Protein AF-A0A5J4RLI8-F1 (afdb_monomer_lite)

pLDDT: mean 84.75, std 12.51, range [37.34, 96.81]

Organism: NCBI:txid433724

Foldseek 3Di:
DLVVLLVVLVVPPDDLWDWCCCNCCVNQQQQFADCVQQVGHRLVVLVVLLQVLQPFDEDDPGPHVDQQRSQVSSVVSLVSNVSNCCQDAPPPHPNDLQVQLQLLLCLLPVQKGKHWDKDRWDADSSSHTPDDITITIWMGGNNHTCSVPPVVVPDDSQSSSSSSVSSNLSSLLSGDAPDPQAREAEAEQSLVPHDPSSSLSVLCSQQVPPPDPVSNSCPRHDYHYHHPDPVSLVVSVVVRPPDFRWDWDQDDVGIDIDSVPDQLLRQLVVCLVVVVQLSNLQSLLVLLLVLLCVQDDPVQFWDDDDPPDIDTDDSLSSLVSQCVLCQQQVHHGPVVLSVLSVVSCVQRNVPPDDPDPPRDRDSVNSVVSSVSSVCSNPDHDKDWDFLAAFQDWWWFADVLQRKIWIWTWHHTKTFIQDPNQTAIGWTWTQTPWMDTPNETCWDLADVVTDHDDPVRVVVVRVVDGDTLVRVQVSNQSNCVRSVHDGDDSLVRQQRTDDPRDGNNNSRVVSRD

InterPro domains:
  IPR027417 P-loop containing nucleoside triphosphate hydrolase [G3DSA:3.40.50.300] (9-261)
  IPR027417 P-loop containing nucleoside triphosphate hydrolase [SSF52540] (90-235)

Structure (mmCIF, N/CA/C/O backbone):
data_AF-A0A5J4RLI8-F1
#
_entry.id   AF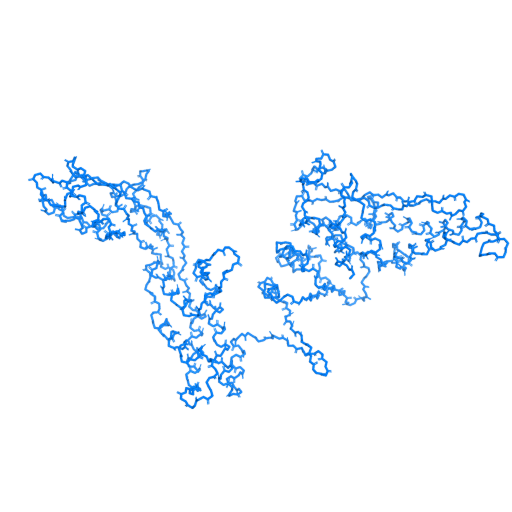-A0A5J4RLI8-F1
#
loop_
_atom_site.group_PDB
_atom_site.id
_atom_site.type_symbol
_atom_site.label_atom_id
_atom_site.label_alt_id
_atom_site.label_comp_id
_atom_site.label_asym_id
_atom_site.label_entity_id
_atom_site.label_seq_id
_atom_site.pdbx_PDB_ins_code
_atom_site.Cartn_x
_atom_site.Cartn_y
_atom_site.Cartn_z
_atom_site.occupancy
_atom_site.B_iso_or_equiv
_atom_site.auth_seq_id
_atom_site.auth_comp_id
_atom_site.auth_asym_id
_atom_site.auth_atom_id
_atom_site.pdbx_PDB_model_num
ATOM 1 N N . MET A 1 1 ? 22.244 3.436 -15.701 1.00 40.00 1 MET A N 1
ATOM 2 C CA . MET A 1 1 ? 22.159 3.890 -17.115 1.00 40.00 1 MET A CA 1
ATOM 3 C C . MET A 1 1 ? 20.704 4.071 -17.558 1.00 40.00 1 MET A C 1
ATOM 5 O O . MET A 1 1 ? 20.373 5.170 -17.969 1.00 40.00 1 MET A O 1
ATOM 9 N N . PHE A 1 2 ? 19.822 3.075 -17.391 1.00 44.12 2 PHE A N 1
ATOM 10 C CA . PHE A 1 2 ? 18.377 3.195 -17.668 1.00 44.12 2 PHE A CA 1
ATOM 11 C C . PHE A 1 2 ? 17.684 4.329 -16.886 1.00 44.12 2 PHE A C 1
ATOM 13 O O . PHE A 1 2 ? 17.007 5.141 -17.500 1.00 44.12 2 PHE A O 1
ATOM 20 N N . LEU A 1 3 ? 17.950 4.471 -15.578 1.00 42.06 3 LEU A N 1
ATOM 21 C CA . LEU A 1 3 ? 17.398 5.561 -14.755 1.00 42.06 3 LEU A CA 1
ATOM 22 C C . LEU A 1 3 ? 17.778 6.962 -15.275 1.00 42.06 3 LEU A C 1
ATOM 24 O O . LEU A 1 3 ? 16.969 7.874 -15.227 1.00 42.06 3 LEU A O 1
ATOM 28 N N . ARG A 1 4 ? 18.989 7.123 -15.832 1.00 48.41 4 ARG A N 1
ATOM 29 C CA . ARG A 1 4 ? 19.444 8.383 -16.446 1.00 48.41 4 ARG A CA 1
ATOM 30 C C . ARG A 1 4 ? 18.647 8.703 -17.709 1.00 48.41 4 ARG A C 1
ATOM 32 O O . ARG A 1 4 ? 18.227 9.835 -17.868 1.00 48.41 4 ARG A O 1
ATOM 39 N N . TYR A 1 5 ? 18.391 7.704 -18.553 1.00 51.62 5 TYR A N 1
ATOM 40 C CA . TYR A 1 5 ? 17.547 7.879 -19.735 1.00 51.62 5 TYR A CA 1
ATOM 41 C C . TYR A 1 5 ? 16.073 8.092 -19.373 1.00 51.62 5 TYR A C 1
ATOM 43 O O . TYR A 1 5 ? 15.398 8.850 -20.057 1.00 51.62 5 TYR A O 1
ATOM 51 N N . LEU A 1 6 ? 15.590 7.474 -18.289 1.00 49.06 6 LEU A N 1
ATOM 52 C CA . LEU A 1 6 ? 14.253 7.711 -17.743 1.00 49.06 6 LEU A CA 1
ATOM 53 C C . LEU A 1 6 ? 14.128 9.158 -17.245 1.00 49.06 6 LEU A C 1
ATOM 55 O O . LEU A 1 6 ? 13.195 9.841 -17.636 1.00 49.06 6 LEU A O 1
ATOM 59 N N . LEU A 1 7 ? 15.129 9.668 -16.518 1.00 47.78 7 LEU A N 1
ATOM 60 C CA . LEU A 1 7 ? 15.236 11.079 -16.124 1.00 47.78 7 LEU A CA 1
ATOM 61 C C . LEU A 1 7 ? 15.404 12.026 -17.329 1.00 47.78 7 LEU A C 1
ATOM 63 O O . LEU A 1 7 ? 14.889 13.140 -17.307 1.00 47.78 7 LEU A O 1
ATOM 67 N N . ASP A 1 8 ? 16.058 11.596 -18.411 1.00 48.41 8 ASP A N 1
ATOM 68 C CA . ASP A 1 8 ? 16.129 12.375 -19.654 1.00 48.41 8 ASP A CA 1
ATOM 69 C C . ASP A 1 8 ? 14.746 12.502 -20.331 1.00 48.41 8 ASP A C 1
ATOM 71 O O . ASP A 1 8 ? 14.494 13.513 -20.988 1.00 48.41 8 ASP A O 1
ATOM 75 N N . VAL A 1 9 ? 13.807 11.562 -20.102 1.00 48.59 9 VAL A N 1
ATOM 76 C CA . VAL A 1 9 ? 12.386 11.723 -20.491 1.00 48.59 9 VAL A CA 1
ATOM 77 C C . VAL A 1 9 ? 11.739 12.892 -19.743 1.00 48.59 9 VAL A C 1
ATOM 79 O O . VAL A 1 9 ? 10.930 13.610 -20.328 1.00 48.59 9 VAL A O 1
ATOM 82 N N . HIS A 1 10 ? 12.136 13.146 -18.490 1.00 47.41 10 HIS A N 1
ATOM 83 C CA . HIS A 1 10 ? 11.625 14.271 -17.694 1.00 47.41 10 HIS A CA 1
ATOM 84 C C . HIS A 1 10 ? 12.119 15.618 -18.262 1.00 47.41 10 HIS A C 1
ATOM 86 O O . HIS A 1 10 ? 11.452 16.639 -18.116 1.00 47.41 10 HIS A O 1
ATOM 92 N N . ASN A 1 11 ? 13.259 15.614 -18.966 1.00 42.47 11 ASN A N 1
ATOM 93 C CA . ASN A 1 11 ? 13.851 16.778 -19.631 1.00 42.47 11 ASN A CA 1
ATOM 94 C C . ASN A 1 11 ? 13.433 16.946 -21.100 1.00 42.47 11 ASN A C 1
ATOM 96 O O . ASN A 1 11 ? 13.930 17.855 -21.780 1.00 42.47 11 ASN A O 1
ATOM 100 N N . VAL A 1 12 ? 12.503 16.126 -21.605 1.00 49.28 12 VAL A N 1
ATOM 101 C CA . VAL A 1 12 ? 11.879 16.366 -22.909 1.00 49.28 12 VAL A CA 1
ATOM 102 C C . VAL A 1 12 ? 11.046 17.638 -22.780 1.00 49.28 12 VAL A C 1
ATOM 104 O O . VAL A 1 12 ? 9.878 17.612 -22.402 1.00 49.28 12 VAL A O 1
ATOM 107 N N . LYS A 1 13 ? 11.650 18.788 -23.107 1.00 42.84 13 LYS A N 1
ATOM 108 C CA . LYS A 1 13 ? 10.904 20.002 -23.445 1.00 42.84 13 LYS A CA 1
ATOM 109 C C . LYS A 1 13 ? 9.950 19.588 -24.555 1.00 42.84 13 LYS A C 1
ATOM 111 O O . LYS A 1 13 ? 10.405 19.361 -25.676 1.00 42.84 13 LYS A O 1
ATOM 116 N N . ILE A 1 14 ? 8.668 19.427 -24.225 1.00 47.62 14 ILE A N 1
ATOM 117 C CA . ILE A 1 14 ? 7.635 18.981 -25.160 1.00 47.62 14 ILE A CA 1
ATOM 118 C C . ILE A 1 14 ? 7.451 20.088 -26.199 1.00 47.62 14 ILE A C 1
ATOM 120 O O . ILE A 1 14 ? 6.586 20.956 -26.102 1.00 47.62 14 ILE A O 1
ATOM 124 N N . ASN A 1 15 ? 8.326 20.075 -27.200 1.00 47.06 15 ASN A N 1
ATOM 125 C CA . ASN A 1 15 ? 8.010 20.593 -28.509 1.00 47.06 15 ASN A CA 1
ATOM 126 C C . ASN A 1 15 ? 6.901 19.697 -29.085 1.00 47.06 15 ASN A C 1
ATOM 128 O O . ASN A 1 15 ? 6.690 18.584 -28.608 1.00 47.06 15 ASN A O 1
ATOM 132 N N . ARG A 1 16 ? 6.167 20.168 -30.092 1.00 56.81 16 ARG A N 1
ATOM 133 C CA . ARG A 1 16 ? 4.930 19.524 -30.589 1.00 56.81 16 ARG A CA 1
ATOM 134 C C . ARG A 1 16 ? 5.048 18.028 -30.975 1.00 56.81 16 ARG A C 1
ATOM 136 O O . ARG A 1 16 ? 4.020 17.391 -31.161 1.00 56.81 16 ARG A O 1
ATOM 143 N N . GLU A 1 17 ? 6.257 17.469 -31.079 1.00 69.69 17 GLU A N 1
ATOM 144 C CA . GLU A 1 17 ? 6.542 16.050 -31.333 1.00 69.69 17 GLU A CA 1
ATOM 145 C C . GLU A 1 17 ? 7.392 15.460 -30.180 1.00 69.69 17 GLU A C 1
ATOM 147 O O . GLU A 1 17 ? 8.456 16.000 -29.870 1.00 69.69 17 GLU A O 1
ATOM 152 N N . ILE A 1 18 ? 6.962 14.343 -29.569 1.00 76.50 18 ILE A N 1
ATOM 153 C CA . ILE A 1 18 ? 7.744 13.615 -28.549 1.00 76.50 18 ILE A CA 1
ATOM 154 C C . ILE A 1 18 ? 8.704 12.654 -29.265 1.00 76.50 18 ILE A C 1
ATOM 156 O O . ILE A 1 18 ? 8.302 11.567 -29.671 1.00 76.50 18 ILE A O 1
ATOM 160 N N . ASP A 1 19 ? 9.963 13.051 -29.447 1.00 83.81 19 ASP A N 1
ATOM 161 C CA . ASP A 1 19 ? 11.002 12.200 -30.046 1.00 83.81 19 ASP A CA 1
ATOM 162 C C . ASP A 1 19 ? 11.714 11.371 -28.968 1.00 83.81 19 ASP A C 1
ATOM 164 O O . ASP A 1 19 ? 12.426 11.905 -28.120 1.00 83.81 19 ASP A O 1
ATOM 168 N N . VAL A 1 20 ? 11.519 10.055 -29.007 1.00 82.44 20 VAL A N 1
ATOM 169 C CA . VAL A 1 20 ? 12.083 9.078 -28.066 1.00 82.44 20 VAL A CA 1
ATOM 170 C C . VAL A 1 20 ? 13.274 8.315 -28.654 1.00 82.44 20 VAL A C 1
ATOM 172 O O . VAL A 1 20 ? 13.679 7.293 -28.100 1.00 82.44 20 VAL A O 1
ATOM 175 N N . PHE A 1 21 ? 13.859 8.785 -29.765 1.00 88.38 21 PHE A N 1
ATOM 176 C CA . PHE A 1 21 ? 14.991 8.113 -30.410 1.00 88.38 21 PHE A CA 1
ATOM 177 C C . PHE A 1 21 ? 16.140 7.814 -29.440 1.00 88.38 21 PHE A C 1
ATOM 179 O O . PHE A 1 21 ? 16.583 6.672 -29.363 1.00 88.38 21 PHE A O 1
ATOM 186 N N . ASP A 1 22 ? 16.610 8.805 -28.680 1.00 82.75 22 ASP A N 1
ATOM 187 C CA . ASP A 1 22 ? 17.756 8.618 -27.784 1.00 82.75 22 ASP A CA 1
ATOM 188 C C . ASP A 1 22 ? 17.427 7.689 -26.607 1.00 82.75 22 ASP A C 1
ATOM 190 O O . ASP A 1 22 ? 18.216 6.796 -26.294 1.00 82.75 22 ASP A O 1
ATOM 194 N N . LEU A 1 23 ? 16.233 7.830 -26.018 1.00 75.56 23 LEU A N 1
ATOM 195 C CA . LEU A 1 23 ? 15.726 6.934 -24.972 1.00 75.56 23 LEU A CA 1
ATOM 196 C C . LEU A 1 23 ? 15.740 5.478 -25.443 1.00 75.56 23 LEU A C 1
ATOM 198 O O . LEU A 1 23 ? 16.149 4.579 -24.709 1.00 75.56 23 LEU A O 1
ATOM 202 N N . ILE A 1 24 ? 15.277 5.248 -26.670 1.00 81.25 24 ILE A N 1
ATOM 203 C CA . ILE A 1 24 ? 15.070 3.911 -27.205 1.00 81.25 24 ILE A CA 1
ATOM 204 C C . ILE A 1 24 ? 16.364 3.349 -27.796 1.00 81.25 24 ILE A C 1
ATOM 206 O O . ILE A 1 24 ? 16.806 2.298 -27.361 1.00 81.25 24 ILE A O 1
ATOM 210 N N . ILE A 1 25 ? 16.996 4.013 -28.759 1.00 86.44 25 ILE A N 1
ATOM 211 C CA . ILE A 1 25 ? 18.131 3.459 -29.517 1.00 86.44 25 ILE A CA 1
ATOM 212 C C . ILE A 1 25 ? 19.441 3.548 -28.738 1.00 86.44 25 ILE A C 1
ATOM 214 O O . ILE A 1 25 ? 20.207 2.586 -28.721 1.00 86.44 25 ILE A O 1
ATOM 218 N N . ASN A 1 26 ? 19.696 4.673 -28.065 1.00 82.50 26 ASN A N 1
ATOM 219 C CA . ASN A 1 26 ? 20.914 4.849 -27.270 1.00 82.50 26 ASN A CA 1
ATOM 220 C C . ASN A 1 26 ? 20.758 4.333 -25.829 1.00 82.50 26 ASN A C 1
ATOM 222 O O . ASN A 1 26 ? 21.764 4.039 -25.181 1.00 82.50 26 ASN A O 1
ATOM 226 N N . GLY A 1 27 ? 19.519 4.193 -25.348 1.00 78.94 27 GLY A N 1
ATOM 227 C CA . GLY A 1 27 ? 19.183 3.643 -24.037 1.00 78.94 27 GLY A CA 1
ATOM 228 C C . GLY A 1 27 ? 18.667 2.203 -24.097 1.00 78.94 27 GLY A C 1
ATOM 229 O O . GLY A 1 27 ? 19.447 1.253 -24.104 1.00 78.94 27 GLY A O 1
ATOM 230 N N . VAL A 1 28 ? 17.340 2.048 -24.090 1.00 75.00 28 VAL A N 1
ATOM 231 C CA . VAL A 1 28 ? 16.611 0.789 -23.831 1.00 75.00 28 VAL A CA 1
ATOM 232 C C . VAL A 1 28 ? 16.998 -0.351 -24.771 1.00 75.00 28 VAL A C 1
ATOM 234 O O . VAL A 1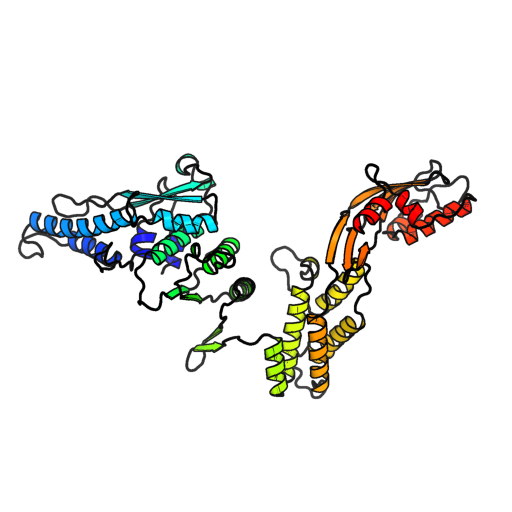 28 ? 17.281 -1.461 -24.331 1.00 75.00 28 VAL A O 1
ATOM 237 N N . LEU A 1 29 ? 16.994 -0.082 -26.071 1.00 83.75 29 LEU A N 1
ATOM 238 C CA . LEU A 1 29 ? 17.252 -1.049 -27.129 1.00 83.75 29 LEU A CA 1
ATOM 239 C C . LEU A 1 29 ? 18.709 -1.059 -27.579 1.00 83.75 29 LEU A C 1
ATOM 241 O O . LEU A 1 29 ? 19.024 -1.772 -28.524 1.00 83.75 29 LEU A O 1
ATOM 245 N N . LYS A 1 30 ? 19.617 -0.333 -26.918 1.00 86.19 30 LYS A N 1
ATOM 246 C CA . LYS A 1 30 ? 21.034 -0.313 -27.305 1.00 86.19 30 LYS A CA 1
ATOM 247 C C . LYS A 1 30 ? 21.616 -1.725 -27.423 1.00 86.19 30 LYS A C 1
ATOM 249 O O . LYS A 1 30 ? 22.268 -2.032 -28.413 1.00 86.19 30 LYS A O 1
ATOM 254 N N . HIS A 1 31 ? 21.309 -2.580 -26.449 1.00 84.88 31 HIS A N 1
ATOM 255 C CA . HIS A 1 31 ? 21.746 -3.980 -26.387 1.00 84.88 31 HIS A CA 1
ATOM 256 C C . HIS A 1 31 ? 20.698 -4.962 -26.938 1.00 84.88 31 HIS A C 1
ATOM 258 O O . HIS A 1 31 ? 20.775 -6.173 -26.722 1.00 84.88 31 HIS A O 1
ATOM 264 N N . PHE A 1 32 ? 19.669 -4.456 -27.627 1.00 84.81 32 PHE A N 1
ATOM 265 C CA . PHE A 1 32 ? 18.644 -5.304 -28.217 1.00 84.81 32 PHE A CA 1
ATOM 266 C C . PHE A 1 32 ? 19.244 -6.142 -29.341 1.00 84.81 32 PHE A C 1
ATOM 268 O O . PHE A 1 32 ? 19.835 -5.608 -30.281 1.00 84.81 32 PHE A O 1
ATOM 275 N N . LYS A 1 33 ? 19.053 -7.458 -29.244 1.00 85.94 33 LYS A N 1
ATOM 276 C CA . LYS A 1 33 ? 19.628 -8.446 -30.149 1.00 85.94 33 LYS A CA 1
ATOM 277 C C . LYS A 1 33 ? 18.571 -9.467 -30.545 1.00 85.94 33 LYS A C 1
ATOM 279 O O . LYS A 1 33 ? 17.954 -10.123 -29.700 1.00 85.94 33 LYS A O 1
ATOM 284 N N . SER A 1 34 ? 18.381 -9.622 -31.845 1.00 84.62 34 SER A N 1
ATOM 285 C CA . SER A 1 34 ? 17.480 -10.612 -32.417 1.00 84.62 34 SER A CA 1
ATOM 286 C C . SER A 1 34 ? 18.039 -11.115 -33.740 1.00 84.62 34 SER A C 1
ATOM 288 O O . SER A 1 34 ? 18.521 -10.344 -34.569 1.00 84.62 34 SER A O 1
ATOM 290 N N . THR A 1 35 ? 17.969 -12.427 -33.942 1.00 82.81 35 THR A N 1
ATOM 291 C CA . THR A 1 35 ? 18.366 -13.065 -35.202 1.00 82.81 35 THR A CA 1
ATOM 292 C C . THR A 1 35 ? 17.492 -12.602 -36.362 1.00 82.81 35 THR A C 1
ATOM 294 O O . THR A 1 35 ? 17.998 -12.412 -37.462 1.00 82.81 35 THR A O 1
ATOM 297 N N . THR A 1 36 ? 16.203 -12.358 -36.118 1.00 83.50 36 THR A N 1
ATOM 298 C CA . THR A 1 36 ? 15.231 -11.969 -37.146 1.00 83.50 36 THR A CA 1
ATOM 299 C C . THR A 1 36 ? 15.175 -10.463 -37.372 1.00 83.50 36 THR A C 1
ATOM 301 O O . THR A 1 36 ? 14.847 -10.037 -38.477 1.00 83.50 36 THR A O 1
ATOM 304 N N . ILE A 1 37 ? 15.491 -9.639 -36.365 1.00 86.75 37 ILE A N 1
ATOM 305 C CA . ILE A 1 37 ? 15.352 -8.174 -36.445 1.00 86.75 37 ILE A CA 1
ATOM 306 C C . ILE A 1 37 ? 16.691 -7.495 -36.725 1.00 86.75 37 ILE A C 1
ATOM 308 O O . ILE A 1 37 ? 16.767 -6.664 -37.625 1.00 86.75 37 ILE A O 1
ATOM 312 N N . THR A 1 38 ? 17.735 -7.860 -35.979 1.00 87.94 38 THR A N 1
ATOM 313 C CA . THR A 1 38 ? 19.052 -7.202 -36.002 1.00 87.94 38 THR A CA 1
ATOM 314 C C . THR A 1 38 ? 20.154 -8.113 -36.549 1.00 87.94 38 THR A C 1
ATOM 316 O O . THR A 1 38 ? 21.335 -7.836 -36.363 1.00 87.94 38 THR A O 1
ATOM 319 N N . ASN A 1 39 ? 19.791 -9.227 -37.199 1.00 85.56 39 ASN A N 1
ATOM 320 C CA . ASN A 1 39 ? 20.718 -10.234 -37.730 1.00 85.56 39 ASN A CA 1
ATOM 321 C C . ASN A 1 39 ? 21.745 -10.727 -36.693 1.00 85.56 39 ASN A C 1
ATOM 323 O O . ASN A 1 39 ? 22.884 -11.045 -37.024 1.00 85.56 39 ASN A O 1
ATOM 327 N N . GLY A 1 40 ? 21.351 -10.774 -35.417 1.00 85.56 40 GLY A N 1
ATOM 328 C CA . GLY A 1 40 ? 22.228 -11.215 -34.337 1.00 85.56 40 GLY A CA 1
ATOM 329 C C . GLY A 1 40 ? 23.325 -10.218 -33.948 1.00 85.56 40 GLY A C 1
ATOM 330 O O . GLY A 1 40 ? 24.261 -10.627 -33.269 1.00 85.56 40 GLY A O 1
ATOM 331 N N . GLN A 1 41 ? 23.218 -8.941 -34.319 1.00 89.69 41 GLN A N 1
ATOM 332 C CA . GLN A 1 41 ? 24.034 -7.845 -33.775 1.00 89.69 41 GLN A CA 1
ATOM 333 C C . GLN A 1 41 ? 23.217 -7.004 -32.789 1.00 89.69 41 GLN A C 1
ATOM 335 O O . GLN A 1 41 ? 21.983 -7.050 -32.808 1.00 89.69 41 GLN A O 1
ATOM 340 N N . GLU A 1 42 ? 23.873 -6.252 -31.907 1.00 91.44 42 GLU A N 1
ATOM 341 C CA . GLU A 1 42 ? 23.157 -5.306 -31.048 1.00 91.44 42 GLU A CA 1
ATOM 342 C C . GLU A 1 42 ? 22.682 -4.095 -31.866 1.00 91.44 42 GLU A C 1
ATOM 344 O O . GLU A 1 42 ? 23.414 -3.564 -32.701 1.00 91.44 42 GLU A O 1
ATOM 349 N N . LEU A 1 43 ? 21.459 -3.615 -31.629 1.00 91.44 43 LEU A N 1
ATOM 350 C CA . LEU A 1 43 ? 20.909 -2.473 -32.372 1.00 91.44 43 LEU A CA 1
ATOM 351 C C . LEU A 1 43 ? 21.773 -1.206 -32.228 1.00 91.44 43 LEU A C 1
ATOM 353 O O . LEU A 1 43 ? 21.932 -0.448 -33.186 1.00 91.44 43 LEU A O 1
ATOM 357 N N . GLY A 1 44 ? 22.367 -0.996 -31.051 1.00 92.00 44 GLY A N 1
ATOM 358 C CA . GLY A 1 44 ? 23.304 0.095 -30.800 1.00 92.00 44 GLY A CA 1
ATOM 359 C C . GLY A 1 44 ? 24.612 -0.045 -31.582 1.00 92.00 44 GLY A C 1
ATOM 360 O O . GLY A 1 44 ? 25.162 0.964 -32.022 1.00 92.00 44 GLY A O 1
ATOM 361 N N . GLU A 1 45 ? 25.097 -1.268 -31.809 1.00 93.88 45 GLU A N 1
ATOM 362 C CA . GLU A 1 45 ? 26.254 -1.524 -32.679 1.00 93.88 45 GLU A CA 1
ATOM 363 C C . GLU A 1 45 ? 25.916 -1.209 -34.133 1.00 93.88 45 GLU A C 1
ATOM 365 O O . GLU A 1 45 ? 26.661 -0.468 -34.766 1.00 93.88 45 GLU A O 1
ATOM 370 N N . ILE A 1 46 ? 24.757 -1.660 -34.631 1.00 95.50 46 ILE A N 1
ATOM 371 C CA . ILE A 1 46 ? 24.280 -1.350 -35.991 1.00 95.50 46 ILE A CA 1
ATOM 372 C C . ILE A 1 46 ? 24.215 0.171 -36.207 1.00 95.50 46 ILE A C 1
ATOM 374 O O . ILE A 1 46 ? 24.671 0.689 -37.232 1.00 95.50 46 ILE A O 1
ATOM 378 N N . TRP A 1 47 ? 23.678 0.903 -35.226 1.00 95.44 47 TRP A N 1
ATOM 379 C CA . TRP A 1 47 ? 23.616 2.363 -35.263 1.00 95.44 47 TRP A CA 1
ATOM 380 C C . TRP A 1 47 ? 25.011 3.004 -35.270 1.00 95.44 47 TRP A C 1
ATOM 382 O O . TRP A 1 47 ? 25.314 3.832 -36.134 1.00 95.44 47 TRP A O 1
ATOM 392 N N . ASN A 1 48 ? 25.886 2.601 -34.346 1.00 95.00 48 ASN A N 1
ATOM 393 C CA . ASN A 1 48 ? 27.250 3.124 -34.257 1.00 95.00 48 ASN A CA 1
ATOM 394 C C . ASN A 1 48 ? 28.069 2.812 -35.510 1.00 95.00 48 ASN A C 1
ATOM 396 O O . ASN A 1 48 ? 28.834 3.660 -35.970 1.00 95.00 48 ASN A O 1
ATOM 400 N N . ASP A 1 49 ? 27.880 1.636 -36.100 1.00 94.75 49 ASP A N 1
ATOM 401 C CA . ASP A 1 49 ? 28.529 1.226 -37.334 1.00 94.75 49 ASP A CA 1
ATOM 402 C C . ASP A 1 49 ? 28.143 2.124 -38.501 1.00 94.75 49 ASP A C 1
ATOM 404 O O . ASP A 1 49 ? 29.025 2.524 -39.264 1.00 94.75 49 ASP A O 1
ATOM 408 N N . PHE A 1 50 ? 26.861 2.469 -38.634 1.00 95.69 50 PHE A N 1
ATOM 409 C CA . PHE A 1 50 ? 26.387 3.437 -39.621 1.00 95.69 50 PHE A CA 1
ATOM 410 C C . PHE A 1 50 ? 26.993 4.830 -39.380 1.00 95.69 50 PHE A C 1
ATOM 412 O O . PHE A 1 50 ? 27.564 5.426 -40.302 1.00 95.69 50 PHE A O 1
ATOM 419 N N . ILE A 1 51 ? 26.942 5.329 -38.139 1.00 94.56 51 ILE A N 1
ATOM 420 C CA . ILE A 1 51 ? 27.504 6.637 -37.775 1.00 94.56 51 ILE A CA 1
ATOM 421 C C . ILE A 1 51 ? 29.004 6.697 -38.081 1.00 94.56 51 ILE A C 1
ATOM 423 O O . ILE A 1 51 ? 29.471 7.644 -38.718 1.00 94.56 51 ILE A O 1
ATOM 427 N N . ASN A 1 52 ? 29.768 5.692 -37.659 1.00 95.06 52 ASN A N 1
ATOM 428 C CA . ASN A 1 52 ? 31.215 5.644 -37.840 1.00 95.06 52 ASN A CA 1
ATOM 429 C C . ASN A 1 52 ? 31.602 5.522 -39.317 1.00 95.06 52 ASN A C 1
ATOM 431 O O . ASN A 1 52 ? 32.540 6.189 -39.755 1.00 95.06 52 ASN A O 1
ATOM 435 N N . GLU A 1 53 ? 30.858 4.746 -40.110 1.00 94.81 53 GLU A N 1
ATOM 436 C CA . GLU A 1 53 ? 31.079 4.654 -41.555 1.00 94.81 53 GLU A CA 1
ATOM 437 C C . GLU A 1 53 ? 30.861 6.004 -42.247 1.00 94.81 53 GLU A C 1
ATOM 439 O O . GLU A 1 53 ? 31.678 6.412 -43.073 1.00 94.81 53 GLU A O 1
ATOM 444 N N . SER A 1 54 ? 29.807 6.737 -41.865 1.00 92.62 54 SER A N 1
ATOM 445 C CA . SER A 1 54 ? 29.487 8.050 -42.445 1.00 92.62 54 SER A CA 1
ATOM 446 C C . SER A 1 54 ? 30.571 9.108 -42.174 1.00 92.62 54 SER A C 1
ATOM 448 O O . SER A 1 54 ? 30.802 9.994 -43.003 1.00 92.62 54 SER A O 1
ATOM 450 N N . LYS A 1 55 ? 31.298 8.985 -41.052 1.00 93.44 55 LYS A N 1
ATOM 451 C CA . LYS A 1 55 ? 32.395 9.884 -40.648 1.00 93.44 55 LYS A CA 1
ATOM 452 C C . LYS A 1 55 ? 33.709 9.626 -41.395 1.00 93.44 55 LYS A C 1
ATOM 454 O O . LYS A 1 55 ? 34.587 10.492 -41.390 1.00 93.44 55 LYS A O 1
ATOM 459 N N . LYS A 1 56 ? 33.873 8.468 -42.047 1.00 92.19 56 LYS A N 1
ATOM 460 C CA . LYS A 1 56 ? 35.075 8.163 -42.841 1.00 92.19 56 LYS A CA 1
ATOM 461 C C . LYS A 1 56 ? 35.205 9.152 -44.006 1.00 92.19 56 LYS A C 1
ATOM 463 O O . LYS A 1 56 ? 34.223 9.534 -44.646 1.00 92.19 56 LYS A O 1
ATOM 468 N N . LYS A 1 57 ? 36.436 9.584 -44.292 1.00 88.44 57 LYS A N 1
ATOM 469 C CA . LYS A 1 57 ? 36.734 10.510 -45.399 1.00 88.44 57 LYS A CA 1
ATOM 470 C C . LYS A 1 57 ? 37.012 9.738 -46.691 1.00 88.44 57 LYS A C 1
ATOM 472 O O . LYS A 1 57 ? 37.638 8.680 -46.649 1.00 88.44 57 LYS A O 1
ATOM 477 N N . ALA A 1 58 ? 36.573 10.292 -47.819 1.00 86.88 58 ALA A N 1
ATOM 478 C CA . ALA A 1 58 ? 36.930 9.815 -49.152 1.00 86.88 58 ALA A CA 1
ATOM 479 C C . ALA A 1 58 ? 38.080 10.655 -49.733 1.00 86.88 58 ALA A C 1
ATOM 481 O O . ALA A 1 58 ? 38.179 11.846 -49.439 1.00 86.88 58 ALA A O 1
ATOM 482 N N . GLY A 1 59 ? 38.951 10.034 -50.527 1.00 83.69 59 GLY A N 1
ATOM 483 C CA . GLY A 1 59 ? 40.081 10.680 -51.197 1.00 83.69 59 GLY A CA 1
ATOM 484 C C . GLY A 1 59 ? 41.309 9.774 -51.316 1.00 83.69 59 GLY A C 1
ATOM 485 O O . GLY A 1 59 ? 41.387 8.706 -50.707 1.00 83.69 59 GLY A O 1
ATOM 486 N N . ARG A 1 60 ? 42.305 10.219 -52.089 1.00 73.56 60 ARG A N 1
ATOM 487 C CA . ARG A 1 60 ? 43.566 9.486 -52.285 1.00 73.56 60 ARG A CA 1
ATOM 488 C C . ARG A 1 60 ? 44.257 9.235 -50.934 1.00 73.56 60 ARG A C 1
ATOM 490 O O . ARG A 1 60 ? 44.442 10.164 -50.151 1.00 73.56 60 ARG A O 1
ATOM 497 N N . GLY A 1 61 ? 44.600 7.976 -50.648 1.00 77.06 61 GLY A N 1
ATOM 498 C CA . GLY A 1 61 ? 45.208 7.565 -49.372 1.00 77.06 61 GLY A CA 1
ATOM 499 C C . GLY A 1 61 ? 44.256 7.568 -48.165 1.00 77.06 61 GLY A C 1
ATOM 500 O O . GLY A 1 61 ? 44.716 7.572 -47.026 1.00 77.06 61 GLY A O 1
ATOM 501 N N . LYS A 1 62 ? 42.934 7.618 -48.383 1.00 87.50 62 LYS A N 1
ATOM 502 C CA . LYS A 1 62 ? 41.911 7.509 -47.329 1.00 87.50 62 LYS A CA 1
ATOM 503 C C . LYS A 1 62 ? 41.217 6.146 -47.367 1.00 87.50 62 LYS A C 1
ATOM 505 O O . LYS A 1 62 ? 41.395 5.376 -48.304 1.00 87.50 62 LYS A O 1
ATOM 510 N N . ALA A 1 63 ? 40.386 5.884 -46.354 1.00 82.88 63 ALA A N 1
ATOM 511 C CA . ALA A 1 63 ? 39.604 4.649 -46.224 1.00 82.88 63 ALA A CA 1
ATOM 512 C C . ALA A 1 63 ? 38.721 4.354 -47.450 1.00 82.88 63 ALA A C 1
ATOM 514 O O . ALA A 1 63 ? 38.454 3.193 -47.744 1.00 82.88 63 ALA A O 1
ATOM 515 N N . PHE A 1 64 ? 38.294 5.397 -48.169 1.00 88.06 64 PHE A N 1
ATOM 516 C CA . PHE A 1 64 ? 37.604 5.266 -49.446 1.00 88.06 64 PHE A CA 1
ATOM 517 C C . PHE A 1 64 ? 38.358 6.009 -50.548 1.00 88.06 64 PHE A C 1
ATOM 519 O O . PHE A 1 64 ? 38.505 7.229 -50.446 1.00 88.06 64 PHE A O 1
ATOM 526 N N . PRO A 1 65 ? 38.774 5.321 -51.623 1.00 83.25 65 PRO A N 1
ATOM 527 C CA . PRO A 1 65 ? 39.410 5.957 -52.774 1.00 83.25 65 PRO A CA 1
ATOM 528 C C . PRO A 1 65 ? 38.539 7.029 -53.447 1.00 83.25 65 PRO A C 1
ATOM 530 O O . PRO A 1 65 ? 39.068 8.048 -53.888 1.00 83.25 65 PRO A O 1
ATOM 533 N N . ALA A 1 66 ? 37.213 6.837 -53.488 1.00 87.00 66 ALA A N 1
ATOM 534 C CA . ALA A 1 66 ? 36.271 7.767 -54.118 1.00 87.00 66 ALA A CA 1
ATOM 535 C C . ALA A 1 66 ? 34.946 7.929 -53.341 1.00 87.00 66 ALA A C 1
ATOM 537 O O . ALA A 1 66 ? 34.518 7.040 -52.600 1.00 87.00 66 ALA A O 1
ATOM 538 N N . ALA A 1 67 ? 34.259 9.060 -53.551 1.00 86.88 67 ALA A N 1
ATOM 539 C CA . ALA A 1 67 ? 32.986 9.378 -52.890 1.00 86.88 67 ALA A CA 1
ATOM 540 C C . ALA A 1 67 ? 31.847 8.366 -53.171 1.00 86.88 67 ALA A C 1
ATOM 542 O O . ALA A 1 67 ? 31.165 7.990 -52.214 1.00 86.88 67 ALA A O 1
ATOM 543 N N . PRO A 1 68 ? 31.665 7.825 -54.398 1.00 91.50 68 PRO A N 1
ATOM 544 C CA . PRO A 1 68 ? 30.645 6.800 -54.652 1.00 91.50 68 PRO A CA 1
ATOM 545 C C . PRO A 1 68 ? 30.865 5.508 -53.853 1.00 91.50 68 PRO A C 1
ATOM 547 O O . PRO A 1 68 ? 29.910 4.891 -53.388 1.00 91.50 68 PRO A O 1
ATOM 550 N N . GLN A 1 69 ? 32.124 5.115 -53.635 1.00 90.00 69 GLN A N 1
ATOM 551 C CA . GLN A 1 69 ? 32.458 3.926 -52.845 1.00 90.00 69 GLN A CA 1
ATOM 552 C C . GLN A 1 69 ? 32.110 4.125 -51.367 1.00 90.00 69 GLN A C 1
ATOM 554 O O . GLN A 1 69 ? 31.498 3.243 -50.762 1.00 90.00 69 GLN A O 1
ATOM 559 N N . LYS A 1 70 ? 32.422 5.307 -50.810 1.00 92.56 70 LYS A N 1
ATOM 560 C CA . LYS A 1 70 ? 31.972 5.697 -49.467 1.00 92.56 70 LYS A CA 1
ATOM 561 C C . LYS A 1 70 ? 30.449 5.619 -49.376 1.00 92.56 70 LYS A C 1
ATOM 563 O O . LYS A 1 70 ? 29.931 4.941 -48.493 1.00 92.56 70 LYS A O 1
ATOM 568 N N . ARG A 1 71 ? 29.736 6.275 -50.298 1.00 92.81 71 ARG A N 1
ATOM 569 C CA . ARG A 1 71 ? 28.266 6.306 -50.316 1.00 92.81 71 ARG A CA 1
ATOM 570 C C . ARG A 1 71 ? 27.671 4.900 -50.321 1.00 92.81 71 ARG A C 1
ATOM 572 O O . ARG A 1 71 ? 26.787 4.627 -49.519 1.00 92.81 71 ARG A O 1
ATOM 579 N N . ASN A 1 72 ? 28.180 4.002 -51.163 1.00 93.75 72 ASN A N 1
ATOM 580 C CA . ASN A 1 72 ? 27.696 2.622 -51.232 1.00 93.75 72 ASN A CA 1
ATOM 581 C C . ASN A 1 72 ? 27.943 1.848 -49.926 1.00 93.75 72 ASN A C 1
ATOM 583 O O . ASN A 1 72 ? 27.062 1.109 -49.488 1.00 93.75 72 ASN A O 1
ATOM 587 N N . SER A 1 73 ? 29.104 2.033 -49.285 1.00 94.44 73 SER A N 1
ATOM 588 C CA . SER A 1 73 ? 29.399 1.420 -47.979 1.00 94.44 73 SER A CA 1
ATOM 589 C C . SER A 1 73 ? 28.440 1.916 -46.893 1.00 94.44 73 SER A C 1
ATOM 591 O O . SER A 1 73 ? 27.809 1.120 -46.196 1.00 94.44 73 SER A O 1
ATOM 593 N N . VAL A 1 74 ? 28.260 3.238 -46.801 1.00 95.44 74 VAL A N 1
ATOM 594 C CA . VAL A 1 74 ? 27.354 3.861 -45.828 1.00 95.44 74 VAL A CA 1
ATOM 595 C C . VAL A 1 74 ? 25.904 3.438 -46.084 1.00 95.44 74 VAL A C 1
ATOM 597 O O . VAL A 1 74 ? 25.196 3.115 -45.135 1.00 95.44 74 VAL A O 1
ATOM 600 N N . ASN A 1 75 ? 25.469 3.366 -47.347 1.00 96.00 75 ASN A N 1
ATOM 601 C CA . ASN A 1 75 ? 24.109 2.963 -47.706 1.00 96.00 75 ASN A CA 1
ATOM 602 C C . ASN A 1 75 ? 23.791 1.521 -47.289 1.00 96.00 75 ASN A C 1
ATOM 604 O O . ASN A 1 75 ? 22.692 1.258 -46.814 1.00 96.00 75 ASN A O 1
ATOM 608 N N . ARG A 1 76 ? 24.748 0.591 -47.410 1.00 95.81 76 ARG A N 1
ATOM 609 C CA . ARG A 1 76 ? 24.562 -0.792 -46.940 1.00 95.81 76 ARG A CA 1
ATOM 610 C C . ARG A 1 76 ? 24.313 -0.849 -45.435 1.00 95.81 76 ARG A C 1
ATOM 612 O O . ARG A 1 76 ? 23.374 -1.504 -44.998 1.00 95.81 76 ARG A O 1
ATOM 619 N N . LYS A 1 77 ? 25.109 -0.125 -44.642 1.00 95.88 77 LYS A N 1
ATOM 620 C CA . LYS A 1 77 ? 24.913 -0.051 -43.184 1.00 95.88 77 LYS A CA 1
ATOM 621 C C . LYS A 1 77 ? 23.613 0.662 -42.806 1.00 95.88 77 LYS A C 1
ATOM 623 O O . LYS A 1 77 ? 22.920 0.230 -41.890 1.00 95.88 77 LYS A O 1
ATOM 628 N N . LEU A 1 78 ? 23.253 1.710 -43.548 1.00 96.12 78 LEU A N 1
ATOM 629 C CA . LEU A 1 78 ? 21.977 2.407 -43.396 1.00 96.12 78 LEU A CA 1
ATOM 630 C C . LEU A 1 78 ? 20.781 1.481 -43.653 1.00 96.12 78 LEU A C 1
ATOM 632 O O . LEU A 1 78 ? 19.813 1.539 -42.906 1.00 96.12 78 LEU A O 1
ATOM 636 N N . GLN A 1 79 ? 20.839 0.625 -44.679 1.00 95.81 79 GLN A N 1
ATOM 637 C CA . GLN A 1 79 ? 19.774 -0.340 -44.973 1.00 95.81 79 GLN A CA 1
ATOM 638 C C . GLN A 1 79 ? 19.568 -1.317 -43.812 1.00 95.81 79 GLN A C 1
ATOM 640 O O . GLN A 1 79 ? 18.442 -1.456 -43.349 1.00 95.81 79 GLN A O 1
ATOM 645 N N . VAL A 1 80 ? 20.647 -1.889 -43.265 1.00 95.19 80 VAL A N 1
ATOM 646 C CA . VAL A 1 80 ? 20.567 -2.786 -42.095 1.00 95.19 80 VAL A CA 1
ATOM 647 C C . VAL A 1 80 ? 19.910 -2.088 -40.899 1.00 95.19 80 VAL A C 1
ATOM 649 O O . VAL A 1 80 ? 19.034 -2.659 -40.249 1.00 95.19 80 VAL A O 1
ATOM 652 N N . PHE A 1 81 ? 20.286 -0.835 -40.629 1.00 95.62 81 PHE A N 1
ATOM 653 C CA . PHE A 1 81 ? 19.661 -0.039 -39.573 1.00 95.62 81 PHE A CA 1
ATOM 654 C C . PHE A 1 81 ? 18.175 0.234 -39.853 1.00 95.62 81 PHE A C 1
ATOM 656 O O . PHE A 1 81 ? 17.325 0.001 -38.994 1.00 95.62 81 PHE A O 1
ATOM 663 N N . ASN A 1 82 ? 17.844 0.688 -41.063 1.00 95.81 82 ASN A N 1
ATOM 664 C CA . ASN A 1 82 ? 16.477 1.017 -41.458 1.00 95.81 82 ASN A CA 1
ATOM 665 C C . ASN A 1 82 ? 15.554 -0.204 -41.427 1.00 95.81 82 ASN A C 1
ATOM 667 O O . ASN A 1 82 ? 14.402 -0.070 -41.019 1.00 95.81 82 ASN A O 1
ATOM 671 N N . ASP A 1 83 ? 16.047 -1.383 -41.800 1.00 94.50 83 ASP A N 1
ATOM 672 C CA . ASP A 1 83 ? 15.291 -2.633 -41.731 1.00 94.50 83 ASP A CA 1
ATOM 673 C C . ASP A 1 83 ? 14.936 -2.987 -40.282 1.00 94.50 83 ASP A C 1
ATOM 675 O O . ASP A 1 83 ? 13.783 -3.318 -39.995 1.00 94.50 83 ASP A O 1
ATOM 679 N N . ALA A 1 84 ? 15.883 -2.847 -39.349 1.00 93.12 84 ALA A N 1
ATOM 680 C CA . ALA A 1 84 ? 15.628 -3.063 -37.925 1.00 93.12 84 ALA A CA 1
ATOM 681 C C . ALA A 1 84 ? 14.617 -2.045 -37.361 1.00 93.12 84 ALA A C 1
ATOM 683 O O . ALA A 1 84 ? 13.666 -2.426 -36.674 1.00 93.12 84 ALA A O 1
ATOM 684 N N . ILE A 1 85 ? 14.769 -0.758 -37.698 1.00 94.69 85 ILE A N 1
ATOM 685 C CA . ILE A 1 85 ? 13.837 0.301 -37.280 1.00 94.69 85 ILE A CA 1
ATOM 686 C C . ILE A 1 85 ? 12.440 0.083 -37.869 1.00 94.69 85 ILE A C 1
ATOM 688 O O . ILE A 1 85 ? 11.443 0.251 -37.171 1.00 94.69 85 ILE A O 1
ATOM 692 N N . ASN A 1 86 ? 12.337 -0.328 -39.133 1.00 94.62 86 ASN A N 1
ATOM 693 C CA . ASN A 1 86 ? 11.055 -0.662 -39.743 1.00 94.62 86 ASN A CA 1
ATOM 694 C C . ASN A 1 86 ? 10.399 -1.847 -39.034 1.00 94.62 86 ASN A C 1
ATOM 696 O O . ASN A 1 86 ? 9.229 -1.754 -38.684 1.00 94.62 86 ASN A O 1
ATOM 700 N N . LYS A 1 87 ? 11.140 -2.918 -38.741 1.00 92.25 87 LYS A N 1
ATOM 701 C CA . LYS A 1 87 ? 10.577 -4.073 -38.028 1.00 92.25 87 LYS A CA 1
ATOM 702 C C . LYS A 1 87 ? 10.000 -3.699 -36.662 1.00 92.25 87 LYS A C 1
ATOM 704 O O . LYS A 1 87 ? 8.928 -4.186 -36.320 1.00 92.25 87 LYS A O 1
ATOM 709 N N . LEU A 1 88 ? 10.668 -2.818 -35.917 1.00 90.88 88 LEU A N 1
ATOM 710 C CA . LEU A 1 88 ? 10.274 -2.447 -34.553 1.00 90.88 88 LEU A CA 1
ATOM 711 C C . LEU A 1 88 ? 9.225 -1.322 -34.483 1.00 90.88 88 LEU A C 1
ATOM 713 O O . LEU A 1 88 ? 8.405 -1.314 -33.563 1.00 90.88 88 LEU A O 1
ATOM 717 N N . PHE A 1 89 ? 9.233 -0.382 -35.437 1.00 92.56 89 PHE A N 1
ATOM 718 C CA . PHE A 1 89 ? 8.477 0.880 -35.353 1.00 92.56 89 PHE A CA 1
ATOM 719 C C . PHE A 1 89 ? 7.551 1.159 -36.553 1.00 92.56 89 PHE A C 1
ATOM 721 O O . PHE A 1 89 ? 6.936 2.224 -36.606 1.00 92.56 89 PHE A O 1
ATOM 728 N N . LEU A 1 90 ? 7.428 0.250 -37.529 1.00 93.50 90 LEU A N 1
ATOM 729 C CA . LEU A 1 90 ? 6.399 0.334 -38.575 1.00 93.50 90 LEU A CA 1
ATOM 730 C C . LEU A 1 90 ? 5.134 -0.414 -38.147 1.00 93.50 90 LEU A C 1
ATOM 732 O O . LEU A 1 90 ? 5.172 -1.628 -37.941 1.00 93.50 90 LEU A O 1
ATOM 736 N N . SER A 1 91 ? 4.008 0.301 -38.091 1.00 90.31 91 SER A N 1
ATOM 737 C CA . SER A 1 91 ? 2.694 -0.323 -37.921 1.00 90.31 91 SER A CA 1
ATOM 738 C C . SER A 1 91 ? 2.432 -1.338 -39.042 1.00 90.31 91 SER A C 1
ATOM 740 O O . SER A 1 91 ? 2.696 -1.058 -40.213 1.00 90.31 91 SER A O 1
ATOM 742 N N . GLY A 1 92 ? 1.974 -2.535 -38.671 1.00 86.69 92 GLY A N 1
ATOM 743 C CA . GLY A 1 92 ? 1.789 -3.679 -39.575 1.00 86.69 92 GLY A CA 1
ATOM 744 C C . GLY A 1 92 ? 2.969 -4.658 -39.640 1.00 86.69 92 GLY A C 1
ATOM 745 O O . GLY A 1 92 ? 2.813 -5.753 -40.173 1.00 86.69 92 GLY A O 1
ATOM 746 N N . SER A 1 93 ? 4.130 -4.320 -39.068 1.00 89.00 93 SER A N 1
ATOM 747 C CA . SER A 1 93 ? 5.223 -5.285 -38.883 1.00 89.00 93 SER A CA 1
ATOM 748 C C . SER A 1 93 ? 4.865 -6.338 -37.823 1.00 89.00 93 SER A C 1
ATOM 750 O O . SER A 1 93 ? 4.303 -6.005 -36.779 1.00 89.00 93 SER A O 1
ATOM 752 N N . SER A 1 94 ? 5.267 -7.597 -38.032 1.00 85.44 94 SER A N 1
ATOM 753 C CA . SER A 1 94 ? 5.123 -8.688 -37.047 1.00 85.44 94 SER A CA 1
ATOM 754 C C . SER A 1 94 ? 5.841 -8.411 -35.721 1.00 85.44 94 SER A C 1
ATOM 756 O O . SER A 1 94 ? 5.458 -8.920 -34.664 1.00 85.44 94 SER A O 1
ATOM 758 N N . ASP A 1 95 ? 6.889 -7.591 -35.777 1.00 87.44 95 ASP A N 1
ATOM 759 C CA . ASP A 1 95 ? 7.727 -7.228 -34.635 1.00 87.44 95 ASP A CA 1
ATOM 760 C C . ASP A 1 95 ? 7.468 -5.815 -34.119 1.00 87.44 95 ASP A C 1
ATOM 762 O O . ASP A 1 95 ? 8.226 -5.310 -33.288 1.00 87.44 95 ASP A O 1
ATOM 766 N N . TYR A 1 96 ? 6.373 -5.194 -34.568 1.00 91.62 96 TYR A N 1
ATOM 767 C CA . TYR A 1 96 ? 5.980 -3.874 -34.108 1.00 91.62 96 TYR A CA 1
ATOM 768 C C . TYR A 1 96 ? 5.811 -3.860 -32.583 1.00 91.62 96 TYR A C 1
ATOM 770 O O . TYR A 1 96 ? 5.097 -4.689 -32.014 1.00 91.62 96 TYR A O 1
ATOM 778 N N . LEU A 1 97 ? 6.481 -2.922 -31.907 1.00 89.44 97 LEU A N 1
ATOM 779 C CA . LEU A 1 97 ? 6.570 -2.911 -30.444 1.00 89.44 97 LEU A CA 1
ATOM 780 C C . LEU A 1 97 ? 5.296 -2.411 -29.749 1.00 89.44 97 LEU A C 1
ATOM 782 O O . LEU A 1 97 ? 4.985 -2.873 -28.648 1.00 89.44 97 LEU A O 1
ATOM 786 N N . ALA A 1 98 ? 4.554 -1.479 -30.358 1.00 92.38 98 ALA A N 1
ATOM 787 C CA . ALA A 1 98 ? 3.465 -0.777 -29.671 1.00 92.38 98 ALA A CA 1
ATOM 788 C C . ALA A 1 98 ? 2.368 -1.703 -29.100 1.00 92.38 98 ALA A C 1
ATOM 790 O O . ALA A 1 98 ? 1.967 -1.475 -27.962 1.00 92.38 98 ALA A O 1
ATOM 791 N N . PRO A 1 99 ? 1.913 -2.782 -29.775 1.00 90.44 99 PRO A N 1
ATOM 792 C CA . PRO A 1 99 ? 0.924 -3.705 -29.212 1.00 90.44 99 PRO A CA 1
ATOM 793 C C . PRO A 1 99 ? 1.362 -4.345 -27.889 1.00 90.44 99 PRO A C 1
ATOM 795 O O . PRO A 1 99 ? 0.559 -4.464 -26.962 1.00 90.44 99 PRO A O 1
ATOM 798 N N . PHE A 1 100 ? 2.642 -4.712 -27.774 1.00 86.12 100 PHE A N 1
ATOM 799 C CA . PHE A 1 100 ? 3.213 -5.309 -26.562 1.00 86.12 100 PHE A CA 1
ATOM 800 C C . PHE A 1 100 ? 3.316 -4.282 -25.438 1.00 86.12 100 PHE A C 1
ATOM 802 O O . PHE A 1 100 ? 2.969 -4.569 -24.293 1.00 86.12 100 PHE A O 1
ATOM 809 N N . ILE A 1 101 ? 3.730 -3.062 -25.780 1.00 90.38 101 ILE A N 1
ATOM 810 C CA . ILE A 1 101 ? 3.807 -1.949 -24.834 1.00 90.38 101 ILE A CA 1
ATOM 811 C C . ILE A 1 101 ? 2.407 -1.589 -24.331 1.00 90.38 101 ILE A C 1
ATOM 813 O O . ILE A 1 101 ? 2.198 -1.507 -23.125 1.00 90.38 101 ILE A O 1
ATOM 817 N N . ASN A 1 102 ? 1.425 -1.480 -25.227 1.00 91.62 102 ASN A N 1
ATOM 818 C CA . ASN A 1 102 ? 0.033 -1.186 -24.893 1.00 91.62 102 ASN A CA 1
ATOM 819 C C . ASN A 1 102 ? -0.623 -2.283 -24.045 1.00 91.62 102 ASN A C 1
ATOM 821 O O . ASN A 1 102 ? -1.476 -1.971 -23.216 1.00 91.62 102 ASN A O 1
ATOM 825 N N . LYS A 1 103 ? -0.224 -3.557 -24.194 1.00 87.50 103 LYS A N 1
ATOM 826 C CA . LYS A 1 103 ? -0.692 -4.638 -23.307 1.00 87.50 103 LYS A CA 1
ATOM 827 C C . LYS A 1 103 ? -0.324 -4.358 -21.845 1.00 87.50 103 LYS A C 1
ATOM 829 O O . LYS A 1 103 ? -1.156 -4.574 -20.970 1.00 87.50 103 LYS A O 1
ATOM 834 N N . ASN A 1 104 ? 0.882 -3.853 -21.595 1.00 88.00 104 ASN A N 1
ATOM 835 C CA . ASN A 1 104 ? 1.337 -3.489 -20.251 1.00 88.00 104 ASN A CA 1
ATOM 836 C C . ASN A 1 104 ? 0.791 -2.128 -19.812 1.00 88.00 104 ASN A C 1
ATOM 838 O O . ASN A 1 104 ? 0.327 -1.990 -18.684 1.00 88.00 104 ASN A O 1
ATOM 842 N N . LEU A 1 105 ? 0.777 -1.142 -20.713 1.00 90.06 105 LEU A N 1
ATOM 843 C CA . LEU A 1 105 ? 0.308 0.206 -20.412 1.00 90.06 105 LEU A CA 1
ATOM 844 C C . LEU A 1 105 ? -1.155 0.206 -19.976 1.00 90.06 105 LEU A C 1
ATOM 846 O O . LEU A 1 105 ? -1.460 0.835 -18.976 1.00 90.06 105 LEU A O 1
ATOM 850 N N . ARG A 1 106 ? -2.028 -0.580 -20.621 1.00 89.38 106 ARG A N 1
ATOM 851 C CA . ARG A 1 106 ? -3.436 -0.710 -20.208 1.00 89.38 106 ARG A CA 1
ATOM 852 C C . ARG A 1 106 ? -3.620 -1.279 -18.799 1.00 89.38 106 ARG A C 1
ATOM 854 O O . ARG A 1 106 ? -4.640 -1.004 -18.180 1.00 89.38 106 ARG A O 1
ATOM 861 N N . LYS A 1 107 ? -2.662 -2.065 -18.288 1.00 85.62 107 LYS A N 1
ATOM 862 C CA . LYS A 1 107 ? -2.687 -2.557 -16.899 1.00 85.62 107 LYS A CA 1
ATOM 863 C C . LYS A 1 107 ? -2.326 -1.449 -15.901 1.00 85.62 107 LYS A C 1
ATOM 865 O O . LYS A 1 107 ? -2.807 -1.479 -14.776 1.00 85.62 107 LYS A O 1
ATOM 870 N N . LEU A 1 108 ? -1.487 -0.488 -16.300 1.00 86.06 108 LEU A N 1
ATOM 871 C CA . LEU A 1 108 ? -1.106 0.650 -15.457 1.00 86.06 108 LEU A CA 1
ATOM 872 C C . LEU A 1 108 ? -2.092 1.819 -15.585 1.00 86.06 108 LEU A C 1
ATOM 874 O O . LEU A 1 108 ? -2.456 2.402 -14.575 1.00 86.06 108 LEU A O 1
ATOM 878 N N . TYR A 1 109 ? -2.494 2.163 -16.807 1.00 89.31 109 TYR A N 1
ATOM 879 C CA . TYR A 1 109 ? -3.353 3.286 -17.189 1.00 89.31 109 TYR A CA 1
ATOM 880 C C . TYR A 1 109 ? -4.277 2.841 -18.338 1.00 89.31 109 TYR A C 1
ATOM 882 O O . TYR A 1 109 ? -3.893 2.939 -19.509 1.00 89.31 109 TYR A O 1
ATOM 890 N N . PRO A 1 110 ? -5.476 2.308 -18.034 1.00 89.62 110 PRO A N 1
ATOM 891 C CA . PRO A 1 110 ? -6.410 1.781 -19.034 1.00 89.62 110 PRO A CA 1
ATO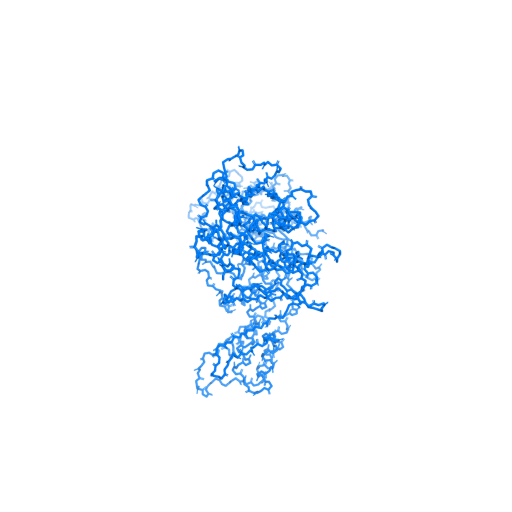M 892 C C . PRO A 1 110 ? -6.830 2.798 -20.099 1.00 89.62 110 PRO A C 1
ATOM 894 O O . PRO A 1 110 ? -7.169 2.420 -21.219 1.00 89.62 110 PRO A O 1
ATOM 897 N N . GLU A 1 111 ? -6.804 4.085 -19.758 1.00 89.69 111 GLU A N 1
ATOM 898 C CA . GLU A 1 111 ? -7.168 5.180 -20.645 1.00 89.69 111 GLU A CA 1
ATOM 899 C C . GLU A 1 111 ? -6.084 5.540 -21.667 1.00 89.69 111 GLU A C 1
ATOM 901 O O . GLU A 1 111 ? -6.373 6.282 -22.608 1.00 89.69 111 GLU A O 1
ATOM 906 N N . LEU A 1 112 ? -4.846 5.067 -21.480 1.00 90.88 112 LEU A N 1
ATOM 907 C CA . LEU A 1 112 ? -3.703 5.418 -22.317 1.00 90.88 112 LEU A CA 1
ATOM 908 C C . LEU A 1 112 ? -3.393 4.336 -23.351 1.00 90.88 112 LEU A C 1
ATOM 910 O O . LEU A 1 112 ? -3.384 3.136 -23.079 1.00 90.88 112 LEU A O 1
ATOM 914 N N . SER A 1 113 ? -3.041 4.790 -24.547 1.00 92.81 113 SER A N 1
ATOM 915 C CA . SER A 1 113 ? -2.423 3.966 -25.582 1.00 92.81 113 SER A CA 1
ATOM 916 C C . SER A 1 113 ? -1.392 4.777 -26.351 1.00 92.81 113 SER A C 1
ATOM 918 O O . SER A 1 113 ? -1.460 6.008 -26.401 1.00 92.81 113 SER A O 1
ATOM 920 N N . ILE A 1 114 ? -0.418 4.079 -26.923 1.00 91.56 114 ILE A N 1
ATOM 921 C CA . ILE A 1 114 ? 0.648 4.682 -27.710 1.00 91.56 114 ILE A CA 1
ATOM 922 C C . ILE A 1 114 ? 0.755 4.061 -29.098 1.00 91.56 114 ILE A C 1
ATOM 924 O O . ILE A 1 114 ? 0.488 2.873 -29.288 1.00 91.56 114 ILE A O 1
ATOM 928 N N . GLU A 1 115 ? 1.244 4.852 -30.039 1.00 92.88 115 GLU A N 1
ATOM 929 C CA . GLU A 1 115 ? 1.770 4.408 -31.321 1.00 92.88 115 GLU A CA 1
ATOM 930 C C . GLU A 1 115 ? 3.127 5.066 -31.575 1.00 92.88 115 GLU A C 1
ATOM 932 O O . GLU A 1 115 ? 3.489 6.078 -30.972 1.00 92.88 115 GLU A O 1
ATOM 937 N N . PHE A 1 116 ? 3.898 4.463 -32.472 1.00 91.69 116 PHE A N 1
ATOM 938 C CA . PHE A 1 116 ? 5.138 5.043 -32.969 1.00 91.69 116 PHE A CA 1
ATOM 939 C C . PHE A 1 116 ? 4.998 5.439 -34.428 1.00 91.69 116 PHE A C 1
ATOM 941 O O . PHE A 1 116 ? 4.577 4.625 -35.254 1.00 91.69 116 PHE A O 1
ATOM 948 N N . SER A 1 117 ? 5.486 6.631 -34.750 1.00 91.06 117 SER A N 1
ATOM 949 C CA . SER A 1 117 ? 5.884 7.004 -36.101 1.00 91.06 117 SER A CA 1
ATOM 950 C C . SER A 1 117 ? 7.399 7.202 -36.161 1.00 91.06 117 SER A C 1
ATOM 952 O O . SER A 1 117 ? 8.072 7.401 -35.152 1.00 91.06 117 SER A O 1
ATOM 954 N N . ARG A 1 118 ? 7.997 7.061 -37.347 1.00 93.00 118 ARG A N 1
ATOM 955 C CA . ARG A 1 118 ? 9.458 7.122 -37.502 1.00 93.00 118 ARG A CA 1
ATOM 956 C C . ARG A 1 118 ? 9.847 7.934 -38.724 1.00 93.00 118 ARG A C 1
ATOM 958 O O . ARG A 1 118 ? 9.215 7.831 -39.773 1.00 93.00 118 ARG A O 1
ATOM 965 N N . LYS A 1 119 ? 10.918 8.711 -38.594 1.00 94.19 119 LYS A N 1
ATOM 966 C CA . LYS A 1 119 ? 11.586 9.392 -39.709 1.00 94.19 119 LYS A CA 1
ATOM 967 C C . LYS A 1 119 ? 12.948 8.720 -39.860 1.00 94.19 119 LYS A C 1
ATOM 969 O O . LYS A 1 119 ? 13.777 8.838 -38.964 1.00 94.19 119 LYS A O 1
ATOM 974 N N . LEU A 1 120 ? 13.141 7.948 -40.930 1.00 95.19 120 LEU A N 1
ATOM 975 C CA . LEU A 1 120 ? 14.393 7.219 -41.164 1.00 95.19 120 LEU A CA 1
ATOM 976 C C . LEU A 1 120 ? 15.520 8.196 -41.541 1.00 95.19 120 LEU A C 1
ATOM 978 O O . LEU A 1 120 ? 15.250 9.188 -42.221 1.00 95.19 120 LEU A O 1
ATOM 982 N N . PRO A 1 121 ? 16.774 7.929 -41.140 1.00 94.94 121 PRO A N 1
ATOM 983 C CA . PRO A 1 121 ? 17.901 8.749 -41.550 1.00 94.94 121 PRO A CA 1
ATOM 984 C C . PRO A 1 121 ? 18.166 8.604 -43.052 1.00 94.94 121 PRO A C 1
ATOM 986 O O . PRO A 1 121 ? 17.976 7.540 -43.646 1.00 94.94 121 PRO A O 1
ATOM 989 N N . THR A 1 122 ? 18.653 9.680 -43.665 1.00 95.06 122 THR A N 1
ATOM 990 C CA . THR A 1 122 ? 19.055 9.709 -45.079 1.00 95.06 122 THR A CA 1
ATOM 991 C C . THR A 1 122 ? 20.495 10.182 -45.227 1.00 95.06 122 THR A C 1
ATOM 993 O O . THR A 1 122 ? 21.048 10.822 -44.329 1.00 95.06 122 THR A O 1
ATOM 996 N N . ILE A 1 123 ? 21.112 9.864 -46.366 1.00 95.50 123 ILE A N 1
ATOM 997 C CA . ILE A 1 123 ? 22.484 10.265 -46.696 1.00 95.50 123 ILE A CA 1
ATOM 998 C C . ILE A 1 123 ? 22.533 11.128 -47.958 1.00 95.50 123 ILE A C 1
ATOM 1000 O O . ILE A 1 123 ? 21.702 10.975 -48.852 1.00 95.50 123 ILE A O 1
ATOM 1004 N N . ASP A 1 124 ? 23.513 12.027 -48.025 1.00 93.31 124 ASP A N 1
ATOM 1005 C CA . ASP A 1 124 ? 23.791 12.862 -49.195 1.00 93.31 124 ASP A CA 1
ATOM 1006 C C . ASP A 1 124 ? 24.592 12.102 -50.278 1.00 93.31 124 ASP A C 1
ATOM 1008 O O . ASP A 1 124 ? 24.969 10.933 -50.132 1.00 93.31 124 ASP A O 1
ATOM 1012 N N . ASN A 1 125 ? 24.903 12.786 -51.385 1.00 88.88 125 ASN A N 1
ATOM 1013 C CA . ASN A 1 125 ? 25.698 12.219 -52.481 1.00 88.88 125 ASN A CA 1
ATOM 1014 C C . ASN A 1 125 ? 27.135 11.829 -52.077 1.00 88.88 125 ASN A C 1
ATOM 1016 O O . ASN A 1 125 ? 27.752 11.010 -52.758 1.00 88.88 125 ASN A O 1
ATOM 1020 N N . ASN A 1 126 ? 27.645 12.365 -50.968 1.00 87.62 126 ASN A N 1
ATOM 1021 C CA . ASN A 1 126 ? 28.979 12.106 -50.427 1.00 87.62 126 ASN A CA 1
ATOM 1022 C C . ASN A 1 126 ? 28.971 11.038 -49.315 1.00 87.62 126 ASN A C 1
ATOM 1024 O O . ASN A 1 126 ? 30.014 10.762 -48.715 1.00 87.62 126 ASN A O 1
ATOM 1028 N N . GLY A 1 127 ? 27.814 10.434 -49.022 1.00 88.12 127 GLY A N 1
ATOM 1029 C CA . GLY A 1 127 ? 27.654 9.454 -47.950 1.00 88.12 127 GLY A CA 1
ATOM 1030 C C . GLY A 1 127 ? 27.720 10.057 -46.543 1.00 88.12 127 GLY A C 1
ATOM 1031 O O . GLY A 1 127 ? 28.037 9.335 -45.599 1.00 88.12 127 GLY A O 1
ATOM 1032 N N . ASN A 1 128 ? 27.479 11.361 -46.386 1.00 91.25 128 ASN A N 1
ATOM 1033 C CA . ASN A 1 128 ? 27.282 11.989 -45.079 1.00 91.25 128 ASN A CA 1
ATOM 1034 C C . ASN A 1 128 ? 25.802 11.938 -44.693 1.00 91.25 128 ASN A C 1
ATOM 1036 O O . ASN A 1 128 ? 24.932 11.874 -45.556 1.00 91.25 128 ASN A O 1
ATOM 1040 N N . ILE A 1 129 ? 25.509 11.999 -43.396 1.00 93.38 129 ILE A N 1
ATOM 1041 C CA . ILE A 1 129 ? 24.134 11.991 -42.883 1.00 93.38 129 ILE A CA 1
ATOM 1042 C C . ILE A 1 129 ? 23.456 13.317 -43.242 1.00 93.38 129 ILE A C 1
ATOM 1044 O O . ILE A 1 129 ? 23.852 14.368 -42.743 1.00 93.38 129 ILE A O 1
ATOM 1048 N N . ALA A 1 130 ? 22.434 13.252 -44.092 1.00 92.19 130 ALA A N 1
ATOM 1049 C CA . ALA A 1 130 ? 21.638 14.399 -44.521 1.00 92.19 130 ALA A CA 1
ATOM 1050 C C . ALA A 1 130 ? 20.471 14.677 -43.563 1.00 92.19 130 ALA A C 1
ATOM 1052 O O . ALA A 1 130 ? 20.131 15.832 -43.317 1.00 92.19 130 ALA A O 1
ATOM 1053 N N . SER A 1 131 ? 19.873 13.630 -42.984 1.00 92.62 131 SER A N 1
ATOM 1054 C CA . SER A 1 131 ? 18.818 13.756 -41.974 1.00 92.62 131 SER A CA 1
ATOM 1055 C C . SER A 1 131 ? 18.990 12.731 -40.852 1.00 92.62 131 SER A C 1
ATOM 1057 O O . SER A 1 131 ? 19.460 11.614 -41.075 1.00 92.62 131 SER A O 1
ATOM 1059 N N . LYS A 1 132 ? 18.642 13.131 -39.623 1.00 90.56 132 LYS A N 1
ATOM 1060 C CA . LYS A 1 132 ? 18.713 12.266 -38.439 1.00 90.56 132 LYS A CA 1
ATOM 1061 C C . LYS A 1 132 ? 17.482 11.369 -38.350 1.00 90.56 132 LYS A C 1
ATOM 1063 O O . LYS A 1 132 ? 16.389 11.774 -38.742 1.00 90.56 132 LYS A O 1
ATOM 1068 N N . CYS A 1 133 ? 17.669 10.190 -37.766 1.00 92.25 133 CYS A N 1
ATOM 1069 C CA . CYS A 1 133 ? 16.558 9.330 -37.395 1.00 92.25 133 CYS A CA 1
ATOM 1070 C C . CYS A 1 133 ? 15.731 9.988 -36.282 1.00 92.25 133 CYS A C 1
ATOM 1072 O O . CYS A 1 133 ? 16.311 10.572 -35.367 1.00 92.25 133 CYS A O 1
ATOM 1074 N N . LYS A 1 134 ? 14.405 9.851 -36.341 1.00 91.62 134 LYS A N 1
ATOM 1075 C CA . LYS A 1 134 ? 13.493 10.175 -35.236 1.00 91.62 134 LYS A CA 1
ATOM 1076 C C . LYS A 1 134 ? 12.536 9.023 -34.982 1.00 91.62 134 LYS A C 1
ATOM 1078 O O . LYS A 1 134 ? 12.062 8.413 -35.944 1.00 91.62 134 LYS A O 1
ATOM 1083 N N . ILE A 1 135 ? 12.221 8.770 -33.717 1.00 90.88 135 ILE A N 1
ATOM 1084 C CA . ILE A 1 135 ? 11.146 7.856 -33.314 1.00 90.88 135 ILE A CA 1
ATOM 1085 C C . ILE A 1 135 ? 10.163 8.697 -32.520 1.00 90.88 135 ILE A C 1
ATOM 1087 O O . ILE A 1 135 ? 10.444 9.089 -31.396 1.00 90.88 135 ILE A O 1
ATOM 1091 N N . LEU A 1 136 ? 9.034 9.016 -33.134 1.00 88.50 136 LEU A N 1
ATOM 1092 C CA . LEU A 1 136 ? 8.021 9.878 -32.558 1.00 88.50 136 LEU A CA 1
ATOM 1093 C C . LEU A 1 136 ? 6.988 9.029 -31.825 1.00 88.50 136 LEU A C 1
ATOM 1095 O O . LEU A 1 136 ? 6.483 8.045 -32.366 1.00 88.50 136 LEU A O 1
ATOM 1099 N N . LEU A 1 137 ? 6.695 9.419 -30.592 1.00 87.19 137 LEU A N 1
ATOM 1100 C CA . LEU A 1 137 ? 5.682 8.803 -29.756 1.00 87.19 137 LEU A CA 1
ATOM 1101 C C . LEU A 1 137 ? 4.358 9.557 -29.914 1.00 87.19 137 LEU A C 1
ATOM 1103 O O . LEU A 1 137 ? 4.249 10.735 -29.568 1.00 87.19 137 LEU A O 1
ATOM 1107 N N . GLU A 1 138 ? 3.345 8.853 -30.400 1.00 88.88 138 GLU A N 1
ATOM 1108 C CA . GLU A 1 138 ? 1.974 9.336 -30.499 1.00 88.88 138 GLU A CA 1
ATOM 1109 C C . GLU A 1 138 ? 1.173 8.746 -29.343 1.00 88.88 138 GLU A C 1
ATOM 1111 O O . GLU A 1 138 ? 1.137 7.533 -29.164 1.00 88.88 138 GLU A O 1
ATOM 1116 N N . VAL A 1 139 ? 0.562 9.602 -28.523 1.00 87.25 139 VAL A N 1
ATOM 1117 C CA . VAL A 1 139 ? -0.175 9.176 -27.327 1.00 87.25 139 VAL A CA 1
ATOM 1118 C C . VAL A 1 139 ? -1.648 9.522 -27.483 1.00 87.25 139 VAL A C 1
ATOM 1120 O O . VAL A 1 139 ? -2.003 10.656 -27.820 1.00 87.25 139 VAL A O 1
ATOM 1123 N N . THR A 1 140 ? -2.494 8.548 -27.180 1.00 88.94 140 THR A N 1
ATOM 1124 C CA . THR A 1 140 ? -3.949 8.658 -27.190 1.00 88.94 140 THR A CA 1
ATOM 1125 C C . THR A 1 140 ? -4.465 8.437 -25.774 1.00 88.94 140 THR A C 1
ATOM 1127 O O . THR A 1 140 ? -4.102 7.458 -25.122 1.00 88.94 140 THR A O 1
ATOM 1130 N N . MET A 1 141 ? -5.323 9.342 -25.300 1.00 87.06 141 MET A N 1
ATOM 1131 C CA . MET A 1 141 ? -5.968 9.258 -23.989 1.00 87.06 141 MET A CA 1
ATOM 1132 C C . MET A 1 141 ? -7.484 9.257 -24.171 1.00 87.06 141 MET A C 1
ATOM 1134 O O . MET A 1 141 ? -8.019 10.165 -24.803 1.00 87.06 141 MET A O 1
ATOM 1138 N N . ASN A 1 142 ? -8.184 8.255 -23.634 1.00 86.25 142 ASN A N 1
ATOM 1139 C CA . ASN A 1 142 ? -9.631 8.072 -23.833 1.00 86.25 142 ASN A CA 1
ATOM 1140 C C . ASN A 1 142 ? -10.034 8.083 -25.321 1.00 86.25 142 ASN A C 1
ATOM 1142 O O . ASN A 1 142 ? -11.010 8.724 -25.701 1.00 86.25 142 ASN A O 1
ATOM 1146 N N . ASN A 1 143 ? -9.248 7.413 -26.171 1.00 83.88 143 ASN A N 1
ATOM 1147 C CA . ASN A 1 143 ? -9.409 7.395 -27.634 1.00 83.88 143 ASN A CA 1
ATOM 1148 C C . ASN A 1 143 ? -9.268 8.766 -28.329 1.00 83.88 143 ASN A C 1
ATOM 1150 O O . ASN A 1 143 ? -9.609 8.895 -29.501 1.00 83.88 143 ASN A O 1
ATOM 1154 N N . ILE A 1 144 ? -8.737 9.783 -27.640 1.00 83.31 144 ILE A N 1
ATOM 1155 C CA . ILE A 1 144 ? -8.472 11.111 -28.203 1.00 83.31 144 ILE A CA 1
ATOM 1156 C C . ILE A 1 144 ? -6.953 11.310 -28.347 1.00 83.31 144 ILE A C 1
ATOM 1158 O O . ILE A 1 144 ? -6.238 11.243 -27.339 1.00 83.31 144 ILE A O 1
ATOM 1162 N N . PRO A 1 145 ? -6.436 11.577 -29.562 1.00 82.81 145 PRO A N 1
ATOM 1163 C CA . PRO A 1 145 ? -5.026 11.895 -29.767 1.00 82.81 145 PRO A CA 1
ATOM 1164 C C . PRO A 1 145 ? -4.615 13.165 -29.010 1.00 82.81 145 PRO A C 1
ATOM 1166 O O . PRO A 1 145 ? -5.236 14.220 -29.137 1.00 82.81 145 PRO A O 1
ATOM 1169 N N . LEU A 1 146 ? -3.528 13.101 -28.238 1.00 77.38 146 LEU A N 1
ATOM 1170 C CA . LEU A 1 146 ? -3.089 14.234 -27.412 1.00 77.38 146 LEU A CA 1
ATOM 1171 C C . LEU A 1 146 ? -2.475 15.390 -28.209 1.00 77.38 146 LEU A C 1
ATOM 1173 O O . LEU A 1 146 ? -2.416 16.517 -27.710 1.00 77.38 146 LEU A O 1
ATOM 1177 N N . LYS A 1 147 ? -2.068 15.139 -29.459 1.00 70.69 147 LYS A N 1
ATOM 1178 C CA . LYS A 1 147 ? -1.604 16.175 -30.396 1.00 70.69 147 LYS A CA 1
ATOM 1179 C C . LYS A 1 147 ? -2.646 17.283 -30.617 1.00 70.69 147 LYS A C 1
ATOM 1181 O O . LYS A 1 147 ? -2.264 18.422 -30.863 1.00 70.69 147 LYS A O 1
ATOM 1186 N N . ASP A 1 148 ? -3.931 16.966 -30.437 1.00 64.19 148 ASP A N 1
ATOM 1187 C CA . ASP A 1 148 ? -5.056 17.871 -30.689 1.00 64.19 148 ASP A CA 1
ATOM 1188 C C . ASP A 1 148 ? -5.485 18.678 -29.440 1.00 64.19 148 ASP A C 1
ATOM 1190 O O . ASP A 1 148 ? -6.364 19.533 -29.533 1.00 64.19 148 ASP A O 1
ATOM 1194 N N . LYS A 1 149 ? -4.884 18.434 -28.258 1.00 56.66 149 LYS A N 1
ATOM 1195 C CA . LYS A 1 149 ? -5.358 18.968 -26.957 1.00 56.66 149 LYS A CA 1
ATOM 1196 C C . LYS A 1 149 ? -4.314 19.673 -26.074 1.00 56.66 149 LYS A C 1
ATOM 1198 O O . LYS A 1 149 ? -4.545 19.810 -24.879 1.00 56.66 149 LYS A O 1
ATOM 1203 N N . ASN A 1 150 ? -3.207 20.177 -26.629 1.00 54.03 150 ASN A N 1
ATOM 1204 C CA . ASN A 1 150 ? -2.086 20.754 -25.858 1.00 54.03 150 ASN A CA 1
ATOM 1205 C C . ASN A 1 150 ? -1.530 19.761 -24.800 1.00 54.03 150 ASN A C 1
ATOM 1207 O O . ASN A 1 150 ? -1.985 19.737 -23.655 1.00 54.03 150 ASN A O 1
ATOM 1211 N N . PRO A 1 151 ? -0.494 18.969 -25.142 1.00 52.72 151 PRO A N 1
ATOM 1212 C CA . PRO A 1 151 ? 0.048 17.889 -24.303 1.00 52.72 151 PRO A CA 1
ATOM 1213 C C . PRO A 1 151 ? 0.413 18.277 -22.859 1.00 52.72 151 PRO A C 1
ATOM 1215 O O . PRO A 1 151 ? 0.346 17.429 -21.970 1.00 52.72 151 PRO A O 1
ATOM 1218 N N . GLN A 1 152 ? 0.744 19.555 -22.620 1.00 45.44 152 GLN A N 1
ATOM 1219 C CA . GLN A 1 152 ? 1.131 20.107 -21.313 1.00 45.44 152 GLN A CA 1
ATOM 1220 C C . GLN A 1 152 ? 0.052 19.951 -20.224 1.00 45.44 152 GLN A C 1
ATOM 1222 O O . GLN A 1 152 ? 0.390 19.956 -19.047 1.00 45.44 152 GLN A O 1
ATOM 1227 N N . LEU A 1 153 ? -1.228 19.795 -20.593 1.00 49.84 153 LEU A N 1
ATOM 1228 C CA . LEU A 1 153 ? -2.337 19.656 -19.635 1.00 49.84 153 LEU A CA 1
ATOM 1229 C C . LEU A 1 153 ? -2.761 18.199 -19.369 1.00 49.84 153 LEU A C 1
ATOM 1231 O O . LEU A 1 153 ? -3.551 17.964 -18.460 1.00 49.84 153 LEU A O 1
ATOM 1235 N N . SER A 1 154 ? -2.285 17.218 -20.149 1.00 59.56 154 SER A N 1
ATOM 1236 C CA . SER A 1 154 ? -2.854 15.851 -20.144 1.00 59.56 154 SER A CA 1
ATOM 1237 C C . SER A 1 154 ? -1.903 14.741 -19.668 1.00 59.56 154 SER A C 1
ATOM 1239 O O . SER A 1 154 ? -2.370 13.735 -19.124 1.00 59.56 154 SER A O 1
ATOM 1241 N N . LEU A 1 155 ? -0.585 14.905 -19.847 1.00 70.25 155 LEU A N 1
ATOM 1242 C CA . LEU A 1 155 ? 0.441 13.950 -19.403 1.00 70.25 155 LEU A CA 1
ATOM 1243 C C . LEU A 1 155 ? 1.305 14.583 -18.311 1.00 70.25 155 LEU A C 1
ATOM 1245 O O . LEU A 1 155 ? 2.171 15.404 -18.597 1.00 70.25 155 LEU A O 1
ATOM 1249 N N . ASN A 1 156 ? 1.065 14.193 -17.061 1.00 74.31 156 ASN A N 1
ATOM 1250 C CA . ASN A 1 156 ? 1.954 14.530 -15.953 1.00 74.31 156 ASN A CA 1
ATOM 1251 C C . ASN A 1 156 ? 3.203 13.622 -15.955 1.00 74.31 156 ASN A C 1
ATOM 1253 O O . ASN A 1 156 ? 3.277 12.632 -16.689 1.00 74.31 156 ASN A O 1
ATOM 1257 N N . GLU A 1 157 ? 4.173 13.954 -15.104 1.00 72.88 157 GLU A N 1
ATOM 1258 C CA . GLU A 1 157 ? 5.426 13.203 -14.929 1.00 72.88 157 GLU A CA 1
ATOM 1259 C C . GLU A 1 157 ? 5.175 11.714 -14.644 1.00 72.88 157 GLU A C 1
ATOM 1261 O O . GLU A 1 157 ? 5.780 10.843 -15.262 1.00 72.88 157 GLU A O 1
ATOM 1266 N N . SER A 1 158 ? 4.180 11.425 -13.802 1.00 77.06 158 SER A N 1
ATOM 1267 C CA . SER A 1 158 ? 3.738 10.071 -13.465 1.00 77.06 158 SER A CA 1
ATOM 1268 C C . SER A 1 158 ? 3.376 9.234 -14.705 1.00 77.06 158 SER A C 1
ATOM 1270 O O . SER A 1 158 ? 3.881 8.123 -14.892 1.00 77.06 158 SER A O 1
ATOM 1272 N N . LYS A 1 159 ? 2.551 9.770 -15.612 1.00 82.56 159 LYS A N 1
ATOM 1273 C CA . LYS A 1 159 ? 2.148 9.070 -16.843 1.00 82.56 159 LYS A CA 1
ATOM 1274 C C . LYS A 1 159 ? 3.310 8.894 -17.820 1.00 82.56 159 LYS A C 1
ATOM 1276 O O . LYS A 1 159 ? 3.419 7.841 -18.448 1.00 82.56 159 LYS A O 1
ATOM 1281 N N . LEU A 1 160 ? 4.187 9.892 -17.946 1.00 78.44 160 LEU A N 1
ATOM 1282 C CA . LEU A 1 160 ? 5.373 9.804 -18.808 1.00 78.44 160 LEU A CA 1
ATOM 1283 C C . LEU A 1 160 ? 6.329 8.701 -18.340 1.00 78.44 160 LEU A C 1
ATOM 1285 O O . LEU A 1 160 ? 6.778 7.892 -19.157 1.00 78.44 160 LEU A O 1
ATOM 1289 N N . SER A 1 161 ? 6.567 8.603 -17.033 1.00 77.44 161 SER A N 1
ATOM 1290 C CA . SER A 1 161 ? 7.393 7.548 -16.444 1.00 77.44 161 SER A CA 1
ATOM 1291 C C . SER A 1 161 ? 6.794 6.160 -16.659 1.00 77.44 161 SER A C 1
ATOM 1293 O O . SER A 1 161 ? 7.506 5.228 -17.039 1.00 77.44 161 SER A O 1
ATOM 1295 N N . ALA A 1 162 ? 5.475 6.019 -16.506 1.00 82.88 162 ALA A N 1
ATOM 1296 C CA . ALA A 1 162 ? 4.787 4.763 -16.785 1.00 82.88 162 ALA A CA 1
ATOM 1297 C C . ALA A 1 162 ? 4.914 4.340 -18.258 1.00 82.88 162 ALA A C 1
ATOM 1299 O O . ALA A 1 162 ? 5.177 3.168 -18.541 1.00 82.88 162 ALA A O 1
ATOM 1300 N N . ILE A 1 163 ? 4.791 5.284 -19.200 1.00 84.44 163 ILE A N 1
ATOM 1301 C CA . ILE A 1 163 ? 5.011 5.018 -20.628 1.00 84.44 163 ILE A CA 1
ATOM 1302 C C . ILE A 1 163 ? 6.456 4.565 -20.871 1.00 84.44 163 ILE A C 1
ATOM 1304 O O . ILE A 1 163 ? 6.664 3.536 -21.514 1.00 84.44 163 ILE A O 1
ATOM 1308 N N . ALA A 1 164 ? 7.450 5.270 -20.325 1.00 79.19 164 ALA A N 1
ATOM 1309 C CA . ALA A 1 164 ? 8.861 4.911 -20.479 1.00 79.19 164 ALA A CA 1
ATOM 1310 C C . ALA A 1 164 ? 9.165 3.496 -19.947 1.00 79.19 164 ALA A C 1
ATOM 1312 O O . ALA A 1 164 ? 9.839 2.708 -20.617 1.00 79.19 164 ALA A O 1
ATOM 1313 N N . ILE A 1 165 ? 8.607 3.134 -18.787 1.00 81.19 165 ILE A N 1
ATOM 1314 C CA . ILE A 1 165 ? 8.720 1.784 -18.216 1.00 81.19 165 ILE A CA 1
ATOM 1315 C C . ILE A 1 165 ? 8.048 0.749 -19.114 1.00 81.19 165 ILE A C 1
ATOM 1317 O O . ILE A 1 165 ? 8.625 -0.307 -19.366 1.00 81.19 165 ILE A O 1
ATOM 1321 N N . CYS A 1 166 ? 6.855 1.032 -19.638 1.00 86.94 166 CYS A N 1
ATOM 1322 C CA . CYS A 1 166 ? 6.171 0.095 -20.526 1.00 86.94 166 CYS A CA 1
ATOM 1323 C C . CYS A 1 166 ? 6.934 -0.112 -21.837 1.00 86.94 166 CYS A C 1
ATOM 1325 O O . CYS A 1 166 ? 6.971 -1.238 -22.332 1.00 86.94 166 CYS A O 1
ATOM 1327 N N . ILE A 1 167 ? 7.571 0.935 -22.377 1.00 83.94 167 ILE A N 1
ATOM 1328 C CA . ILE A 1 167 ? 8.466 0.835 -23.538 1.00 83.94 167 ILE A CA 1
ATOM 1329 C C . ILE A 1 167 ? 9.631 -0.108 -23.220 1.00 83.94 167 ILE A C 1
ATOM 1331 O O . ILE A 1 167 ? 9.899 -1.029 -23.992 1.00 83.94 167 ILE A O 1
ATOM 1335 N N . PHE A 1 168 ? 10.276 0.071 -22.063 1.00 80.81 168 PHE A N 1
ATOM 1336 C CA . PHE A 1 168 ? 11.352 -0.806 -21.596 1.00 80.81 168 PHE A CA 1
ATOM 1337 C C . PHE A 1 168 ? 10.907 -2.261 -21.439 1.00 80.81 168 PHE A C 1
ATOM 1339 O O . PHE A 1 168 ? 11.527 -3.163 -21.996 1.00 80.81 168 PHE A O 1
ATOM 1346 N N . LEU A 1 169 ? 9.802 -2.506 -20.739 1.00 84.31 169 LEU A N 1
ATOM 1347 C CA . LEU A 1 169 ? 9.296 -3.860 -20.533 1.00 84.31 169 LEU A CA 1
ATOM 1348 C C . LEU A 1 169 ? 8.874 -4.508 -21.857 1.00 84.31 169 LEU A C 1
ATOM 1350 O O . LEU A 1 169 ? 9.213 -5.662 -22.103 1.00 84.31 169 LEU A O 1
ATOM 1354 N N . GLY A 1 170 ? 8.196 -3.768 -22.742 1.00 84.00 170 GLY A N 1
ATOM 1355 C CA . GLY A 1 170 ? 7.804 -4.244 -24.073 1.00 84.00 170 GLY A CA 1
ATOM 1356 C C . GLY A 1 170 ? 9.001 -4.667 -24.926 1.00 84.00 170 GLY A C 1
ATOM 1357 O O . GLY A 1 170 ? 8.978 -5.727 -25.553 1.00 84.00 170 GLY A O 1
ATOM 1358 N N . ALA A 1 171 ? 10.074 -3.879 -24.885 1.00 78.75 171 ALA A N 1
ATOM 1359 C CA . ALA A 1 171 ? 11.346 -4.200 -25.515 1.00 78.75 171 ALA A CA 1
ATOM 1360 C C . ALA A 1 171 ? 11.973 -5.494 -24.968 1.00 78.75 171 ALA A C 1
ATOM 1362 O O . ALA A 1 171 ? 12.343 -6.378 -25.742 1.00 78.75 171 ALA A O 1
ATOM 1363 N N . ILE A 1 172 ? 12.050 -5.629 -23.641 1.00 79.69 172 ILE A N 1
ATOM 1364 C CA . ILE A 1 172 ? 12.612 -6.808 -22.966 1.00 79.69 172 ILE A CA 1
ATOM 1365 C C . ILE A 1 172 ? 11.794 -8.074 -23.253 1.00 79.69 172 ILE A C 1
ATOM 1367 O O . ILE A 1 172 ? 12.356 -9.150 -23.467 1.00 79.69 172 ILE A O 1
ATOM 1371 N N . ILE A 1 173 ? 10.464 -7.966 -23.315 1.00 80.50 173 ILE A N 1
ATOM 1372 C CA . ILE A 1 173 ? 9.582 -9.086 -23.676 1.00 80.50 173 ILE A CA 1
ATOM 1373 C C . ILE A 1 173 ? 9.961 -9.647 -25.050 1.00 80.50 173 ILE A C 1
ATOM 1375 O O . ILE A 1 173 ? 10.059 -10.868 -25.197 1.00 80.50 173 ILE A O 1
ATOM 1379 N N . LYS A 1 174 ? 10.230 -8.760 -26.016 1.00 76.81 174 LYS A N 1
ATOM 1380 C CA . LYS A 1 174 ? 10.621 -9.097 -27.392 1.00 76.81 174 LYS A CA 1
ATOM 1381 C C . LYS A 1 174 ? 12.082 -9.498 -27.569 1.00 76.81 174 LYS A C 1
ATOM 1383 O O . LYS A 1 174 ? 12.436 -10.019 -28.626 1.00 76.81 174 LYS A O 1
ATOM 1388 N N . GLN A 1 175 ? 12.932 -9.254 -26.579 1.00 74.38 175 GLN A N 1
ATOM 1389 C CA . GLN A 1 175 ? 14.331 -9.643 -26.657 1.00 74.38 175 GLN A CA 1
ATOM 1390 C C . GLN A 1 175 ? 14.466 -11.170 -26.651 1.00 74.38 175 GLN A C 1
ATOM 1392 O O . GLN A 1 175 ? 13.743 -11.879 -25.941 1.00 74.38 175 GLN A O 1
ATOM 1397 N N . SER A 1 176 ? 15.414 -11.673 -27.446 1.00 66.19 176 SER A N 1
ATOM 1398 C CA . SER A 1 176 ? 15.755 -13.097 -27.450 1.00 66.19 176 SER A CA 1
ATOM 1399 C C . SER A 1 176 ? 16.170 -13.527 -26.038 1.00 66.19 176 SER A C 1
ATOM 1401 O O . SER A 1 176 ? 16.904 -12.782 -25.381 1.00 66.19 176 SER A O 1
ATOM 1403 N N . PRO A 1 177 ? 15.724 -14.696 -25.545 1.00 67.94 177 PRO A N 1
ATOM 1404 C CA . PRO A 1 177 ? 16.126 -15.158 -24.227 1.00 67.94 177 PRO A CA 1
ATOM 1405 C C . PRO A 1 177 ? 17.647 -15.335 -24.180 1.00 67.94 177 PRO A C 1
ATOM 1407 O O . PRO A 1 177 ? 18.256 -15.838 -25.124 1.00 67.94 177 PRO A O 1
ATOM 1410 N N . PHE A 1 178 ? 18.258 -14.918 -23.070 1.00 64.81 178 PHE A N 1
ATOM 1411 C CA . PHE A 1 178 ? 19.699 -15.059 -22.848 1.00 64.81 178 PHE A CA 1
ATOM 1412 C C . PHE A 1 178 ? 20.137 -16.532 -22.854 1.00 64.81 178 PHE A C 1
ATOM 1414 O O . PHE A 1 178 ? 21.231 -16.868 -23.299 1.00 64.81 178 PHE A O 1
ATOM 1421 N N . SER A 1 179 ? 19.264 -17.419 -22.373 1.00 70.25 179 SER A N 1
ATOM 1422 C CA . SER A 1 179 ? 19.465 -18.863 -22.330 1.00 70.25 179 SER A CA 1
ATOM 1423 C C . SER A 1 179 ? 18.146 -19.581 -22.627 1.00 70.25 179 SER A C 1
ATOM 1425 O O . SER A 1 179 ? 17.093 -19.073 -22.242 1.00 70.25 179 SER A O 1
ATOM 1427 N N . PRO A 1 180 ? 18.170 -20.794 -23.215 1.00 70.31 180 PRO A N 1
ATOM 1428 C CA . PRO A 1 180 ? 16.973 -21.623 -23.376 1.00 70.31 180 PRO A CA 1
ATOM 1429 C C . PRO A 1 180 ? 16.246 -21.935 -22.058 1.00 70.31 180 PRO A C 1
ATOM 1431 O O . PRO A 1 180 ? 15.081 -22.313 -22.085 1.00 70.31 180 PRO A O 1
ATOM 1434 N N . LYS A 1 181 ? 16.941 -21.827 -20.913 1.00 76.06 181 LYS A N 1
ATOM 1435 C CA . LYS A 1 181 ? 16.429 -22.229 -19.592 1.00 76.06 181 LYS A CA 1
ATOM 1436 C C . LYS A 1 181 ? 16.083 -21.066 -18.663 1.00 76.06 181 LYS A C 1
ATOM 1438 O O . LYS A 1 181 ? 15.363 -21.282 -17.696 1.00 76.06 181 LYS A O 1
ATOM 1443 N N . ILE A 1 182 ? 16.645 -19.874 -18.880 1.00 77.88 182 ILE A N 1
ATOM 1444 C CA . ILE A 1 182 ? 16.524 -18.748 -17.939 1.00 77.88 182 ILE A CA 1
ATOM 1445 C C . ILE A 1 182 ? 16.390 -17.441 -18.718 1.00 77.88 182 ILE A C 1
ATOM 1447 O O . ILE A 1 182 ? 17.218 -17.132 -19.579 1.00 77.88 182 ILE A O 1
ATOM 1451 N N . LYS A 1 183 ? 15.381 -16.646 -18.352 1.00 85.50 183 LYS A N 1
ATOM 1452 C CA . LYS A 1 183 ? 15.175 -15.280 -18.841 1.00 85.50 183 LYS A CA 1
ATOM 1453 C C . LYS A 1 183 ? 15.196 -14.307 -17.649 1.00 85.50 183 LYS A C 1
ATOM 1455 O O . LYS A 1 183 ? 14.154 -14.056 -17.049 1.00 85.50 183 LYS A O 1
ATOM 1460 N N . PRO A 1 184 ? 16.370 -13.804 -17.229 1.00 86.75 184 PRO A N 1
ATOM 1461 C CA . PRO A 1 184 ? 16.450 -12.936 -16.061 1.00 86.75 184 PRO A CA 1
ATOM 1462 C C . PRO A 1 184 ? 15.969 -11.516 -16.395 1.00 86.75 184 PRO A C 1
ATOM 1464 O O . PRO A 1 184 ? 16.291 -10.980 -17.454 1.00 86.75 184 PRO A O 1
ATOM 1467 N N . LEU A 1 185 ? 15.234 -10.896 -15.472 1.00 87.31 185 LEU A N 1
ATOM 1468 C CA . LEU A 1 185 ? 14.889 -9.474 -15.491 1.00 87.31 185 LEU A CA 1
ATOM 1469 C C . LEU A 1 185 ? 15.405 -8.830 -14.206 1.00 87.31 185 LEU A C 1
ATOM 1471 O O . LEU A 1 185 ? 14.859 -9.079 -13.136 1.00 87.31 185 LEU A O 1
ATOM 1475 N N . PHE A 1 186 ? 16.453 -8.018 -14.312 1.00 86.62 186 PHE A N 1
ATOM 1476 C CA . PHE A 1 186 ? 17.057 -7.336 -13.169 1.00 86.62 186 PHE A CA 1
ATOM 1477 C C . PHE A 1 186 ? 16.674 -5.854 -13.170 1.00 86.62 186 PHE A C 1
ATOM 1479 O O . PHE A 1 186 ? 16.947 -5.140 -14.136 1.00 86.62 186 PHE A O 1
ATOM 1486 N N . LEU A 1 187 ? 16.028 -5.401 -12.097 1.00 86.44 187 LEU A N 1
ATOM 1487 C CA . LEU A 1 187 ? 15.494 -4.052 -11.938 1.00 86.44 187 LEU A CA 1
ATOM 1488 C C . LEU A 1 187 ? 16.177 -3.372 -10.745 1.00 86.44 187 LEU A C 1
ATOM 1490 O O . LEU A 1 187 ? 15.798 -3.604 -9.600 1.00 86.44 187 LEU A O 1
ATOM 1494 N N . ASP A 1 188 ? 17.177 -2.537 -11.030 1.00 85.12 188 ASP A N 1
ATOM 1495 C CA . ASP A 1 188 ? 18.006 -1.878 -10.013 1.00 85.12 188 ASP A CA 1
ATOM 1496 C C . ASP A 1 188 ? 17.594 -0.425 -9.779 1.00 85.12 188 ASP A C 1
ATOM 1498 O O . ASP A 1 188 ? 17.666 0.388 -10.705 1.00 85.12 188 ASP A O 1
ATOM 1502 N N . ASP A 1 189 ? 17.104 -0.118 -8.574 1.00 77.62 189 ASP A N 1
ATOM 1503 C CA . ASP A 1 189 ? 16.646 1.211 -8.132 1.00 77.62 189 ASP A CA 1
ATOM 1504 C C . ASP A 1 189 ? 15.630 1.897 -9.075 1.00 77.62 189 ASP A C 1
ATOM 1506 O O . ASP A 1 189 ? 15.339 3.089 -8.955 1.00 77.62 189 ASP A O 1
ATOM 1510 N N . ILE A 1 190 ? 15.016 1.139 -9.993 1.00 69.56 190 ILE A N 1
ATOM 1511 C CA . ILE A 1 190 ? 14.090 1.647 -11.024 1.00 69.56 190 ILE A CA 1
ATOM 1512 C C . ILE A 1 190 ? 12.870 2.330 -10.396 1.00 69.56 190 ILE A C 1
ATOM 1514 O O . ILE A 1 190 ? 12.265 3.219 -10.991 1.00 69.56 190 ILE A O 1
ATOM 1518 N N . LEU A 1 191 ? 12.524 1.926 -9.177 1.00 65.81 191 LEU A N 1
ATOM 1519 C CA . LEU A 1 191 ? 11.340 2.379 -8.461 1.00 65.81 191 LEU A CA 1
ATOM 1520 C C . LEU A 1 191 ? 11.576 3.709 -7.731 1.00 65.81 191 LEU A C 1
ATOM 1522 O O . LEU A 1 191 ? 10.614 4.403 -7.432 1.00 65.81 191 LEU A O 1
ATOM 1526 N N . ILE A 1 192 ? 12.823 4.120 -7.487 1.00 61.69 192 ILE A N 1
ATOM 1527 C CA . ILE A 1 192 ? 13.121 5.276 -6.627 1.00 61.69 192 ILE A CA 1
ATOM 1528 C C . ILE A 1 192 ? 12.785 6.609 -7.315 1.00 61.69 192 ILE A C 1
ATOM 1530 O O . ILE A 1 192 ? 12.321 7.538 -6.658 1.00 61.69 192 ILE A O 1
ATOM 1534 N N . GLY A 1 193 ? 12.918 6.681 -8.642 1.00 62.44 193 GLY A N 1
ATOM 1535 C CA . GLY A 1 193 ? 12.524 7.852 -9.437 1.00 62.44 193 GLY A CA 1
ATOM 1536 C C . GLY A 1 193 ? 11.021 7.964 -9.727 1.00 62.44 193 GLY A C 1
ATOM 1537 O O . GLY A 1 193 ? 10.609 8.902 -10.402 1.00 62.44 193 GLY A O 1
ATOM 1538 N N . LEU A 1 194 ? 10.206 7.011 -9.261 1.00 71.75 194 LEU A N 1
ATOM 1539 C CA . LEU A 1 194 ? 8.758 6.994 -9.479 1.00 71.75 194 LEU A CA 1
ATOM 1540 C C . LEU A 1 194 ? 8.006 7.486 -8.247 1.00 71.75 194 LEU A C 1
ATOM 1542 O O . LEU A 1 194 ? 8.421 7.233 -7.113 1.00 71.75 194 LEU A O 1
ATOM 1546 N N . ASP A 1 195 ? 6.852 8.107 -8.478 1.00 75.25 195 ASP A N 1
ATOM 1547 C CA . ASP A 1 195 ? 5.864 8.345 -7.430 1.00 75.25 195 ASP A CA 1
ATOM 1548 C C . ASP A 1 195 ? 5.343 7.022 -6.833 1.00 75.25 195 ASP A C 1
ATOM 1550 O O . ASP A 1 195 ? 5.383 5.961 -7.467 1.00 75.25 195 ASP A O 1
ATOM 1554 N N . SER A 1 196 ? 4.852 7.071 -5.593 1.00 74.69 196 SER A N 1
ATOM 1555 C CA . SER A 1 196 ? 4.427 5.877 -4.851 1.00 74.69 196 SER A CA 1
ATOM 1556 C C . SER A 1 196 ? 3.306 5.090 -5.541 1.00 74.69 196 SER A C 1
ATOM 1558 O O . SER A 1 196 ? 3.247 3.868 -5.402 1.00 74.69 196 SER A O 1
ATOM 1560 N N . GLU A 1 197 ? 2.441 5.763 -6.303 1.00 80.50 197 GLU A N 1
ATOM 1561 C CA . GLU A 1 197 ? 1.339 5.129 -7.028 1.00 80.50 197 GLU A CA 1
ATOM 1562 C C . GLU A 1 197 ? 1.864 4.265 -8.183 1.00 80.50 197 GLU A C 1
ATOM 1564 O O . GLU A 1 197 ? 1.557 3.074 -8.266 1.00 80.50 197 GLU A O 1
ATOM 1569 N N . ASN A 1 198 ? 2.731 4.815 -9.029 1.00 79.31 198 ASN A N 1
ATOM 1570 C CA . ASN A 1 198 ? 3.393 4.084 -10.103 1.00 79.31 198 ASN A CA 1
ATOM 1571 C C . ASN A 1 198 ? 4.291 2.964 -9.585 1.00 79.31 198 ASN A C 1
ATOM 1573 O O . ASN A 1 198 ? 4.354 1.906 -10.215 1.00 79.31 198 ASN A O 1
ATOM 1577 N N . ARG A 1 199 ? 4.963 3.162 -8.442 1.00 84.44 199 ARG A N 1
ATOM 1578 C CA . ARG A 1 199 ? 5.752 2.098 -7.807 1.00 84.44 199 ARG A CA 1
ATOM 1579 C C . ARG A 1 199 ? 4.877 0.875 -7.510 1.00 84.44 199 ARG A C 1
ATOM 1581 O O . ARG A 1 199 ? 5.240 -0.239 -7.887 1.00 84.44 199 ARG A O 1
ATOM 1588 N N . LEU A 1 200 ? 3.708 1.075 -6.892 1.00 84.94 200 LEU A N 1
ATOM 1589 C CA . LEU A 1 200 ? 2.756 -0.005 -6.596 1.00 84.94 200 LEU A CA 1
ATOM 1590 C C . LEU A 1 200 ? 2.181 -0.634 -7.867 1.00 84.94 200 LEU A C 1
ATOM 1592 O O . LEU A 1 200 ? 2.152 -1.860 -7.986 1.00 84.94 200 LEU A O 1
ATOM 1596 N N . ARG A 1 201 ? 1.769 0.181 -8.845 1.00 86.00 201 ARG A N 1
ATOM 1597 C CA . ARG A 1 201 ? 1.251 -0.330 -10.124 1.00 86.00 201 ARG A CA 1
ATOM 1598 C C . ARG A 1 201 ? 2.300 -1.183 -10.855 1.00 86.00 201 ARG A C 1
ATOM 1600 O O . ARG A 1 201 ? 1.952 -2.232 -11.395 1.00 86.00 201 ARG A O 1
ATOM 1607 N N . LEU A 1 202 ? 3.582 -0.799 -10.818 1.00 86.50 202 LEU A N 1
ATOM 1608 C CA . LEU A 1 202 ? 4.674 -1.596 -11.387 1.00 86.50 202 LEU A CA 1
ATOM 1609 C C . LEU A 1 202 ? 4.875 -2.923 -10.642 1.00 86.50 202 LEU A C 1
ATOM 1611 O O . LEU A 1 202 ? 5.045 -3.949 -11.297 1.00 86.50 202 LEU A O 1
ATOM 1615 N N . LEU A 1 203 ? 4.810 -2.942 -9.303 1.00 88.44 203 LEU A N 1
ATOM 1616 C CA . LEU A 1 203 ? 4.864 -4.204 -8.550 1.00 88.44 203 LEU A CA 1
ATOM 1617 C C . LEU A 1 203 ? 3.748 -5.156 -8.969 1.00 88.44 203 LEU A C 1
ATOM 1619 O O . LEU A 1 203 ? 4.014 -6.324 -9.239 1.00 88.44 203 LEU A O 1
ATOM 1623 N N . HIS A 1 204 ? 2.514 -4.660 -9.069 1.00 86.75 204 HIS A N 1
ATOM 1624 C CA . HIS A 1 204 ? 1.377 -5.474 -9.492 1.00 86.75 204 HIS A CA 1
ATOM 1625 C C . HIS A 1 204 ? 1.518 -5.970 -10.936 1.00 86.75 204 HIS A C 1
ATOM 1627 O O . HIS A 1 204 ? 1.199 -7.127 -11.216 1.00 86.75 204 HIS A O 1
ATOM 1633 N N . LEU A 1 205 ? 2.053 -5.135 -11.834 1.00 87.94 205 LEU A N 1
ATOM 1634 C CA . LEU A 1 205 ? 2.352 -5.519 -13.213 1.00 87.94 205 LEU A CA 1
ATOM 1635 C C . LEU A 1 205 ? 3.381 -6.657 -13.296 1.00 87.94 205 LEU A C 1
ATOM 1637 O O . LEU A 1 205 ? 3.226 -7.532 -14.141 1.00 87.94 205 LEU A O 1
ATOM 1641 N N . LEU A 1 206 ? 4.418 -6.640 -12.452 1.00 88.50 206 LEU A N 1
ATOM 1642 C CA . LEU A 1 206 ? 5.473 -7.663 -12.432 1.00 88.50 206 LEU A CA 1
ATOM 1643 C C . LEU A 1 206 ? 5.050 -8.937 -11.691 1.00 88.50 206 LEU A C 1
ATOM 1645 O O . LEU A 1 206 ? 5.485 -10.027 -12.049 1.00 88.50 206 LEU A O 1
ATOM 1649 N N . TRP A 1 207 ? 4.231 -8.803 -10.647 1.00 88.06 207 TRP A N 1
ATOM 1650 C CA . TRP A 1 207 ? 3.751 -9.924 -9.838 1.00 88.06 207 TRP A CA 1
ATOM 1651 C C . TRP A 1 207 ? 2.714 -10.777 -10.574 1.00 88.06 207 TRP A C 1
ATOM 1653 O O . TRP A 1 207 ? 2.718 -11.996 -10.431 1.00 88.06 207 TRP A O 1
ATOM 1663 N N . GLU A 1 208 ? 1.828 -10.140 -11.349 1.00 83.62 208 GLU A N 1
ATOM 1664 C CA . GLU A 1 208 ? 0.745 -10.788 -12.108 1.00 83.62 208 GLU A CA 1
ATOM 1665 C C . GLU A 1 208 ? -0.132 -11.747 -11.276 1.00 83.62 208 GLU A C 1
ATOM 1667 O O . GLU A 1 208 ? -0.679 -12.729 -11.787 1.00 83.62 208 GLU A O 1
ATOM 1672 N N . GLY A 1 209 ? -0.295 -11.473 -9.980 1.00 77.38 209 GLY A N 1
ATOM 1673 C CA . GLY A 1 209 ? -1.196 -12.245 -9.134 1.00 77.38 209 GLY A CA 1
ATOM 1674 C C . GLY A 1 209 ? -2.660 -11.980 -9.479 1.00 77.38 209 GLY A C 1
ATOM 1675 O O . GLY A 1 209 ? -3.060 -10.851 -9.756 1.00 77.38 209 GLY A O 1
ATOM 1676 N N . GLY A 1 210 ? -3.452 -13.051 -9.522 1.00 77.12 210 GLY A N 1
ATOM 1677 C CA . GLY A 1 210 ? -4.837 -13.008 -10.001 1.00 77.12 210 GLY A CA 1
ATOM 1678 C C . GLY A 1 210 ? -4.987 -12.917 -11.527 1.00 77.12 210 GLY A C 1
ATOM 1679 O O . GLY A 1 210 ? -6.112 -12.890 -12.015 1.00 77.12 210 GLY A O 1
ATOM 1680 N N . VAL A 1 211 ? -3.887 -12.900 -12.293 1.00 83.31 211 VAL A N 1
ATOM 1681 C CA . VAL A 1 211 ? -3.911 -12.954 -13.764 1.00 83.31 211 VAL A CA 1
ATOM 1682 C C . VAL A 1 211 ? -3.914 -14.413 -14.224 1.00 83.31 211 VAL A C 1
ATOM 1684 O O . VAL A 1 211 ? -3.169 -15.241 -13.694 1.00 83.31 211 VAL A O 1
ATOM 1687 N N . SER A 1 212 ? -4.741 -14.732 -15.223 1.00 83.38 212 SER A N 1
ATOM 1688 C CA . SER A 1 212 ? -4.803 -16.074 -15.808 1.00 83.38 212 SER A CA 1
ATOM 1689 C C . SER A 1 212 ? -3.463 -16.452 -16.472 1.00 83.38 212 SER A C 1
ATOM 1691 O O . SER A 1 212 ? -2.790 -15.605 -17.059 1.00 83.38 212 SER A O 1
ATOM 1693 N N . GLU A 1 213 ? -3.058 -17.724 -16.407 1.00 84.00 213 GLU A N 1
ATOM 1694 C CA . GLU A 1 213 ? -1.806 -18.213 -17.022 1.00 84.00 213 GLU A CA 1
ATOM 1695 C C . GLU A 1 213 ? -1.577 -17.829 -18.502 1.00 84.00 213 GLU A C 1
ATOM 1697 O O . GLU A 1 213 ? -0.440 -17.494 -18.855 1.00 84.00 213 GLU A O 1
ATOM 1702 N N . PRO A 1 214 ? -2.584 -17.844 -19.402 1.00 82.56 214 PRO A N 1
ATOM 1703 C CA . PRO A 1 214 ? -2.369 -17.394 -20.780 1.00 82.56 214 PRO A CA 1
ATOM 1704 C C . PRO A 1 214 ? -2.120 -15.880 -20.891 1.00 82.56 214 PRO A C 1
ATOM 1706 O O . PRO A 1 214 ? -1.474 -15.436 -21.842 1.00 82.56 214 PRO A O 1
ATOM 1709 N N . ASP A 1 215 ? -2.580 -15.090 -19.919 1.00 79.69 215 ASP A N 1
ATOM 1710 C CA . ASP A 1 215 ? -2.468 -13.631 -19.935 1.00 79.69 215 ASP A CA 1
ATOM 1711 C C . ASP A 1 215 ? -1.200 -13.100 -19.259 1.00 79.69 215 ASP A C 1
ATOM 1713 O O . ASP A 1 215 ? -0.837 -11.935 -19.493 1.00 79.69 215 ASP A O 1
ATOM 1717 N N . LYS A 1 216 ? -0.511 -13.944 -18.478 1.00 84.62 216 LYS A N 1
ATOM 1718 C CA . LYS A 1 216 ? 0.762 -13.616 -17.829 1.00 84.62 216 LYS A CA 1
ATOM 1719 C C . LYS A 1 216 ? 1.847 -13.316 -18.857 1.00 84.62 216 LYS A C 1
ATOM 1721 O O . LYS A 1 216 ? 2.191 -14.135 -19.709 1.00 84.62 216 LYS A O 1
ATOM 1726 N N . VAL A 1 217 ? 2.381 -12.107 -18.774 1.00 82.50 217 VAL A N 1
ATOM 1727 C CA . VAL A 1 217 ? 3.410 -11.560 -19.658 1.00 82.50 217 VAL A CA 1
ATOM 1728 C C . VAL A 1 217 ? 4.809 -11.919 -19.160 1.00 82.50 217 VAL A C 1
ATOM 1730 O O . VAL A 1 217 ? 5.719 -12.100 -19.970 1.00 82.50 217 VAL A O 1
ATOM 1733 N N . PHE A 1 218 ? 4.980 -12.048 -17.844 1.00 86.75 218 PHE A N 1
ATOM 1734 C CA . PHE A 1 218 ? 6.277 -12.251 -17.202 1.00 86.75 218 PHE A CA 1
ATOM 1735 C C . PHE A 1 218 ? 6.491 -13.676 -16.678 1.00 86.75 218 PHE A C 1
ATOM 1737 O O . PHE A 1 218 ? 7.495 -13.931 -16.022 1.00 86.75 218 PHE A O 1
ATOM 1744 N N . LYS A 1 219 ? 5.605 -14.628 -17.002 1.00 84.50 219 LYS A N 1
ATOM 1745 C CA . LYS A 1 219 ? 5.684 -16.022 -16.519 1.00 84.50 219 LYS A CA 1
ATOM 1746 C C . LYS A 1 219 ? 7.007 -16.738 -16.822 1.00 84.50 219 LYS A C 1
ATOM 1748 O O . LYS A 1 219 ? 7.439 -17.570 -16.036 1.00 84.50 219 LYS A O 1
ATOM 1753 N N . ASP A 1 220 ? 7.654 -16.395 -17.936 1.00 83.50 220 ASP A N 1
ATOM 1754 C CA . ASP A 1 220 ? 8.920 -17.010 -18.356 1.00 83.50 220 ASP A CA 1
ATOM 1755 C C . ASP A 1 220 ? 10.147 -16.291 -17.769 1.00 83.50 220 ASP A C 1
ATOM 1757 O O . ASP A 1 220 ? 11.285 -16.684 -18.036 1.00 83.50 220 ASP A O 1
ATOM 1761 N N . PHE A 1 221 ? 9.939 -15.211 -17.007 1.00 88.31 221 PHE A N 1
ATOM 1762 C CA . PHE A 1 221 ? 11.009 -14.399 -16.445 1.00 88.31 221 PHE A CA 1
ATOM 1763 C C . PHE A 1 221 ? 11.333 -14.776 -15.000 1.00 88.31 221 PHE A C 1
ATOM 1765 O O . PHE A 1 221 ? 10.453 -14.965 -14.165 1.00 88.31 221 PHE A O 1
ATOM 1772 N N . GLN A 1 222 ? 12.626 -14.769 -14.677 1.00 89.12 222 GLN A N 1
ATOM 1773 C CA . GLN A 1 222 ? 13.099 -14.720 -13.297 1.00 89.12 222 GLN A CA 1
ATOM 1774 C C . GLN A 1 222 ? 13.395 -13.264 -12.932 1.00 89.12 222 GLN A C 1
ATOM 1776 O O . GLN A 1 222 ? 14.361 -12.683 -13.429 1.00 89.12 222 GLN A O 1
ATOM 1781 N N . ILE A 1 223 ? 12.555 -12.670 -12.088 1.00 90.62 223 ILE A N 1
ATOM 1782 C CA . ILE A 1 223 ? 12.611 -11.237 -11.790 1.00 90.62 223 ILE A CA 1
ATOM 1783 C C . ILE A 1 223 ? 13.400 -10.984 -10.501 1.00 90.62 223 ILE A C 1
ATOM 1785 O O . ILE A 1 223 ? 13.166 -11.624 -9.476 1.00 90.62 223 ILE A O 1
ATOM 1789 N N . PHE A 1 224 ? 14.312 -10.018 -10.555 1.00 91.31 224 PHE A N 1
ATOM 1790 C CA . PHE A 1 224 ? 15.076 -9.497 -9.428 1.00 91.31 224 PHE A CA 1
ATOM 1791 C C . PHE A 1 224 ? 14.819 -7.997 -9.314 1.00 91.31 224 PHE A C 1
ATOM 1793 O O . PHE A 1 224 ? 14.924 -7.275 -10.305 1.00 91.31 224 PHE A O 1
ATOM 1800 N N . ILE A 1 225 ? 14.494 -7.534 -8.109 1.00 90.50 225 ILE A N 1
ATOM 1801 C CA . ILE A 1 225 ? 14.327 -6.113 -7.801 1.00 90.50 225 ILE A CA 1
ATOM 1802 C C . ILE A 1 225 ? 15.300 -5.774 -6.677 1.00 90.50 225 ILE A C 1
ATOM 1804 O O . ILE A 1 225 ? 15.240 -6.388 -5.611 1.00 90.50 225 ILE A O 1
ATOM 1808 N N . THR A 1 226 ? 16.178 -4.805 -6.912 1.00 90.44 226 THR A N 1
ATOM 1809 C CA . THR A 1 226 ? 17.077 -4.249 -5.896 1.00 90.44 226 THR A CA 1
ATOM 1810 C C . THR A 1 226 ? 16.684 -2.810 -5.588 1.00 90.44 226 THR A C 1
ATOM 1812 O O . THR A 1 226 ? 16.241 -2.065 -6.462 1.00 90.44 226 THR A O 1
ATOM 1815 N N . THR A 1 227 ? 16.765 -2.452 -4.307 1.00 87.75 227 THR A N 1
ATOM 1816 C CA . THR A 1 227 ? 16.426 -1.119 -3.805 1.00 87.75 227 THR A CA 1
ATOM 1817 C C . THR A 1 227 ? 17.258 -0.803 -2.569 1.00 87.75 227 THR A C 1
ATOM 1819 O O . THR A 1 227 ? 17.379 -1.658 -1.687 1.00 87.75 227 THR A O 1
ATOM 1822 N N . TYR A 1 228 ? 17.791 0.416 -2.464 1.00 86.94 228 TYR A N 1
ATOM 1823 C CA . TYR A 1 228 ? 18.346 0.917 -1.195 1.00 86.94 228 TYR A CA 1
ATOM 1824 C C . TYR A 1 228 ? 17.276 1.534 -0.271 1.00 86.94 228 TYR A C 1
ATOM 1826 O O . TYR A 1 228 ? 17.521 1.751 0.916 1.00 86.94 228 TYR A O 1
ATOM 1834 N N . ASP A 1 229 ? 16.078 1.817 -0.795 1.00 86.06 229 ASP A N 1
ATOM 1835 C CA . ASP A 1 229 ? 14.955 2.375 -0.035 1.00 86.06 229 ASP A CA 1
ATOM 1836 C C . ASP A 1 229 ? 14.330 1.302 0.881 1.00 86.06 229 ASP A C 1
ATOM 1838 O O . ASP A 1 229 ? 13.619 0.397 0.424 1.00 86.06 229 ASP A O 1
ATOM 1842 N N . ARG A 1 230 ? 14.596 1.408 2.194 1.00 82.62 230 ARG A N 1
ATOM 1843 C CA . ARG A 1 230 ? 14.081 0.476 3.214 1.00 82.62 230 ARG A CA 1
ATOM 1844 C C . ARG A 1 230 ? 12.561 0.508 3.321 1.00 82.62 230 ARG A C 1
ATOM 1846 O O . ARG A 1 230 ? 11.953 -0.537 3.538 1.00 82.62 230 ARG A O 1
ATOM 1853 N N . HIS A 1 231 ? 11.954 1.685 3.207 1.00 80.44 231 HIS A N 1
ATOM 1854 C CA . HIS A 1 231 ? 10.507 1.824 3.320 1.00 80.44 231 HIS A CA 1
ATOM 1855 C C . HIS A 1 231 ? 9.820 1.111 2.155 1.00 80.44 231 HIS A C 1
ATOM 1857 O O . HIS A 1 231 ? 8.905 0.313 2.364 1.00 80.44 231 HIS A O 1
ATOM 1863 N N . TRP A 1 232 ? 10.331 1.318 0.942 1.00 84.12 232 TRP A N 1
ATOM 1864 C CA . TRP A 1 232 ? 9.835 0.641 -0.247 1.00 84.12 232 TRP A CA 1
ATOM 1865 C C . TRP A 1 232 ? 10.005 -0.884 -0.186 1.00 84.12 232 TRP A C 1
ATOM 1867 O O . TRP A 1 232 ? 9.085 -1.617 -0.546 1.00 84.12 232 TRP A O 1
ATOM 1877 N N . TYR A 1 233 ? 11.136 -1.372 0.329 1.00 86.56 233 TYR A N 1
ATOM 1878 C CA . TYR A 1 233 ? 11.359 -2.804 0.556 1.00 86.56 233 TYR A CA 1
ATOM 1879 C C . TYR A 1 233 ? 10.301 -3.430 1.482 1.00 86.56 233 TYR A C 1
ATOM 1881 O O . TYR A 1 233 ? 9.795 -4.515 1.190 1.00 86.56 233 TYR A O 1
ATOM 1889 N N . GLU A 1 234 ? 9.925 -2.749 2.571 1.00 82.25 234 GLU A N 1
ATOM 1890 C CA . GLU A 1 234 ? 8.871 -3.237 3.471 1.00 82.25 234 GLU A CA 1
ATOM 1891 C C . GLU A 1 234 ? 7.475 -3.155 2.835 1.00 82.25 234 GLU A C 1
ATOM 1893 O O . GLU A 1 234 ? 6.685 -4.080 3.010 1.00 82.25 234 GLU A O 1
ATOM 1898 N N . ILE A 1 235 ? 7.176 -2.116 2.044 1.00 82.12 235 ILE A N 1
ATOM 1899 C CA . ILE A 1 235 ? 5.920 -2.055 1.275 1.00 82.12 235 ILE A CA 1
ATOM 1900 C C . ILE A 1 235 ? 5.846 -3.224 0.288 1.00 82.12 235 ILE A C 1
ATOM 1902 O O . ILE A 1 235 ? 4.846 -3.936 0.253 1.00 82.12 235 ILE A O 1
ATOM 1906 N N . ALA A 1 236 ? 6.906 -3.481 -0.482 1.00 86.44 236 ALA A N 1
ATOM 1907 C CA . ALA A 1 236 ? 6.918 -4.546 -1.481 1.00 86.44 236 ALA A CA 1
ATOM 1908 C C . ALA A 1 236 ? 6.621 -5.933 -0.877 1.00 86.44 236 ALA A C 1
ATOM 1910 O O . ALA A 1 236 ? 5.916 -6.728 -1.502 1.00 86.44 236 ALA A O 1
ATOM 1911 N N . LYS A 1 237 ? 7.070 -6.207 0.358 1.00 85.19 237 LYS A N 1
ATOM 1912 C CA . LYS A 1 237 ? 6.739 -7.441 1.102 1.00 85.19 237 LYS A CA 1
ATOM 1913 C C . LYS A 1 237 ? 5.254 -7.671 1.305 1.00 85.19 237 LYS A C 1
ATOM 1915 O O . LYS A 1 237 ? 4.821 -8.819 1.307 1.00 85.19 237 LYS A O 1
ATOM 1920 N N . LEU A 1 238 ? 4.488 -6.601 1.479 1.00 82.31 238 LEU A N 1
ATOM 1921 C CA . LEU A 1 238 ? 3.047 -6.692 1.691 1.00 82.31 238 LEU A CA 1
ATOM 1922 C C . LEU A 1 238 ? 2.306 -7.069 0.401 1.00 82.31 238 LEU A C 1
ATOM 1924 O O . LEU A 1 238 ? 1.255 -7.698 0.469 1.00 82.31 238 LEU A O 1
ATOM 1928 N N . HIS A 1 239 ? 2.855 -6.713 -0.766 1.00 83.69 239 HIS A N 1
ATOM 1929 C CA . HIS A 1 239 ? 2.194 -6.893 -2.063 1.00 83.69 239 HIS A CA 1
ATOM 1930 C C . HIS A 1 239 ? 2.697 -8.106 -2.864 1.00 83.69 239 HIS A C 1
ATOM 1932 O O . HIS A 1 239 ? 1.947 -8.654 -3.669 1.00 83.69 239 HIS A O 1
ATOM 1938 N N . LEU A 1 240 ? 3.942 -8.548 -2.666 1.00 85.25 240 LEU A N 1
ATOM 1939 C CA . LEU A 1 240 ? 4.564 -9.615 -3.459 1.00 85.25 240 LEU A CA 1
ATOM 1940 C C . LEU A 1 240 ? 4.555 -10.962 -2.719 1.00 85.25 240 LEU A C 1
ATOM 1942 O O . LEU A 1 240 ? 5.563 -11.413 -2.167 1.00 85.25 240 LEU A O 1
ATOM 1946 N N . THR A 1 241 ? 3.417 -11.652 -2.736 1.00 81.62 241 THR A N 1
ATOM 1947 C CA . THR A 1 241 ? 3.329 -13.023 -2.203 1.00 81.62 241 THR A CA 1
ATOM 1948 C C . THR A 1 241 ? 4.113 -14.010 -3.074 1.00 81.62 241 THR A C 1
ATOM 1950 O O . THR A 1 241 ? 4.083 -13.939 -4.303 1.00 81.62 241 THR A O 1
ATOM 1953 N N . GLY A 1 242 ? 4.838 -14.935 -2.434 1.00 82.31 242 GLY A N 1
ATOM 1954 C CA . GLY A 1 242 ? 5.683 -15.937 -3.104 1.00 82.31 242 GLY A CA 1
ATOM 1955 C C . GLY A 1 242 ? 7.096 -15.460 -3.472 1.00 82.31 242 GLY A C 1
ATOM 1956 O O . GLY A 1 242 ? 7.897 -16.254 -3.964 1.00 82.31 242 GLY A O 1
ATOM 1957 N N . TRP A 1 243 ? 7.431 -14.194 -3.211 1.00 88.94 243 TRP A N 1
ATOM 1958 C CA . TRP A 1 243 ? 8.761 -13.642 -3.473 1.00 88.94 243 TRP A CA 1
ATOM 1959 C C . TRP A 1 243 ? 9.741 -13.903 -2.325 1.00 88.94 243 TRP A C 1
ATOM 1961 O O . TRP A 1 243 ? 9.364 -13.997 -1.157 1.00 88.94 243 TRP A O 1
ATOM 1971 N N . LYS A 1 244 ? 11.033 -13.999 -2.664 1.00 89.50 244 LYS A N 1
ATOM 1972 C CA . LYS A 1 244 ? 12.124 -14.101 -1.686 1.00 89.50 244 LYS A CA 1
ATOM 1973 C C . LYS A 1 244 ? 12.655 -12.710 -1.363 1.00 89.50 244 LYS A C 1
ATOM 1975 O O . LYS A 1 244 ? 13.096 -11.997 -2.259 1.00 89.50 244 LYS A O 1
ATOM 1980 N N . PHE A 1 245 ? 12.672 -12.365 -0.080 1.00 88.44 245 PHE A N 1
ATOM 1981 C CA . PHE A 1 245 ? 13.152 -11.074 0.403 1.00 88.44 245 PHE A CA 1
ATOM 1982 C C . PHE A 1 245 ? 14.499 -11.223 1.088 1.00 88.44 245 PHE A C 1
ATOM 1984 O O . PHE A 1 245 ? 14.600 -11.824 2.151 1.00 88.44 245 PHE A O 1
ATOM 1991 N N . ILE A 1 246 ? 15.529 -10.649 0.476 1.00 90.25 246 ILE A N 1
ATOM 1992 C CA . ILE A 1 246 ? 16.916 -10.757 0.922 1.00 90.25 246 ILE A CA 1
ATOM 1993 C C . ILE A 1 246 ? 17.431 -9.344 1.181 1.00 90.25 246 ILE A C 1
ATOM 1995 O O . ILE A 1 246 ? 17.168 -8.438 0.395 1.00 90.25 246 ILE A O 1
ATOM 1999 N N . GLU A 1 247 ? 18.134 -9.158 2.290 1.00 88.81 247 GLU A N 1
ATOM 2000 C CA . GLU A 1 247 ? 18.874 -7.934 2.596 1.00 88.81 247 GLU A CA 1
ATOM 2001 C C . GLU A 1 247 ? 20.362 -8.235 2.396 1.00 88.81 247 GLU A C 1
ATOM 2003 O O . GLU A 1 247 ? 20.807 -9.345 2.687 1.00 88.81 247 GLU A O 1
ATOM 2008 N N . PHE A 1 248 ? 21.136 -7.284 1.882 1.00 87.56 248 PHE A N 1
ATOM 2009 C CA . PHE A 1 248 ? 22.586 -7.425 1.799 1.00 87.56 248 PHE A CA 1
ATOM 2010 C C . PHE A 1 248 ? 23.264 -6.157 2.308 1.00 87.56 248 PHE A C 1
ATOM 2012 O O . PHE A 1 248 ? 22.805 -5.046 2.046 1.00 87.56 248 PHE A O 1
ATOM 2019 N N . TYR A 1 249 ? 24.349 -6.333 3.049 1.00 83.12 249 TYR A N 1
ATOM 2020 C CA . TYR A 1 249 ? 25.100 -5.259 3.684 1.00 83.12 249 TYR A CA 1
ATOM 2021 C C . TYR A 1 249 ? 26.559 -5.311 3.246 1.00 83.12 249 TYR A C 1
ATOM 2023 O O . TYR A 1 249 ? 27.068 -6.353 2.829 1.00 83.12 249 TYR A O 1
ATOM 2031 N N . LYS A 1 250 ? 27.252 -4.174 3.336 1.00 85.75 250 LYS A N 1
ATOM 2032 C CA . LYS A 1 250 ? 28.702 -4.136 3.149 1.00 85.75 250 LYS A CA 1
ATOM 2033 C C . LYS A 1 250 ? 29.365 -4.747 4.388 1.00 85.75 250 LYS A C 1
ATOM 2035 O O . LYS A 1 250 ? 29.426 -4.082 5.418 1.00 85.75 250 LYS A O 1
ATOM 2040 N N . GLY A 1 251 ? 29.845 -5.980 4.268 1.00 82.31 251 GLY A N 1
ATOM 2041 C CA . GLY A 1 251 ? 30.657 -6.639 5.288 1.00 82.31 251 GLY A CA 1
ATOM 2042 C C . GLY A 1 251 ? 32.146 -6.332 5.142 1.00 82.31 251 GLY A C 1
ATOM 2043 O O . GLY A 1 251 ? 32.572 -5.593 4.248 1.00 82.31 251 GLY A O 1
ATOM 2044 N N . ILE A 1 252 ? 32.942 -6.916 6.039 1.00 87.19 252 ILE A N 1
ATOM 2045 C CA . ILE A 1 252 ? 34.400 -6.721 6.096 1.00 87.19 252 ILE A CA 1
ATOM 2046 C C . ILE A 1 252 ? 35.112 -7.505 4.979 1.00 87.19 252 ILE A C 1
ATOM 2048 O O . ILE A 1 252 ? 35.998 -6.964 4.323 1.00 87.19 252 ILE A O 1
ATOM 2052 N N . GLU A 1 253 ? 34.691 -8.746 4.717 1.00 88.81 253 GLU A N 1
ATOM 2053 C CA . GLU A 1 253 ? 35.306 -9.651 3.723 1.00 88.81 253 GLU A CA 1
ATOM 2054 C C . GLU A 1 253 ? 34.473 -9.811 2.437 1.00 88.81 253 GLU A C 1
ATOM 2056 O O . GLU A 1 253 ? 34.785 -10.622 1.567 1.00 88.81 253 GLU A O 1
ATOM 2061 N N . GLY A 1 254 ? 33.393 -9.042 2.299 1.00 85.06 254 GLY A N 1
ATOM 2062 C CA . GLY A 1 254 ? 32.462 -9.157 1.181 1.00 85.06 254 GLY A CA 1
ATOM 2063 C C . GLY A 1 254 ? 31.040 -8.750 1.562 1.00 85.06 254 GLY A C 1
ATOM 2064 O O . GLY A 1 254 ? 30.810 -8.262 2.669 1.00 85.06 254 GLY A O 1
ATOM 2065 N N . PRO A 1 255 ? 30.069 -8.900 0.646 1.00 83.94 255 PRO A N 1
ATOM 2066 C CA . PRO A 1 255 ? 28.672 -8.633 0.953 1.00 83.94 255 PRO A CA 1
ATOM 2067 C C . PRO A 1 255 ? 28.133 -9.658 1.958 1.00 83.94 255 PRO A C 1
ATOM 2069 O O . PRO A 1 255 ? 28.170 -10.864 1.720 1.00 83.94 255 PRO A O 1
ATOM 2072 N N . GLU A 1 256 ? 27.583 -9.169 3.064 1.00 83.25 256 GLU A N 1
ATOM 2073 C CA . GLU A 1 256 ? 26.869 -9.989 4.039 1.00 83.25 256 GLU A CA 1
ATOM 2074 C C . GLU A 1 256 ? 25.417 -10.136 3.602 1.00 83.25 256 GLU A C 1
ATOM 2076 O O . GLU A 1 256 ? 24.708 -9.142 3.455 1.00 83.25 256 GLU A O 1
ATOM 2081 N N . ILE A 1 257 ? 24.969 -11.372 3.386 1.00 84.75 257 ILE A N 1
ATOM 2082 C CA . ILE A 1 257 ? 23.626 -11.668 2.884 1.00 84.75 257 ILE A CA 1
ATOM 2083 C C . ILE A 1 257 ? 22.747 -12.142 4.038 1.00 84.75 257 ILE A C 1
ATOM 2085 O O . ILE A 1 257 ? 22.967 -13.194 4.634 1.00 84.75 257 ILE A O 1
ATOM 2089 N N . ILE A 1 258 ? 21.687 -11.391 4.307 1.00 82.56 258 ILE A N 1
ATOM 2090 C CA . ILE A 1 258 ? 20.655 -11.738 5.273 1.00 82.56 258 ILE A CA 1
ATOM 2091 C C . ILE A 1 258 ? 19.433 -12.201 4.490 1.00 82.56 258 ILE A C 1
ATOM 2093 O O . ILE A 1 258 ? 18.633 -11.408 3.995 1.00 82.56 258 ILE A O 1
ATOM 2097 N N . HIS A 1 259 ? 19.237 -13.515 4.417 1.00 74.62 259 HIS A N 1
ATOM 2098 C CA . HIS A 1 259 ? 18.116 -14.107 3.680 1.00 74.62 259 HIS A CA 1
ATOM 2099 C C . HIS A 1 259 ? 16.728 -13.786 4.265 1.00 74.62 259 HIS A C 1
ATOM 2101 O O . HIS A 1 259 ? 15.733 -14.198 3.680 1.00 74.62 259 HIS A O 1
ATOM 2107 N N . ASN A 1 260 ? 16.671 -13.104 5.419 1.00 68.12 260 ASN A N 1
ATOM 2108 C CA . ASN A 1 260 ? 15.478 -12.619 6.123 1.00 68.12 260 ASN A CA 1
ATOM 2109 C C . ASN A 1 260 ? 14.286 -13.598 6.114 1.00 68.12 260 ASN A C 1
ATOM 2111 O O . ASN A 1 260 ? 13.131 -13.192 6.046 1.00 68.12 260 ASN A O 1
ATOM 2115 N N . GLN A 1 261 ? 14.579 -14.899 6.191 1.00 67.81 261 GLN A N 1
ATOM 2116 C CA . GLN A 1 261 ? 13.594 -15.976 6.024 1.00 67.81 261 GLN A CA 1
ATOM 2117 C C . GLN A 1 261 ? 12.695 -16.149 7.246 1.00 67.81 261 GLN A C 1
ATOM 2119 O O . GLN A 1 261 ? 11.696 -16.852 7.174 1.00 67.81 261 GLN A O 1
ATOM 2124 N N . LYS A 1 262 ? 13.076 -15.533 8.368 1.00 75.12 262 LYS A N 1
ATOM 2125 C CA . LYS A 1 262 ? 12.397 -15.665 9.650 1.00 75.12 262 LYS A CA 1
ATOM 2126 C C . LYS A 1 262 ? 11.547 -14.427 9.923 1.00 75.12 262 LYS A C 1
ATOM 2128 O O . LYS A 1 262 ? 12.058 -13.305 9.927 1.00 75.12 262 LYS A O 1
ATOM 2133 N N . THR A 1 263 ? 10.274 -14.644 10.213 1.00 83.56 263 THR A N 1
ATOM 2134 C CA . THR A 1 263 ? 9.360 -13.682 10.842 1.00 83.56 263 THR A CA 1
ATOM 2135 C C . THR A 1 263 ? 9.923 -13.170 12.173 1.00 83.56 263 THR A C 1
ATOM 2137 O O . THR A 1 263 ? 10.847 -13.760 12.740 1.00 83.56 263 THR A O 1
ATOM 2140 N N . PHE A 1 264 ? 9.377 -12.074 12.714 1.00 89.38 264 PHE A N 1
ATOM 2141 C CA . PHE A 1 264 ? 9.805 -11.595 14.034 1.00 89.38 264 PHE A CA 1
ATOM 2142 C C . PHE A 1 264 ? 9.586 -12.656 15.118 1.00 89.38 264 PHE A C 1
ATOM 2144 O O . PHE A 1 264 ? 10.480 -12.863 15.933 1.00 89.38 264 PHE A O 1
ATOM 2151 N N . LEU A 1 265 ? 8.479 -13.404 15.063 1.00 89.31 265 LEU A N 1
ATOM 2152 C CA . LEU A 1 265 ? 8.223 -14.517 15.978 1.00 89.31 265 LEU A CA 1
ATOM 2153 C C . LEU A 1 265 ? 9.273 -15.641 15.864 1.00 89.31 265 LEU A C 1
ATOM 2155 O O . LEU A 1 265 ? 9.776 -16.125 16.875 1.00 89.31 265 LEU A O 1
ATOM 2159 N N . GLU A 1 266 ? 9.663 -16.041 14.651 1.00 88.81 266 GLU A N 1
ATOM 2160 C CA . GLU A 1 266 ? 10.708 -17.061 14.448 1.00 88.81 266 GLU A CA 1
ATOM 2161 C C . GLU A 1 266 ? 12.097 -16.572 14.871 1.00 88.81 266 GLU A C 1
ATOM 2163 O O . GLU A 1 266 ? 12.897 -17.344 15.410 1.00 88.81 266 GLU A O 1
ATOM 2168 N N . LYS A 1 267 ? 12.395 -15.285 14.654 1.00 89.69 267 LYS A N 1
ATOM 2169 C CA . LYS A 1 267 ? 13.615 -14.658 15.175 1.00 89.69 267 LYS A CA 1
ATOM 2170 C C . LYS A 1 267 ? 13.607 -14.680 16.698 1.00 89.69 267 LYS A C 1
ATOM 2172 O O . LYS A 1 267 ? 14.577 -15.161 17.273 1.00 89.69 267 LYS A O 1
ATOM 2177 N N . ALA A 1 268 ? 12.505 -14.283 17.335 1.00 91.25 268 ALA A N 1
ATOM 2178 C CA . ALA A 1 268 ? 12.355 -14.364 18.784 1.00 91.25 268 ALA A CA 1
ATOM 2179 C C . ALA A 1 268 ? 12.613 -15.788 19.300 1.00 91.25 268 ALA A C 1
ATOM 2181 O O . ALA A 1 268 ? 13.447 -15.971 20.182 1.00 91.25 268 ALA A O 1
ATOM 2182 N N . ARG A 1 269 ? 11.993 -16.817 18.698 1.00 91.44 269 ARG A N 1
ATOM 2183 C CA . ARG A 1 269 ? 12.250 -18.222 19.076 1.00 91.44 269 ARG A CA 1
ATOM 2184 C C . ARG A 1 269 ? 13.711 -18.631 18.880 1.00 91.44 269 ARG A C 1
ATOM 2186 O O . ARG A 1 269 ? 14.252 -19.368 19.696 1.00 91.44 269 ARG A O 1
ATOM 2193 N N . THR A 1 270 ? 14.357 -18.154 17.817 1.00 89.69 270 THR A N 1
ATOM 2194 C CA . THR A 1 270 ? 15.778 -18.439 17.555 1.00 89.69 270 THR A CA 1
ATOM 2195 C C . THR A 1 270 ? 16.662 -17.892 18.675 1.00 89.69 270 THR A C 1
ATOM 2197 O O . THR A 1 270 ? 17.478 -18.637 19.207 1.00 89.69 270 THR A O 1
ATOM 2200 N N . TYR A 1 271 ? 16.474 -16.628 19.066 1.00 90.69 271 TYR A N 1
ATOM 2201 C CA . TYR A 1 271 ? 17.242 -16.012 20.153 1.00 90.69 271 TYR A CA 1
ATOM 2202 C C . TYR A 1 271 ? 16.912 -16.620 21.518 1.00 90.69 271 TYR A C 1
ATOM 2204 O O . TYR A 1 271 ? 17.816 -16.858 22.311 1.00 90.69 271 TYR A O 1
ATOM 2212 N N . PHE A 1 272 ? 15.645 -16.970 21.758 1.00 90.50 272 PHE A N 1
ATOM 2213 C CA . PHE A 1 272 ? 15.233 -17.695 22.960 1.00 90.50 272 PHE A CA 1
ATOM 2214 C C . PHE A 1 272 ? 15.970 -19.034 23.108 1.00 90.50 272 PHE A C 1
ATOM 2216 O O . PHE A 1 272 ? 16.513 -19.324 24.172 1.00 90.50 272 PHE A O 1
ATOM 2223 N N . ASN A 1 273 ? 16.047 -19.825 22.032 1.00 90.38 273 ASN A N 1
ATOM 2224 C CA . ASN A 1 273 ? 16.764 -21.104 22.020 1.00 90.38 273 ASN A CA 1
ATOM 2225 C C . ASN A 1 273 ? 18.289 -20.934 22.120 1.00 90.38 273 ASN A C 1
ATOM 2227 O O . ASN A 1 273 ? 18.975 -21.846 22.571 1.00 90.38 273 ASN A O 1
ATOM 2231 N N . ALA A 1 274 ? 18.811 -19.778 21.707 1.00 89.56 274 ALA A N 1
ATOM 2232 C CA . ALA A 1 274 ? 20.213 -19.399 21.861 1.00 89.56 274 ALA A CA 1
ATOM 2233 C C . ALA A 1 274 ? 20.526 -18.761 23.231 1.00 89.56 274 ALA A C 1
ATOM 2235 O O . ALA A 1 274 ? 21.655 -18.334 23.444 1.00 89.56 274 ALA A O 1
ATOM 2236 N N . TYR A 1 275 ? 19.550 -18.698 24.149 1.00 86.38 275 TYR A N 1
ATOM 2237 C CA . TYR A 1 275 ? 19.655 -18.057 25.467 1.00 86.38 275 TYR A CA 1
ATOM 2238 C C . TYR A 1 275 ? 19.948 -16.541 25.429 1.00 86.38 275 TYR A C 1
ATOM 2240 O O . TYR A 1 275 ? 20.284 -15.946 26.451 1.00 86.38 275 TYR A O 1
ATOM 2248 N N . ASP A 1 276 ? 19.746 -15.889 24.280 1.00 87.12 276 ASP A N 1
ATOM 2249 C CA . ASP A 1 276 ? 19.791 -14.431 24.132 1.00 87.12 276 ASP A CA 1
ATOM 2250 C C . ASP A 1 276 ? 18.395 -13.846 24.400 1.00 87.12 276 ASP A C 1
ATOM 2252 O O . ASP A 1 276 ? 17.592 -13.549 23.506 1.00 87.12 276 ASP A O 1
ATOM 2256 N N . PHE A 1 277 ? 18.066 -13.757 25.686 1.00 86.75 277 PHE A N 1
ATOM 2257 C CA . PHE A 1 277 ? 16.768 -13.279 26.153 1.00 86.75 277 PHE A CA 1
ATOM 2258 C C . PHE A 1 277 ? 16.476 -11.810 25.793 1.00 86.75 277 PHE A C 1
ATOM 2260 O O . PHE A 1 277 ? 15.351 -11.547 25.355 1.00 86.75 277 PHE A O 1
ATOM 2267 N N . PRO A 1 278 ? 17.436 -10.864 25.867 1.00 85.31 278 PRO A N 1
ATOM 2268 C CA . PRO A 1 278 ? 17.216 -9.492 25.406 1.00 85.31 278 PRO A CA 1
ATOM 2269 C C . PRO A 1 278 ? 16.862 -9.400 23.917 1.00 85.31 278 PRO A C 1
ATOM 2271 O O . PRO A 1 278 ? 15.920 -8.689 23.545 1.00 85.31 278 PRO A O 1
ATOM 2274 N N . ALA A 1 279 ? 17.561 -10.133 23.042 1.00 87.31 279 ALA A N 1
ATOM 2275 C CA . ALA A 1 279 ? 17.220 -10.148 21.622 1.00 87.31 279 ALA A CA 1
ATOM 2276 C C . ALA A 1 279 ? 15.854 -10.806 21.377 1.00 87.31 279 ALA A C 1
ATOM 2278 O O . ALA A 1 279 ? 15.054 -10.287 20.592 1.00 87.31 279 ALA A O 1
ATOM 2279 N N . SER A 1 280 ? 15.546 -11.900 22.083 1.00 90.25 280 SER A N 1
ATOM 2280 C CA . SER A 1 280 ? 14.232 -12.550 22.022 1.00 90.25 280 SER A CA 1
ATOM 2281 C C . SER A 1 280 ? 13.093 -11.584 22.375 1.00 90.25 280 SER A C 1
ATOM 2283 O O . SER A 1 280 ? 12.158 -11.415 21.586 1.00 90.25 280 SER A O 1
ATOM 2285 N N . ALA A 1 281 ? 13.212 -10.873 23.503 1.00 89.06 281 ALA A N 1
ATOM 2286 C CA . ALA A 1 281 ? 12.230 -9.893 23.964 1.00 89.06 281 ALA A CA 1
ATOM 2287 C C . ALA A 1 281 ? 12.011 -8.764 22.943 1.00 89.06 281 ALA A C 1
ATOM 2289 O O . ALA A 1 281 ? 10.875 -8.397 22.636 1.00 89.06 281 ALA A O 1
ATOM 2290 N N . ASN A 1 282 ? 13.095 -8.258 22.346 1.00 89.12 282 ASN A N 1
ATOM 2291 C CA . ASN A 1 282 ? 13.037 -7.238 21.300 1.00 89.12 282 ASN A CA 1
ATOM 2292 C C . ASN A 1 282 ? 12.263 -7.697 20.059 1.00 89.12 282 ASN A C 1
ATOM 2294 O O . ASN A 1 282 ? 11.498 -6.928 19.473 1.00 89.12 282 ASN A O 1
ATOM 2298 N N . TYR A 1 283 ? 12.451 -8.945 19.631 1.00 91.00 283 TYR A N 1
ATOM 2299 C CA . TYR A 1 283 ? 11.712 -9.479 18.491 1.00 91.00 283 TYR A CA 1
ATOM 2300 C C . TYR A 1 283 ? 10.248 -9.785 18.826 1.00 91.00 283 TYR A C 1
ATOM 2302 O O . TYR A 1 283 ? 9.386 -9.522 17.988 1.00 91.00 283 TYR A O 1
ATOM 2310 N N . LEU A 1 284 ? 9.942 -10.232 20.049 1.00 92.06 284 LEU A N 1
ATOM 2311 C CA . LEU A 1 284 ? 8.561 -10.355 20.528 1.00 92.06 284 LEU A CA 1
ATOM 2312 C C . LEU A 1 284 ? 7.839 -9.006 20.568 1.00 92.06 284 LEU A C 1
ATOM 2314 O O . LEU A 1 284 ? 6.688 -8.918 20.144 1.00 92.06 284 LEU A O 1
ATOM 2318 N N . ARG A 1 285 ? 8.523 -7.934 20.987 1.00 91.56 285 ARG A N 1
ATOM 2319 C CA . ARG A 1 285 ? 7.985 -6.571 20.906 1.00 91.56 285 ARG A CA 1
ATOM 2320 C C . ARG A 1 285 ? 7.601 -6.209 19.473 1.00 91.56 285 ARG A C 1
ATOM 2322 O O . ARG A 1 285 ? 6.493 -5.737 19.233 1.00 91.56 285 ARG A O 1
ATOM 2329 N N . LYS A 1 286 ? 8.527 -6.407 18.527 1.00 89.88 286 LYS A N 1
ATOM 2330 C CA . LYS A 1 286 ? 8.301 -6.095 17.105 1.00 89.88 286 LYS A CA 1
ATOM 2331 C C . LYS A 1 286 ? 7.117 -6.875 16.548 1.00 89.88 286 LYS A C 1
ATOM 2333 O O . LYS A 1 286 ? 6.335 -6.324 15.778 1.00 89.88 286 LYS A O 1
ATOM 2338 N N . GLU A 1 287 ? 6.978 -8.135 16.951 1.00 91.69 287 GLU A N 1
ATOM 2339 C CA . GLU A 1 287 ? 5.832 -8.964 16.596 1.00 91.69 287 GLU A CA 1
ATOM 2340 C C . GLU A 1 287 ? 4.524 -8.403 17.169 1.00 91.69 287 GLU A C 1
ATOM 2342 O O . GLU A 1 287 ? 3.571 -8.230 16.418 1.00 91.69 287 GLU A O 1
ATOM 2347 N N . CYS A 1 288 ? 4.499 -8.025 18.449 1.00 92.44 288 CYS A N 1
ATOM 2348 C CA . CYS A 1 288 ? 3.342 -7.394 19.089 1.00 92.44 288 CYS A CA 1
ATOM 2349 C C . CYS A 1 288 ? 2.890 -6.121 18.352 1.00 92.44 288 CYS A C 1
ATOM 2351 O O . CYS A 1 288 ? 1.727 -5.993 17.964 1.00 92.44 288 CYS A O 1
ATOM 2353 N N . GLU A 1 289 ? 3.825 -5.197 18.095 1.00 91.12 289 GLU A N 1
ATOM 2354 C CA . GLU A 1 289 ? 3.541 -3.951 17.374 1.00 91.12 289 GLU A CA 1
ATOM 2355 C C . GLU A 1 289 ? 3.020 -4.224 15.957 1.00 91.12 289 GLU A C 1
ATOM 2357 O O . GLU A 1 289 ? 2.070 -3.576 15.513 1.00 91.12 289 GLU A O 1
ATOM 2362 N N . ARG A 1 290 ? 3.623 -5.189 15.247 1.00 89.75 290 ARG A N 1
ATOM 2363 C CA . ARG A 1 290 ? 3.180 -5.619 13.915 1.00 89.75 290 ARG A CA 1
ATOM 2364 C C . ARG A 1 290 ? 1.747 -6.147 13.957 1.00 89.75 290 ARG A C 1
ATOM 2366 O O . ARG A 1 290 ? 0.930 -5.738 13.136 1.00 89.75 290 ARG A O 1
ATOM 2373 N N . THR A 1 291 ? 1.434 -7.027 14.904 1.00 91.19 291 THR A N 1
ATOM 2374 C CA . THR A 1 291 ? 0.113 -7.654 15.013 1.00 91.19 291 THR A CA 1
ATOM 2375 C C . THR A 1 291 ? -0.974 -6.637 15.330 1.00 91.19 291 THR A C 1
ATOM 2377 O O . THR A 1 291 ? -2.004 -6.631 14.656 1.00 91.19 291 THR A O 1
ATOM 2380 N N . LEU A 1 292 ? -0.737 -5.728 16.282 1.00 91.88 292 LEU A N 1
ATOM 2381 C CA . LEU A 1 292 ? -1.689 -4.661 16.609 1.00 91.88 292 LEU A CA 1
ATOM 2382 C C . LEU A 1 292 ? -1.941 -3.742 15.408 1.00 91.88 292 LEU A C 1
ATOM 2384 O O . LEU A 1 292 ? -3.093 -3.451 15.097 1.00 91.88 292 LEU A O 1
ATOM 2388 N N . LYS A 1 293 ? -0.883 -3.338 14.689 1.00 88.62 293 LYS A N 1
ATOM 2389 C CA . LYS A 1 293 ? -1.002 -2.491 13.489 1.00 88.62 293 LYS A CA 1
ATOM 2390 C C . LYS A 1 293 ? -1.769 -3.159 12.350 1.00 88.62 293 LYS A C 1
ATOM 2392 O O . LYS A 1 293 ? -2.466 -2.469 11.617 1.00 88.62 293 LYS A O 1
ATOM 2397 N N . ASN A 1 294 ? -1.626 -4.473 12.200 1.00 87.25 294 ASN A N 1
ATOM 2398 C CA . ASN A 1 294 ? -2.294 -5.227 11.143 1.00 87.25 294 ASN A CA 1
ATOM 2399 C C . ASN A 1 294 ? -3.762 -5.519 11.463 1.00 87.25 294 ASN A C 1
ATOM 2401 O O . ASN A 1 294 ? -4.577 -5.590 10.548 1.00 87.25 294 ASN A O 1
ATOM 2405 N N . LYS A 1 295 ? -4.093 -5.743 12.740 1.00 89.50 295 LYS A N 1
ATOM 2406 C CA . LYS A 1 295 ? -5.456 -6.089 13.158 1.00 89.50 295 LYS A CA 1
ATOM 2407 C C . LYS A 1 295 ? -6.343 -4.856 13.345 1.00 89.50 295 LYS A C 1
ATOM 2409 O O . LYS A 1 295 ? -7.508 -4.892 12.963 1.00 89.50 295 LYS A O 1
ATOM 2414 N N . LEU A 1 296 ? -5.820 -3.777 13.927 1.00 88.88 296 LEU A N 1
ATOM 2415 C CA . LEU A 1 296 ? -6.598 -2.566 14.190 1.00 88.88 296 LEU A CA 1
ATOM 2416 C C . LEU A 1 296 ? -6.797 -1.727 12.921 1.00 88.88 296 LEU A C 1
ATOM 2418 O O . LEU A 1 296 ? -5.934 -1.660 12.048 1.00 88.88 296 LEU A O 1
ATOM 2422 N N . LEU A 1 297 ? -7.929 -1.022 12.847 1.00 85.75 297 LEU A N 1
ATOM 2423 C CA . LEU A 1 297 ? -8.193 -0.077 11.760 1.00 85.75 297 LEU A CA 1
ATOM 2424 C C . LEU A 1 297 ? -7.189 1.082 11.787 1.00 85.75 297 LEU A C 1
ATOM 2426 O O . LEU A 1 297 ? -6.729 1.489 12.853 1.00 85.75 297 LEU A O 1
ATOM 2430 N N . GLN A 1 298 ? -6.919 1.678 10.621 1.00 81.00 298 GLN A N 1
ATOM 2431 C CA . GLN A 1 298 ? -5.931 2.754 10.469 1.00 81.00 298 GLN A CA 1
ATOM 2432 C C . GLN A 1 298 ? -6.153 3.933 11.435 1.00 81.00 298 GLN A C 1
ATOM 2434 O O . GLN A 1 298 ? -5.198 4.502 11.959 1.00 81.00 298 GLN A O 1
ATOM 2439 N N . THR A 1 299 ? -7.411 4.262 11.743 1.00 81.06 299 THR A N 1
ATOM 2440 C CA . THR A 1 299 ? -7.773 5.311 12.714 1.00 81.06 299 THR A CA 1
ATOM 2441 C C . THR A 1 299 ? -7.242 5.045 14.126 1.00 81.06 299 THR A C 1
ATOM 2443 O O . THR A 1 299 ? -7.077 5.980 14.898 1.00 81.06 299 THR A O 1
ATOM 2446 N N . TYR A 1 300 ? -6.939 3.789 14.461 1.00 81.88 300 TYR A N 1
ATOM 2447 C CA . TYR A 1 300 ? -6.372 3.365 15.743 1.00 81.88 300 TYR A CA 1
ATOM 2448 C C . TYR A 1 300 ? -4.864 3.068 15.648 1.00 81.88 300 TYR A C 1
ATOM 2450 O O . TYR A 1 300 ? -4.237 2.711 16.641 1.00 81.88 300 TYR A O 1
ATOM 2458 N N . THR A 1 301 ? -4.215 3.240 14.496 1.00 77.56 301 THR A N 1
ATOM 2459 C CA . THR A 1 301 ? -2.784 2.899 14.326 1.00 77.56 301 THR A CA 1
ATOM 2460 C C . THR A 1 301 ? -1.912 4.083 13.907 1.00 77.56 301 THR A C 1
ATOM 2462 O O . THR A 1 301 ? -0.697 3.941 13.787 1.00 77.56 301 THR A O 1
ATOM 2465 N N . VAL A 1 302 ? -2.510 5.268 13.770 1.00 74.12 302 VAL A N 1
ATOM 2466 C CA . VAL A 1 302 ? -1.868 6.533 13.369 1.00 74.12 302 VAL A CA 1
ATOM 2467 C C . VAL A 1 302 ? -1.950 7.532 14.538 1.00 74.12 302 VAL A C 1
ATOM 2469 O O . VAL A 1 302 ? -2.939 7.527 15.269 1.00 74.12 302 VAL A O 1
ATOM 2472 N N . GLU A 1 303 ? -0.908 8.325 14.806 1.00 63.16 303 GLU A N 1
ATOM 2473 C CA . GLU A 1 303 ? -0.971 9.445 15.771 1.00 63.16 303 GLU A CA 1
ATOM 2474 C C . GLU A 1 303 ? -1.538 10.706 15.093 1.00 63.16 303 GLU A C 1
ATOM 2476 O O . GLU A 1 303 ? -1.288 10.928 13.907 1.00 63.16 303 GLU A O 1
ATOM 2481 N N . ASP A 1 304 ? -2.292 11.535 15.824 1.00 51.16 304 ASP A N 1
ATOM 2482 C CA . ASP A 1 304 ? -2.778 12.821 15.310 1.00 51.16 304 ASP A CA 1
ATOM 2483 C C . ASP A 1 304 ? -1.582 13.745 15.024 1.00 51.16 304 ASP A C 1
ATOM 2485 O O . ASP A 1 304 ? -0.904 14.222 15.933 1.00 51.16 304 ASP A O 1
ATOM 2489 N N . GLY A 1 305 ? -1.298 13.983 13.742 1.00 49.75 305 GLY A N 1
ATOM 2490 C CA . GLY A 1 305 ? -0.188 14.816 13.291 1.00 49.75 305 GLY A CA 1
ATOM 2491 C C . GLY A 1 305 ? -0.467 15.460 11.936 1.00 49.75 305 GLY A C 1
ATOM 2492 O O . GLY A 1 305 ? -1.219 14.936 11.114 1.00 49.75 305 GLY A O 1
ATOM 2493 N N . VAL A 1 306 ? 0.142 16.623 11.692 1.00 39.84 306 VAL A N 1
ATOM 2494 C CA . VAL A 1 306 ? 0.117 17.290 10.381 1.00 39.84 306 VAL A CA 1
ATOM 2495 C C . VAL A 1 306 ? 0.738 16.342 9.347 1.00 39.84 306 VAL A C 1
ATOM 2497 O O . VAL A 1 306 ? 1.774 15.740 9.628 1.00 39.84 306 VAL A O 1
ATOM 2500 N N . LYS A 1 307 ? 0.076 16.214 8.186 1.00 43.81 307 LYS A N 1
ATOM 2501 C CA . LYS A 1 307 ? 0.175 15.190 7.116 1.00 43.81 307 LYS A CA 1
ATOM 2502 C C . LYS A 1 307 ? 1.560 14.655 6.681 1.00 43.81 307 LYS A C 1
ATOM 2504 O O . LYS A 1 307 ? 1.586 13.745 5.862 1.00 43.81 307 LYS A O 1
ATOM 2509 N N . GLU A 1 308 ? 2.682 15.134 7.207 1.00 37.34 308 GLU A N 1
ATOM 2510 C CA . GLU A 1 308 ? 4.033 14.761 6.757 1.00 37.34 308 GLU A CA 1
ATOM 2511 C C . GLU A 1 308 ? 4.976 14.246 7.864 1.00 37.34 308 GLU A C 1
ATOM 2513 O O . GLU A 1 308 ? 6.072 13.789 7.554 1.00 37.34 308 GLU A O 1
ATOM 2518 N N . LEU A 1 309 ? 4.576 14.240 9.145 1.00 42.59 309 LEU A N 1
ATOM 2519 C CA . LEU A 1 309 ? 5.438 13.792 10.260 1.00 42.59 309 LEU A CA 1
ATOM 2520 C C . LEU A 1 309 ? 4.699 12.929 11.296 1.00 42.59 309 LEU A C 1
ATOM 2522 O O . LEU A 1 309 ? 4.887 13.088 12.503 1.00 42.59 309 LEU A O 1
ATOM 2526 N N . VAL A 1 310 ? 3.846 12.003 10.852 1.00 52.91 310 VAL A N 1
ATOM 2527 C CA . VAL A 1 310 ? 3.189 11.080 11.788 1.00 52.91 310 VAL A CA 1
ATOM 2528 C C . VAL A 1 310 ? 4.212 10.076 12.317 1.00 52.91 310 VAL A C 1
ATOM 2530 O O . VAL A 1 310 ? 4.660 9.181 11.597 1.00 52.91 310 VAL A O 1
ATOM 2533 N N . LYS A 1 311 ? 4.586 10.213 13.592 1.00 53.66 311 LYS A N 1
ATOM 2534 C CA . LYS A 1 311 ? 5.359 9.180 14.281 1.00 53.66 311 LYS A CA 1
ATOM 2535 C C . LYS A 1 311 ? 4.467 7.949 14.483 1.00 53.66 311 LYS A C 1
ATOM 2537 O O . LYS A 1 311 ? 3.288 8.091 14.807 1.00 53.66 311 LYS A O 1
ATOM 2542 N N . PRO A 1 312 ? 4.989 6.728 14.273 1.00 56.72 312 PRO A N 1
ATOM 2543 C CA . PRO A 1 312 ? 4.234 5.529 14.600 1.00 56.72 312 PRO A CA 1
ATOM 2544 C C . PRO A 1 312 ? 3.953 5.504 16.112 1.00 56.72 312 PRO A C 1
ATOM 2546 O O . PRO A 1 312 ? 4.876 5.777 16.887 1.00 56.72 312 PRO A O 1
ATOM 2549 N N . PRO A 1 313 ? 2.725 5.156 16.539 1.00 66.00 313 PRO A N 1
ATOM 2550 C CA . PRO A 1 313 ? 2.361 5.152 17.949 1.00 66.00 313 PRO A CA 1
ATOM 2551 C C . PRO A 1 313 ? 3.243 4.201 18.749 1.00 66.00 313 PRO A C 1
ATOM 2553 O O . PRO A 1 313 ? 3.636 3.128 18.272 1.00 66.00 313 PRO A O 1
ATOM 2556 N N . LYS A 1 314 ? 3.538 4.594 19.991 1.00 83.38 314 LYS A N 1
ATOM 2557 C CA . LYS A 1 314 ? 4.235 3.735 20.956 1.00 83.38 314 LYS A CA 1
ATOM 2558 C C . LYS A 1 314 ? 3.419 2.458 21.198 1.00 83.38 314 LYS A C 1
ATOM 2560 O O . LYS A 1 314 ? 2.194 2.476 21.126 1.00 83.38 314 LYS A O 1
ATOM 2565 N N . LEU A 1 315 ? 4.096 1.359 21.549 1.00 85.38 315 LEU A N 1
ATOM 2566 C CA . LEU A 1 315 ? 3.431 0.083 21.853 1.00 85.38 315 LEU A CA 1
ATOM 2567 C C . LEU A 1 315 ? 2.334 0.225 22.919 1.00 85.38 315 LEU A C 1
ATOM 2569 O O . LEU A 1 315 ? 1.265 -0.343 22.761 1.00 85.38 315 LEU A O 1
ATOM 2573 N N . GLU A 1 316 ? 2.580 1.008 23.967 1.00 87.00 316 GLU A N 1
ATOM 2574 C CA . GLU A 1 316 ? 1.588 1.293 25.013 1.00 87.00 316 GLU A CA 1
ATOM 2575 C C . GLU A 1 316 ? 0.304 1.882 24.426 1.00 87.00 316 GLU A C 1
ATOM 2577 O O . GLU A 1 316 ? -0.765 1.309 24.583 1.00 87.00 316 GLU A O 1
ATOM 2582 N N . THR A 1 317 ? 0.437 2.918 23.600 1.00 88.88 317 THR A N 1
ATOM 2583 C CA . THR A 1 317 ? -0.686 3.523 22.885 1.00 88.88 317 THR A CA 1
ATOM 2584 C C . THR A 1 317 ? -1.406 2.523 21.978 1.00 88.88 317 THR A C 1
ATOM 2586 O O . THR A 1 317 ? -2.624 2.569 21.873 1.00 88.88 317 THR A O 1
ATOM 2589 N N . LEU A 1 318 ? -0.693 1.603 21.321 1.00 89.88 318 LEU A N 1
ATOM 2590 C CA . LEU A 1 318 ? -1.326 0.559 20.504 1.00 89.88 318 LEU A CA 1
ATOM 2591 C C . LEU A 1 318 ? -2.117 -0.450 21.349 1.00 89.88 318 LEU A C 1
ATOM 2593 O O . LEU A 1 318 ? -3.193 -0.868 20.927 1.00 89.88 318 LEU A O 1
ATOM 2597 N N . ILE A 1 319 ? -1.604 -0.829 22.523 1.00 92.06 319 ILE A N 1
ATOM 2598 C CA . ILE A 1 319 ? -2.302 -1.723 23.457 1.00 92.06 319 ILE A CA 1
ATOM 2599 C C . ILE A 1 319 ? -3.550 -1.028 24.012 1.00 92.06 319 ILE A C 1
ATOM 2601 O O . ILE A 1 319 ? -4.631 -1.612 24.007 1.00 92.06 319 ILE A O 1
ATOM 2605 N N . ASP A 1 320 ? -3.443 0.241 24.400 1.00 92.12 320 ASP A N 1
ATOM 2606 C CA . ASP A 1 320 ? -4.586 1.009 24.900 1.00 92.12 320 ASP A CA 1
ATOM 2607 C C . ASP A 1 320 ? -5.649 1.192 23.813 1.00 92.12 320 ASP A C 1
ATOM 2609 O O . ASP A 1 320 ? -6.845 1.069 24.061 1.00 92.12 320 ASP A O 1
ATOM 2613 N N . ARG A 1 321 ? -5.230 1.408 22.564 1.00 92.12 321 ARG A N 1
ATOM 2614 C CA . ARG A 1 321 ? -6.155 1.522 21.433 1.00 92.12 321 ARG A CA 1
ATOM 2615 C C . ARG A 1 321 ? -6.848 0.212 21.079 1.00 92.12 321 ARG A C 1
ATOM 2617 O O . ARG A 1 321 ? -7.953 0.272 20.546 1.00 92.12 321 ARG A O 1
ATOM 2624 N N . LEU A 1 322 ? -6.259 -0.945 21.392 1.00 94.12 322 LEU A N 1
ATOM 2625 C CA . LEU A 1 322 ? -6.985 -2.213 21.335 1.00 94.12 322 LEU A CA 1
ATOM 2626 C C . LEU A 1 322 ? -8.159 -2.184 22.315 1.00 94.12 322 LEU A C 1
ATOM 2628 O O . LEU A 1 322 ? -9.271 -2.498 21.917 1.00 94.12 322 LEU A O 1
ATOM 2632 N N . LYS A 1 323 ? -7.940 -1.749 23.559 1.00 94.38 323 LYS A N 1
ATOM 2633 C CA . LYS A 1 323 ? -9.015 -1.609 24.548 1.00 94.38 323 LYS A CA 1
ATOM 2634 C C . LYS A 1 323 ? -10.092 -0.619 24.089 1.00 94.38 323 LYS A C 1
ATOM 2636 O O . LYS A 1 323 ? -11.260 -0.993 24.015 1.00 94.38 323 LYS A O 1
ATOM 2641 N N . VAL A 1 324 ? -9.690 0.584 23.672 1.00 92.25 324 VAL A N 1
ATOM 2642 C CA . VAL A 1 324 ? -10.613 1.621 23.172 1.00 92.25 324 VAL A CA 1
ATOM 2643 C C . VAL A 1 324 ? -11.415 1.132 21.963 1.00 92.25 324 VAL A C 1
ATOM 2645 O O . VAL A 1 324 ? -12.592 1.450 21.844 1.00 92.25 324 VAL A O 1
ATOM 2648 N N . TYR A 1 325 ? -10.816 0.328 21.077 1.00 93.38 325 TYR A N 1
ATOM 2649 C CA . TYR A 1 325 ? -11.525 -0.253 19.936 1.00 93.38 325 TYR A CA 1
ATOM 2650 C C . TYR A 1 325 ? -12.724 -1.107 20.369 1.00 93.38 325 TYR A C 1
ATOM 2652 O O . TYR A 1 325 ? -13.798 -0.968 19.793 1.00 93.38 325 TYR A O 1
ATOM 2660 N N . TYR A 1 326 ? -12.570 -1.960 21.384 1.00 94.00 326 TYR A N 1
ATOM 2661 C CA . TYR A 1 326 ? -13.679 -2.764 21.912 1.00 94.00 326 TYR A CA 1
ATOM 2662 C C . TYR A 1 326 ? -14.737 -1.890 22.598 1.00 94.00 326 TYR A C 1
ATOM 2664 O O . TYR A 1 326 ? -15.930 -2.046 22.331 1.00 94.00 326 TYR A O 1
ATOM 2672 N N . GLU A 1 327 ? -14.304 -0.925 23.413 1.00 92.25 327 GLU A N 1
ATOM 2673 C CA . GLU A 1 327 ? -15.194 -0.008 24.137 1.00 92.25 327 GLU A CA 1
ATOM 2674 C C . GLU A 1 327 ? -16.040 0.858 23.189 1.00 92.25 327 GLU A C 1
ATOM 2676 O O . GLU A 1 327 ? -17.250 0.986 23.379 1.00 92.25 327 GLU A O 1
ATOM 2681 N N . ASP A 1 328 ? -15.440 1.396 22.121 1.00 90.50 328 ASP A N 1
ATOM 2682 C CA . ASP A 1 328 ? -16.153 2.154 21.083 1.00 90.50 328 ASP A CA 1
ATOM 2683 C C . ASP A 1 328 ? -17.206 1.302 20.356 1.00 90.50 328 ASP A C 1
ATOM 2685 O O . ASP A 1 328 ? -18.185 1.836 19.831 1.00 90.50 328 ASP A O 1
ATOM 2689 N N . LEU A 1 329 ? -17.019 -0.019 20.319 1.00 92.56 329 LEU A N 1
ATOM 2690 C CA . LEU A 1 329 ? -17.967 -0.971 19.742 1.00 92.56 329 LEU A CA 1
ATOM 2691 C C . LEU A 1 329 ? -18.980 -1.506 20.759 1.00 92.56 329 LEU A C 1
ATOM 2693 O O . LEU A 1 329 ? -19.874 -2.256 20.376 1.00 92.56 329 LEU A O 1
ATOM 2697 N N . GLY A 1 330 ? -18.881 -1.106 22.031 1.00 90.50 330 GLY A N 1
ATOM 2698 C CA . GLY A 1 330 ? -19.760 -1.585 23.099 1.00 90.50 330 GLY A CA 1
ATOM 2699 C C . GLY A 1 330 ? -19.537 -3.053 23.459 1.00 90.50 330 GLY A C 1
ATOM 2700 O O . GLY A 1 330 ? -20.422 -3.681 24.036 1.00 90.50 330 GLY A O 1
ATOM 2701 N N . ILE A 1 331 ? -18.375 -3.608 23.108 1.00 93.56 331 ILE A N 1
ATOM 2702 C CA . ILE A 1 331 ? -17.980 -4.975 23.447 1.00 93.56 331 ILE A CA 1
ATOM 2703 C C . ILE A 1 331 ? -17.009 -4.916 24.621 1.00 93.56 331 ILE A C 1
ATOM 2705 O O . ILE A 1 331 ? -16.176 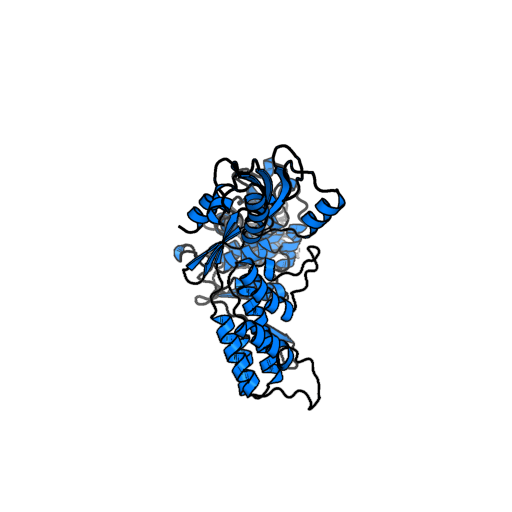-4.015 24.712 1.00 93.56 331 ILE A O 1
ATOM 2709 N N . GLN A 1 332 ? -17.106 -5.885 25.530 1.00 91.88 332 GLN A N 1
ATOM 2710 C CA . GLN A 1 332 ? -16.151 -5.986 26.627 1.00 91.88 332 GLN A CA 1
ATOM 2711 C C . GLN A 1 332 ? -14.751 -6.293 26.072 1.00 91.88 332 GLN A C 1
ATOM 2713 O O . GLN A 1 332 ? -14.595 -7.272 25.336 1.00 91.88 332 GLN A O 1
ATOM 2718 N N . PRO A 1 333 ? -13.731 -5.478 26.392 1.00 92.75 333 PRO A N 1
ATOM 2719 C CA . PRO A 1 333 ? -12.375 -5.731 25.933 1.00 92.75 333 PRO A CA 1
ATOM 2720 C C . PRO A 1 333 ? -11.819 -7.023 26.555 1.00 92.75 333 PRO A C 1
ATOM 2722 O O . PRO A 1 333 ? -12.216 -7.411 27.658 1.00 92.75 333 PRO A O 1
ATOM 2725 N N . PRO A 1 334 ? -10.847 -7.685 25.902 1.00 93.25 334 PRO A N 1
ATOM 2726 C CA . PRO A 1 334 ? -10.148 -8.831 26.475 1.00 93.25 334 PRO A CA 1
ATOM 2727 C C . PRO A 1 334 ? -9.179 -8.362 27.579 1.00 93.25 334 PRO A C 1
ATOM 2729 O O . PRO A 1 334 ? -7.963 -8.337 27.392 1.00 93.25 334 PRO A O 1
ATOM 2732 N N . GLU A 1 335 ? -9.718 -7.971 28.739 1.00 92.62 335 GLU A N 1
ATOM 2733 C CA . GLU A 1 335 ? -8.987 -7.282 29.818 1.00 92.62 335 GLU A CA 1
ATOM 2734 C C . GLU A 1 335 ? -7.751 -8.047 30.292 1.00 92.62 335 GLU A C 1
ATOM 2736 O O . GLU A 1 335 ? -6.699 -7.453 30.531 1.00 92.62 335 GLU A O 1
ATOM 2741 N N . LYS A 1 336 ? -7.844 -9.380 30.371 1.00 92.81 336 LYS A N 1
ATOM 2742 C CA . LYS A 1 336 ? -6.704 -10.230 30.728 1.00 92.81 336 LYS A CA 1
ATOM 2743 C C . LYS A 1 336 ? -5.554 -10.054 29.734 1.00 92.81 336 LYS A C 1
ATOM 2745 O O . LYS A 1 336 ? -4.435 -9.782 30.153 1.00 92.81 336 LYS A O 1
ATOM 2750 N N . LEU A 1 337 ? -5.838 -10.153 28.434 1.00 92.62 337 LEU A N 1
ATOM 2751 C CA . LEU A 1 337 ? -4.840 -10.000 27.376 1.00 92.62 337 LEU A CA 1
ATOM 2752 C C . LEU A 1 337 ? -4.237 -8.590 27.388 1.00 92.62 337 LEU A C 1
ATOM 2754 O O . LEU A 1 337 ? -3.017 -8.450 27.358 1.00 92.62 337 LEU A O 1
ATOM 2758 N N . VAL A 1 338 ? -5.075 -7.552 27.482 1.00 92.75 338 VAL A N 1
ATOM 2759 C CA . VAL A 1 338 ? -4.631 -6.146 27.527 1.00 92.75 338 VAL A CA 1
ATOM 2760 C C . VAL A 1 338 ? -3.701 -5.909 28.717 1.00 92.75 338 VAL A C 1
ATOM 2762 O O . VAL A 1 338 ? -2.594 -5.399 28.541 1.00 92.75 338 VAL A O 1
ATOM 2765 N N . THR A 1 339 ? -4.099 -6.359 29.908 1.00 91.62 339 THR A N 1
ATOM 2766 C CA . THR A 1 339 ? -3.305 -6.219 31.138 1.00 91.62 339 THR A CA 1
ATOM 2767 C C . THR A 1 339 ? -1.978 -6.969 31.026 1.00 91.62 339 THR A C 1
ATOM 2769 O O . THR A 1 339 ? -0.918 -6.433 31.348 1.00 91.62 339 THR A O 1
ATOM 2772 N N . THR A 1 340 ? -1.998 -8.203 30.517 1.00 90.38 340 THR A N 1
ATOM 2773 C CA . THR A 1 340 ? -0.781 -9.000 30.322 1.00 90.38 340 THR A CA 1
ATOM 2774 C C . THR A 1 340 ? 0.173 -8.345 29.315 1.00 90.38 340 THR A C 1
ATOM 2776 O O . THR A 1 340 ? 1.380 -8.297 29.558 1.00 90.38 340 THR A O 1
ATOM 2779 N N . LEU A 1 341 ? -0.341 -7.768 28.224 1.00 91.31 341 LEU A N 1
ATOM 2780 C CA . LEU A 1 341 ? 0.466 -7.023 27.254 1.00 91.31 341 LEU A CA 1
ATOM 2781 C C . LEU A 1 341 ? 1.075 -5.748 27.858 1.00 91.31 341 LEU A C 1
ATOM 2783 O O . LEU A 1 341 ? 2.249 -5.471 27.606 1.00 91.31 341 LEU A O 1
ATOM 2787 N N . GLN A 1 342 ? 0.327 -4.993 28.671 1.00 88.56 342 GLN A N 1
ATOM 2788 C CA . GLN A 1 342 ? 0.848 -3.816 29.382 1.00 88.56 342 GLN A CA 1
ATOM 2789 C C . GLN A 1 342 ? 1.958 -4.195 30.373 1.00 88.56 342 GLN A C 1
ATOM 2791 O O . GLN A 1 342 ? 2.997 -3.527 30.425 1.00 88.56 342 GLN A O 1
ATOM 2796 N N . ASN A 1 343 ? 1.788 -5.305 31.097 1.00 85.69 343 ASN A N 1
ATOM 2797 C CA . ASN A 1 343 ? 2.811 -5.836 31.994 1.00 85.69 343 ASN A CA 1
ATOM 2798 C C . ASN A 1 343 ? 4.085 -6.177 31.215 1.00 85.69 343 ASN A C 1
ATOM 2800 O O . ASN A 1 343 ? 5.141 -5.611 31.500 1.00 85.69 343 ASN A O 1
ATOM 2804 N N . TYR A 1 344 ? 3.995 -7.007 30.168 1.00 86.12 344 TYR A N 1
ATOM 2805 C CA . TYR A 1 344 ? 5.165 -7.362 29.357 1.00 86.12 344 TYR A CA 1
ATOM 2806 C C . TYR A 1 344 ? 5.788 -6.177 28.637 1.00 86.12 344 TYR A C 1
ATOM 2808 O O . TYR A 1 344 ? 7.007 -6.143 28.475 1.00 86.12 344 TYR A O 1
ATOM 2816 N N . LYS A 1 345 ? 5.004 -5.162 28.266 1.00 85.06 345 LYS A N 1
ATOM 2817 C CA . LYS A 1 345 ? 5.561 -3.911 27.754 1.00 85.06 345 LYS A CA 1
ATOM 2818 C C . LYS A 1 345 ? 6.529 -3.267 28.750 1.00 85.06 345 LYS A C 1
ATOM 2820 O O . LYS A 1 345 ? 7.576 -2.774 28.333 1.00 85.06 345 LYS A O 1
ATOM 2825 N N . SER A 1 346 ? 6.186 -3.283 30.034 1.00 77.38 346 SER A N 1
ATOM 2826 C CA . SER A 1 346 ? 6.986 -2.674 31.096 1.00 77.38 346 SER A CA 1
ATOM 2827 C C . SER A 1 346 ? 8.201 -3.520 31.476 1.00 77.38 346 SER A C 1
ATOM 2829 O O . SER A 1 346 ? 9.282 -2.960 31.619 1.00 77.38 346 SER A O 1
ATOM 2831 N N . ILE A 1 347 ? 8.045 -4.846 31.581 1.00 75.19 347 ILE A N 1
ATOM 2832 C CA . ILE A 1 347 ? 9.103 -5.737 32.095 1.00 75.19 347 ILE A CA 1
ATOM 2833 C C . ILE A 1 347 ? 9.988 -6.386 31.017 1.00 75.19 347 ILE A C 1
ATOM 2835 O O . ILE A 1 347 ? 11.148 -6.674 31.280 1.00 75.19 347 ILE A O 1
ATOM 2839 N N . LEU A 1 348 ? 9.474 -6.615 29.801 1.00 78.00 348 LEU A N 1
ATOM 2840 C CA . LEU A 1 348 ? 10.185 -7.347 28.738 1.00 78.00 348 LEU A CA 1
ATOM 2841 C C . LEU A 1 348 ? 10.443 -6.489 27.501 1.00 78.00 348 LEU A C 1
ATOM 2843 O O . LEU A 1 348 ? 11.528 -6.531 26.926 1.00 78.00 348 LEU A O 1
ATOM 2847 N N . PHE A 1 349 ? 9.444 -5.728 27.049 1.00 73.69 349 PHE A N 1
ATOM 2848 C CA . PHE A 1 349 ? 9.512 -5.039 25.761 1.00 73.69 349 PHE A CA 1
ATOM 2849 C C . PHE A 1 349 ? 10.096 -3.633 25.832 1.00 73.69 349 PHE A C 1
ATOM 2851 O O . PHE A 1 349 ? 10.295 -3.035 24.784 1.00 73.69 349 PHE A O 1
ATOM 2858 N N . ASN A 1 350 ? 10.473 -3.109 26.993 1.00 68.69 350 ASN A N 1
ATOM 2859 C CA . ASN A 1 350 ? 11.271 -1.883 27.099 1.00 68.69 350 ASN A CA 1
ATOM 2860 C C . ASN A 1 350 ? 12.763 -2.169 27.415 1.00 68.69 350 ASN A C 1
ATOM 2862 O O . ASN A 1 350 ? 13.294 -1.598 28.364 1.00 68.69 350 ASN A O 1
ATOM 2866 N N . PRO A 1 351 ? 13.490 -3.013 26.653 1.00 53.69 351 PRO A N 1
ATOM 2867 C CA . PRO A 1 351 ? 14.837 -3.440 27.014 1.00 53.69 351 PRO A CA 1
ATOM 2868 C C . PRO A 1 351 ? 15.900 -2.436 26.537 1.00 53.69 351 PRO A C 1
ATOM 2870 O O . PRO A 1 351 ? 16.862 -2.823 25.872 1.00 53.69 351 PRO A O 1
ATOM 2873 N N . MET A 1 352 ? 15.748 -1.138 26.818 1.00 51.06 352 MET A N 1
ATOM 2874 C CA . MET A 1 352 ? 16.895 -0.232 26.685 1.00 51.06 352 MET A CA 1
ATOM 2875 C C . MET A 1 352 ? 17.899 -0.574 27.792 1.00 51.06 352 MET A C 1
ATOM 2877 O O . MET A 1 352 ? 17.815 -0.056 28.895 1.00 51.06 352 MET A O 1
ATOM 2881 N N . SER A 1 353 ? 18.814 -1.490 27.467 1.00 47.34 353 SER A N 1
ATOM 2882 C CA . SER A 1 353 ? 20.246 -1.432 27.778 1.00 47.34 353 SER A CA 1
ATOM 2883 C C . SER A 1 353 ? 20.668 -1.077 29.209 1.00 47.34 353 SER A C 1
ATOM 2885 O O . SER A 1 353 ? 21.684 -0.407 29.378 1.00 47.34 353 SER A O 1
ATOM 2887 N N . HIS A 1 354 ? 19.958 -1.520 30.243 1.00 44.03 354 HIS A N 1
ATOM 2888 C CA . HIS A 1 354 ? 20.541 -1.520 31.581 1.00 44.03 354 HIS A CA 1
ATOM 2889 C C . HIS A 1 354 ? 21.504 -2.706 31.683 1.00 44.03 354 HIS A C 1
ATOM 2891 O O . HIS A 1 354 ? 21.103 -3.859 31.541 1.00 44.03 354 HIS A O 1
ATOM 2897 N N . SER A 1 355 ? 22.785 -2.424 31.923 1.00 44.50 355 SER A N 1
ATOM 2898 C CA . SER A 1 355 ? 23.811 -3.404 32.315 1.00 44.50 355 SER A CA 1
ATOM 2899 C C . SER A 1 355 ? 23.608 -3.929 33.738 1.00 44.50 355 SER A C 1
ATOM 2901 O O . SER A 1 355 ? 24.539 -4.454 34.345 1.00 44.50 355 SER A O 1
ATOM 2903 N N . ASP A 1 356 ? 22.424 -3.721 34.302 1.00 48.09 356 ASP A N 1
ATOM 2904 C CA . ASP A 1 356 ? 22.229 -3.774 35.733 1.00 48.09 356 ASP A CA 1
ATOM 2905 C C . ASP A 1 356 ? 21.491 -5.056 36.100 1.00 48.09 356 ASP A C 1
ATOM 2907 O O . ASP A 1 356 ? 20.460 -5.420 35.532 1.00 48.09 356 ASP A O 1
ATOM 2911 N N . ILE A 1 357 ? 22.061 -5.732 37.095 1.00 48.50 357 ILE A N 1
ATOM 2912 C CA . ILE A 1 357 ? 21.605 -6.971 37.741 1.00 48.50 357 ILE A CA 1
ATOM 2913 C C . ILE A 1 357 ? 20.145 -6.890 38.243 1.00 48.50 357 ILE A C 1
ATOM 2915 O O . ILE A 1 357 ? 19.557 -7.909 38.591 1.00 48.50 357 ILE A O 1
ATOM 2919 N N . GLU A 1 358 ? 19.546 -5.698 38.260 1.00 51.66 358 GLU A N 1
ATOM 2920 C CA . GLU A 1 358 ? 18.242 -5.393 38.852 1.00 51.66 358 GLU A CA 1
ATOM 2921 C C . GLU A 1 358 ? 17.035 -5.670 37.938 1.00 51.66 358 GLU A C 1
ATOM 2923 O O . GLU A 1 358 ? 15.902 -5.655 38.410 1.00 51.66 358 GLU A O 1
ATOM 2928 N N . SER A 1 359 ? 17.223 -5.940 36.640 1.00 56.09 359 SER A N 1
ATOM 2929 C CA . SER A 1 359 ? 16.112 -6.292 35.727 1.00 56.09 359 SER A CA 1
ATOM 2930 C C . SER A 1 359 ? 16.425 -7.493 34.822 1.00 56.09 359 SER A C 1
ATOM 2932 O O . SER A 1 359 ? 16.413 -7.374 33.594 1.00 56.09 359 SER A O 1
ATOM 2934 N N . PRO A 1 360 ? 16.732 -8.671 35.399 1.00 64.75 360 PRO A N 1
ATOM 2935 C CA . PRO A 1 360 ? 17.007 -9.872 34.622 1.00 64.75 360 PRO A CA 1
ATOM 2936 C C . PRO A 1 360 ? 15.754 -10.324 33.864 1.00 64.75 360 PRO A C 1
ATOM 2938 O O . PRO A 1 360 ? 14.686 -10.516 34.440 1.00 64.75 360 PRO A O 1
ATOM 2941 N N . ILE A 1 361 ? 15.894 -10.541 32.555 1.00 71.69 361 ILE A N 1
ATOM 2942 C CA . ILE A 1 361 ? 14.842 -11.158 31.746 1.00 71.69 361 ILE A CA 1
ATOM 2943 C C . ILE A 1 361 ? 14.850 -12.662 32.025 1.00 71.69 361 ILE A C 1
ATOM 2945 O O . ILE A 1 361 ? 15.773 -13.371 31.614 1.00 71.69 361 ILE A O 1
ATOM 2949 N N . TYR A 1 362 ? 13.819 -13.166 32.703 1.00 79.56 362 TYR A N 1
ATOM 2950 C CA . TYR A 1 362 ? 13.704 -14.592 32.988 1.00 79.56 362 TYR A CA 1
ATOM 2951 C C . TYR A 1 362 ? 13.136 -15.368 31.799 1.00 79.56 362 TYR A C 1
ATOM 2953 O O . TYR A 1 362 ? 12.205 -14.944 31.111 1.00 79.56 362 TYR A O 1
ATOM 2961 N N . LYS A 1 363 ? 13.661 -16.582 31.600 1.00 84.94 363 LYS A N 1
ATOM 2962 C CA . LYS A 1 363 ? 13.196 -17.515 30.565 1.00 84.94 363 LYS A CA 1
ATOM 2963 C C . LYS A 1 363 ? 11.685 -17.768 30.649 1.00 84.94 363 LYS A C 1
ATOM 2965 O O . LYS A 1 363 ? 11.013 -17.766 29.623 1.00 84.94 363 LYS A O 1
ATOM 2970 N N . HIS A 1 364 ? 11.162 -17.967 31.859 1.00 86.56 364 HIS A N 1
ATOM 2971 C CA . HIS A 1 364 ? 9.745 -18.258 32.073 1.00 86.56 364 HIS A CA 1
ATOM 2972 C C . HIS A 1 364 ? 8.836 -17.101 31.630 1.00 86.56 364 HIS A C 1
ATOM 2974 O O . HIS A 1 364 ? 7.826 -17.332 30.967 1.00 86.56 364 HIS A O 1
ATOM 2980 N N . ASP A 1 365 ? 9.231 -15.856 31.908 1.00 85.75 365 ASP A N 1
ATOM 2981 C CA . ASP A 1 365 ? 8.469 -14.677 31.490 1.00 85.75 365 ASP A CA 1
ATOM 2982 C C . ASP A 1 365 ? 8.408 -14.564 29.964 1.00 85.75 365 ASP A C 1
ATOM 2984 O O . ASP A 1 365 ? 7.358 -14.249 29.405 1.00 85.75 365 ASP A O 1
ATOM 2988 N N . LEU A 1 366 ? 9.500 -14.905 29.271 1.00 89.06 366 LEU A N 1
ATOM 2989 C CA . LEU A 1 366 ? 9.512 -14.984 27.811 1.00 89.06 366 LEU A CA 1
ATOM 2990 C C . LEU A 1 366 ? 8.608 -16.098 27.271 1.00 89.06 366 LEU A C 1
ATOM 2992 O O . LEU A 1 366 ? 7.915 -15.874 26.282 1.00 89.06 366 LEU A O 1
ATOM 2996 N N . GLU A 1 367 ? 8.569 -17.276 27.901 1.00 92.00 367 GLU A N 1
ATOM 2997 C CA . GLU A 1 367 ? 7.657 -18.365 27.507 1.00 92.00 367 GLU A CA 1
ATOM 2998 C C . GLU A 1 367 ? 6.188 -17.942 27.615 1.00 92.00 367 GLU A C 1
ATOM 3000 O O . GLU A 1 367 ? 5.385 -18.234 26.725 1.00 92.00 367 GLU A O 1
ATOM 3005 N N . LEU A 1 368 ? 5.829 -17.227 28.682 1.00 91.00 368 LEU A N 1
ATOM 3006 C CA . LEU A 1 368 ? 4.486 -16.678 28.852 1.00 91.00 368 LEU A CA 1
ATOM 3007 C C . LEU A 1 368 ? 4.202 -15.538 27.860 1.00 91.00 368 LEU A C 1
ATOM 3009 O O . LEU A 1 368 ? 3.097 -15.456 27.314 1.00 91.00 368 LEU A O 1
ATOM 3013 N N . ALA A 1 369 ? 5.201 -14.708 27.553 1.00 91.56 369 ALA A N 1
ATOM 3014 C CA . ALA A 1 369 ? 5.085 -13.681 26.525 1.00 91.56 369 ALA A CA 1
ATOM 3015 C C . ALA A 1 369 ? 4.847 -14.291 25.133 1.00 91.56 369 ALA A C 1
ATOM 3017 O O . ALA A 1 369 ? 3.977 -13.805 24.414 1.00 91.56 369 ALA A O 1
ATOM 3018 N N . PHE A 1 370 ? 5.522 -15.390 24.766 1.00 94.19 370 PHE A N 1
ATOM 3019 C CA . PHE A 1 370 ? 5.230 -16.121 23.523 1.00 94.19 370 PHE A CA 1
ATOM 3020 C C . PHE A 1 370 ? 3.761 -16.546 23.448 1.00 94.19 370 PHE A C 1
ATOM 3022 O O . PHE A 1 370 ? 3.106 -16.267 22.446 1.00 94.19 370 PHE A O 1
ATOM 3029 N N . LYS A 1 371 ? 3.229 -17.155 24.517 1.00 94.62 371 LYS A N 1
ATOM 3030 C CA . LYS A 1 371 ? 1.817 -17.575 24.580 1.00 94.62 371 LYS A CA 1
ATOM 3031 C C . LYS A 1 371 ? 0.859 -16.393 24.425 1.00 94.62 371 LYS A C 1
ATOM 3033 O O . LYS A 1 371 ? -0.121 -16.484 23.699 1.00 94.62 371 LYS A O 1
ATOM 3038 N N . THR A 1 372 ? 1.176 -15.268 25.058 1.00 93.88 372 THR A N 1
ATOM 3039 C CA . THR A 1 372 ? 0.361 -14.043 24.982 1.00 93.88 372 THR A CA 1
ATOM 3040 C C . THR A 1 372 ? 0.356 -13.455 23.569 1.00 93.88 372 THR A C 1
ATOM 3042 O O . THR A 1 372 ? -0.679 -13.013 23.078 1.00 93.88 372 THR A O 1
ATOM 3045 N N . ILE A 1 373 ? 1.498 -13.470 22.875 1.00 93.62 373 ILE A N 1
ATOM 3046 C CA . ILE A 1 373 ? 1.582 -13.026 21.477 1.00 93.62 373 ILE A CA 1
ATOM 3047 C C . ILE A 1 373 ? 0.861 -13.995 20.532 1.00 93.62 373 ILE A C 1
ATOM 3049 O O . ILE A 1 373 ? 0.243 -13.555 19.566 1.00 93.62 373 ILE A O 1
ATOM 3053 N N . GLU A 1 374 ? 0.881 -15.299 20.807 1.00 93.00 374 GLU A N 1
ATOM 3054 C CA . GLU A 1 374 ? 0.069 -16.278 20.074 1.00 93.00 374 GLU A CA 1
ATOM 3055 C C . GLU A 1 374 ? -1.438 -16.033 20.267 1.00 93.00 374 GLU A C 1
ATOM 3057 O O . GLU A 1 374 ? -2.188 -16.032 19.288 1.00 93.00 374 GLU A O 1
ATOM 3062 N N . GLU A 1 375 ? -1.877 -15.740 21.493 1.00 94.31 375 GLU A N 1
ATOM 3063 C CA . GLU A 1 375 ? -3.259 -15.343 21.796 1.00 94.31 375 GLU A CA 1
ATOM 3064 C C . GLU A 1 375 ? -3.643 -14.062 21.037 1.00 94.31 375 GLU A C 1
ATOM 3066 O O . GLU A 1 375 ? -4.645 -14.034 20.322 1.00 94.31 375 GLU A O 1
ATOM 3071 N N . LEU A 1 376 ? -2.792 -13.029 21.074 1.00 94.44 376 LEU A N 1
ATOM 3072 C CA . LEU A 1 376 ? -2.998 -11.794 20.312 1.00 94.44 376 LEU A CA 1
ATOM 3073 C C . LEU A 1 376 ? -3.043 -12.035 18.795 1.00 94.44 376 LEU A C 1
ATOM 3075 O O . LEU A 1 376 ? -3.800 -11.377 18.085 1.00 94.44 376 LEU A O 1
ATOM 3079 N N . ASN A 1 377 ? -2.242 -12.959 18.267 1.00 90.81 377 ASN A N 1
ATOM 3080 C CA . ASN A 1 377 ? -2.249 -13.309 16.846 1.00 90.81 377 ASN A CA 1
ATOM 3081 C C . ASN A 1 377 ? -3.550 -14.008 16.431 1.00 90.81 377 ASN A C 1
ATOM 3083 O O . ASN A 1 377 ? -4.058 -13.771 15.330 1.00 90.81 377 ASN A O 1
ATOM 3087 N N . THR A 1 378 ? -4.105 -14.836 17.311 1.00 92.25 378 THR A N 1
ATOM 3088 C CA . THR A 1 378 ? -5.265 -15.686 17.018 1.00 92.25 378 THR A CA 1
ATOM 3089 C C . THR A 1 378 ? -6.606 -15.050 17.364 1.00 92.25 378 THR A C 1
ATOM 3091 O O . THR A 1 378 ? -7.610 -15.460 16.786 1.00 92.25 378 THR A O 1
ATOM 3094 N N . ILE A 1 379 ? -6.642 -14.012 18.209 1.00 91.19 379 ILE A N 1
ATOM 3095 C CA . ILE A 1 379 ? -7.895 -13.341 18.575 1.00 91.19 379 ILE A CA 1
ATOM 3096 C C . ILE A 1 379 ? -8.605 -12.756 17.334 1.00 91.19 379 ILE A C 1
ATOM 3098 O O . ILE A 1 379 ? -7.998 -11.973 16.581 1.00 91.19 379 ILE A O 1
ATOM 3102 N N . PRO A 1 380 ? -9.874 -13.120 17.078 1.00 90.00 380 PRO A N 1
ATOM 3103 C CA . PRO A 1 380 ? -10.706 -12.423 16.108 1.00 90.00 380 PRO A CA 1
ATOM 3104 C C . PRO A 1 380 ? -11.119 -11.069 16.692 1.00 90.00 380 PRO A C 1
ATOM 3106 O O . PRO A 1 380 ? -11.544 -10.989 17.840 1.00 90.00 380 PRO A O 1
ATOM 3109 N N . LEU A 1 381 ? -10.967 -9.992 15.918 1.00 92.50 381 LEU A N 1
ATOM 3110 C CA . LEU A 1 381 ? -11.494 -8.689 16.322 1.00 92.50 381 LEU A CA 1
ATOM 3111 C C . LEU A 1 381 ? -12.945 -8.536 15.849 1.00 92.50 381 LEU A C 1
ATOM 3113 O O . LEU A 1 381 ? -13.250 -8.972 14.734 1.00 92.50 381 LEU A O 1
ATOM 3117 N N . PRO A 1 382 ? -13.802 -7.849 16.627 1.00 92.94 382 PRO A N 1
ATOM 3118 C CA . PRO A 1 382 ? -15.139 -7.484 16.181 1.00 92.94 382 PRO A CA 1
ATOM 3119 C C . PRO A 1 382 ? -15.092 -6.699 14.867 1.00 92.94 382 PRO A C 1
ATOM 3121 O O . PRO A 1 382 ? -14.262 -5.802 14.699 1.00 92.94 382 PRO A O 1
ATOM 3124 N N . VAL A 1 383 ? -15.990 -7.013 13.936 1.00 91.94 383 VAL A N 1
ATOM 3125 C CA . VAL A 1 383 ? -16.105 -6.338 12.635 1.00 91.94 383 VAL A CA 1
ATOM 3126 C C . VAL A 1 383 ? -17.245 -5.331 12.695 1.00 91.94 383 VAL A C 1
ATOM 3128 O O . VAL A 1 383 ? -18.339 -5.664 13.141 1.00 91.94 383 VAL A O 1
ATOM 3131 N N . ARG A 1 384 ? -17.015 -4.102 12.221 1.00 92.44 384 ARG A N 1
ATOM 3132 C CA . ARG A 1 384 ? -18.003 -3.015 12.289 1.00 92.44 384 ARG A CA 1
ATOM 3133 C C . ARG A 1 384 ? -18.472 -2.553 10.913 1.00 92.44 384 ARG A C 1
ATOM 3135 O O . ARG A 1 384 ? -17.655 -2.363 10.015 1.00 92.44 384 ARG A O 1
ATOM 3142 N N . THR A 1 385 ? -19.770 -2.296 10.783 1.00 92.50 385 THR A N 1
ATOM 3143 C CA . THR A 1 385 ? -20.400 -1.712 9.587 1.00 92.50 385 THR A CA 1
ATOM 3144 C C . THR A 1 385 ? -21.144 -0.443 9.979 1.00 92.50 385 THR A C 1
ATOM 3146 O O . THR A 1 385 ? -21.982 -0.481 10.874 1.00 92.50 385 THR A O 1
ATOM 3149 N N . LEU A 1 386 ? -20.820 0.689 9.350 1.00 92.62 386 LEU A N 1
ATOM 3150 C CA . LEU A 1 386 ? -21.427 1.986 9.667 1.00 92.62 386 LEU A CA 1
ATOM 3151 C C . LEU A 1 386 ? -22.913 1.994 9.285 1.00 92.62 386 LEU A C 1
ATOM 3153 O O . LEU A 1 386 ? -23.241 1.677 8.144 1.00 92.62 386 LEU A O 1
ATOM 3157 N N . ILE A 1 387 ? -23.782 2.412 10.209 1.00 93.88 387 ILE A N 1
ATOM 3158 C CA . ILE A 1 387 ? -25.218 2.610 9.948 1.00 93.88 387 ILE A CA 1
ATOM 3159 C C . ILE A 1 387 ? -25.662 4.062 10.112 1.00 93.88 387 ILE A C 1
ATOM 3161 O O . ILE A 1 387 ? -26.490 4.536 9.340 1.00 93.88 387 ILE A O 1
ATOM 3165 N N . LEU A 1 388 ? -25.088 4.794 11.070 1.00 93.44 388 LEU A N 1
ATOM 3166 C CA . LEU A 1 388 ? -25.359 6.216 11.266 1.00 93.44 388 LEU A CA 1
ATOM 3167 C C . LEU A 1 388 ? -24.049 6.965 11.437 1.00 93.44 388 LEU A C 1
ATOM 3169 O O . LEU A 1 388 ? -23.176 6.555 12.199 1.00 93.44 388 LEU A O 1
ATOM 3173 N N . LYS A 1 389 ? -23.926 8.085 10.734 1.00 94.56 389 LYS A N 1
ATOM 3174 C CA . LYS A 1 389 ? -22.754 8.952 10.806 1.00 94.56 389 LYS A CA 1
ATOM 3175 C C . LYS A 1 389 ? -22.947 10.014 11.885 1.00 94.56 389 LYS A C 1
ATOM 3177 O O . LYS A 1 389 ? -24.024 10.599 11.983 1.00 94.56 389 LYS A O 1
ATOM 3182 N N . LYS A 1 390 ? -21.901 10.310 12.652 1.00 94.25 390 LYS A N 1
ATOM 3183 C CA . LYS A 1 390 ? -21.884 11.394 13.641 1.00 94.25 390 LYS A CA 1
ATOM 3184 C C . LYS A 1 390 ? -22.336 12.722 13.027 1.00 94.25 390 LYS A C 1
ATOM 3186 O O . LYS A 1 390 ? -22.075 12.995 11.852 1.00 94.25 390 LYS A O 1
ATOM 3191 N N . GLY A 1 391 ? -22.965 13.559 13.843 1.00 94.06 391 GLY A N 1
ATOM 3192 C CA . GLY A 1 391 ? -23.476 14.870 13.443 1.00 94.06 391 GLY A CA 1
ATOM 3193 C C . GLY A 1 391 ? -24.866 14.848 12.801 1.00 94.06 391 GLY A C 1
ATOM 3194 O O . GLY A 1 391 ? -25.409 15.908 12.503 1.00 94.06 391 GLY A O 1
ATOM 3195 N N . ILE A 1 392 ? -25.463 13.671 12.583 1.00 95.44 392 ILE A N 1
ATOM 3196 C CA . ILE A 1 392 ? -26.860 13.566 12.141 1.00 95.44 392 ILE A CA 1
ATOM 3197 C C . ILE A 1 392 ? -27.789 14.115 13.235 1.00 95.44 392 ILE A C 1
ATOM 3199 O O . ILE A 1 392 ? -27.625 13.782 14.408 1.00 95.44 392 ILE A O 1
ATOM 3203 N N . ILE A 1 393 ? -28.774 14.927 12.842 1.00 96.06 393 ILE A N 1
ATOM 3204 C CA . ILE A 1 393 ? -29.766 15.518 13.747 1.00 96.06 393 ILE A CA 1
ATOM 3205 C C . ILE A 1 393 ? -31.060 14.702 13.700 1.00 96.06 393 ILE A C 1
ATOM 3207 O O . ILE A 1 393 ? -31.613 14.462 12.628 1.00 96.06 393 ILE A O 1
ATOM 3211 N N . PHE A 1 394 ? -31.543 14.312 14.873 1.00 96.62 394 PHE A N 1
ATOM 3212 C CA . PHE A 1 394 ? -32.809 13.630 15.095 1.00 96.62 394 PHE A CA 1
ATOM 3213 C C . PHE A 1 394 ? -33.794 14.546 15.819 1.00 96.62 394 PHE A C 1
ATOM 3215 O O . PHE A 1 394 ? -33.403 15.376 16.642 1.00 96.62 394 PHE A O 1
ATOM 3222 N N . ASN A 1 395 ? -35.081 14.333 15.561 1.00 96.81 395 ASN A N 1
ATOM 3223 C CA . ASN A 1 395 ? -36.167 14.934 16.322 1.00 96.81 395 ASN A CA 1
ATOM 3224 C C . ASN A 1 395 ? -36.684 13.917 17.334 1.00 96.81 395 ASN A C 1
ATOM 3226 O O . ASN A 1 395 ? -37.110 12.831 16.957 1.00 96.81 395 ASN A O 1
ATOM 3230 N N . PHE A 1 396 ? -36.668 14.267 18.608 1.00 96.44 396 PHE A N 1
ATOM 3231 C CA . PHE A 1 396 ? -37.256 13.472 19.674 1.00 96.44 396 PHE A CA 1
ATOM 3232 C C . PHE A 1 396 ? -38.570 14.105 20.117 1.00 96.44 396 PHE A C 1
ATOM 3234 O O . PHE A 1 396 ? -38.628 15.318 20.318 1.00 96.44 396 PHE A O 1
ATOM 3241 N N . ARG A 1 397 ? -39.626 13.303 20.262 1.00 94.56 397 ARG A N 1
ATOM 3242 C CA . ARG A 1 397 ? -40.949 13.785 20.666 1.00 94.56 397 ARG A CA 1
ATOM 3243 C C . ARG A 1 397 ? -41.598 12.824 21.649 1.00 94.56 397 ARG A C 1
ATOM 3245 O O . ARG A 1 397 ? -41.733 11.654 21.343 1.00 94.56 397 ARG A O 1
ATOM 3252 N N . LEU A 1 398 ? -42.054 13.328 22.791 1.00 94.25 398 LEU A N 1
ATOM 3253 C CA . LEU A 1 398 ? -42.796 12.548 23.778 1.00 94.25 398 LEU A CA 1
ATOM 3254 C C . LEU A 1 398 ? -44.100 13.273 24.135 1.00 94.25 398 LEU A C 1
ATOM 3256 O O . LEU A 1 398 ? -44.123 14.204 24.944 1.00 94.25 398 LEU A O 1
ATOM 3260 N N . ASP A 1 399 ? -45.197 12.847 23.504 1.00 91.88 399 ASP A N 1
ATOM 3261 C CA . ASP A 1 399 ? -46.480 13.566 23.520 1.00 91.88 399 ASP A CA 1
ATOM 3262 C C . ASP A 1 399 ? -47.118 13.666 24.908 1.00 91.88 399 ASP A C 1
ATOM 3264 O O . ASP A 1 399 ? -47.666 14.706 25.265 1.00 91.88 399 ASP A O 1
ATOM 3268 N N . ARG A 1 400 ? -46.997 12.616 25.726 1.00 90.88 400 ARG A N 1
ATOM 3269 C CA . ARG A 1 400 ? -47.619 12.546 27.060 1.00 90.88 400 ARG A CA 1
ATOM 3270 C C . ARG A 1 400 ? -47.123 13.602 28.055 1.00 90.88 400 ARG A C 1
ATOM 3272 O O . ARG A 1 400 ? -47.807 13.870 29.034 1.00 90.88 400 ARG A O 1
ATOM 3279 N N . ILE A 1 401 ? -45.948 14.182 27.810 1.00 90.44 401 ILE A N 1
ATOM 3280 C CA . ILE A 1 401 ? -45.380 15.292 28.594 1.00 90.44 401 ILE A CA 1
ATOM 3281 C C . ILE A 1 401 ? -45.171 16.553 27.738 1.00 90.44 401 ILE A C 1
ATOM 3283 O O . ILE A 1 401 ? -44.440 17.456 28.141 1.00 90.44 401 ILE A O 1
ATOM 3287 N N . ASN A 1 402 ? -45.774 16.602 26.541 1.00 92.56 402 ASN A N 1
ATOM 3288 C CA . ASN A 1 402 ? -45.623 17.677 25.559 1.00 92.56 402 ASN A CA 1
ATOM 3289 C C . ASN A 1 402 ? -44.156 18.118 25.388 1.00 92.56 402 ASN A C 1
ATOM 3291 O O . ASN A 1 402 ? -43.816 19.297 25.538 1.00 92.56 402 ASN A O 1
ATOM 3295 N N . TYR A 1 403 ? -43.281 17.136 25.157 1.00 94.81 403 TYR A N 1
ATOM 3296 C CA . TYR A 1 403 ? -41.839 17.333 25.074 1.00 94.81 403 TYR A CA 1
ATOM 3297 C C . TYR A 1 403 ? -41.338 17.121 23.650 1.00 94.81 403 TYR A C 1
ATOM 3299 O O . TYR A 1 403 ? -41.656 16.115 23.016 1.00 94.81 403 TYR A O 1
ATOM 3307 N N . VAL A 1 404 ? -40.512 18.045 23.164 1.00 96.25 404 VAL A N 1
ATOM 3308 C CA . VAL A 1 404 ? -39.796 17.919 21.890 1.00 96.25 404 VAL A CA 1
ATOM 3309 C C . VAL A 1 404 ? -38.337 18.326 22.053 1.00 96.25 404 VAL A C 1
ATOM 3311 O O . VAL A 1 404 ? -38.037 19.272 22.780 1.00 96.25 404 VAL A O 1
ATOM 3314 N N . ALA A 1 405 ? -37.421 17.646 21.367 1.00 95.69 405 ALA A N 1
ATOM 3315 C CA . ALA A 1 405 ? -36.003 17.984 21.369 1.00 95.69 405 ALA A CA 1
ATOM 3316 C C . ALA A 1 405 ? -35.314 17.706 20.029 1.00 95.69 405 ALA A C 1
ATOM 3318 O O . ALA A 1 405 ? -35.687 16.796 19.295 1.00 95.69 405 ALA A O 1
ATOM 3319 N N . GLU A 1 406 ? -34.265 18.474 19.751 1.00 96.12 406 GLU A N 1
ATOM 3320 C CA . GLU A 1 406 ? -33.319 18.239 18.661 1.00 96.12 406 GLU A CA 1
ATOM 3321 C C . GLU A 1 406 ? -32.050 17.596 19.224 1.00 96.12 406 GLU A C 1
ATOM 3323 O O . GLU A 1 406 ? -31.363 18.176 20.078 1.00 96.12 406 GLU A O 1
ATOM 3328 N N . LEU A 1 407 ? -31.740 16.397 18.737 1.00 96.06 407 LEU A N 1
ATOM 3329 C CA . LEU A 1 407 ? -30.634 15.565 19.197 1.00 96.06 407 LEU A CA 1
ATOM 3330 C C . LEU A 1 407 ? -29.598 15.417 18.082 1.00 96.06 407 LEU A C 1
ATOM 3332 O O . LEU A 1 407 ? -29.895 14.846 17.041 1.00 96.06 407 LEU A O 1
ATOM 3336 N N . GLU A 1 408 ? -28.369 15.884 18.287 1.00 96.25 408 GLU A N 1
ATOM 3337 C CA . GLU A 1 408 ? -27.261 15.609 17.363 1.00 96.25 408 GLU A CA 1
ATOM 3338 C C . GLU A 1 408 ? -26.518 14.345 17.803 1.00 96.25 408 GLU A C 1
ATOM 3340 O O . GLU A 1 408 ? -26.063 14.248 18.941 1.00 96.25 408 GLU A O 1
ATOM 3345 N N . LEU A 1 409 ? -26.367 13.376 16.905 1.00 96.31 409 LEU A N 1
ATOM 3346 C CA . LEU A 1 409 ? -25.658 12.130 17.167 1.00 96.31 409 LEU A CA 1
ATOM 3347 C C . LEU A 1 409 ? -24.165 12.386 17.437 1.00 96.31 409 LEU A C 1
ATOM 3349 O O . LEU A 1 409 ? -23.452 12.924 16.588 1.00 96.31 409 LEU A O 1
ATOM 3353 N N . ALA A 1 410 ? -23.679 11.967 18.606 1.00 94.00 410 ALA A N 1
ATOM 3354 C CA . ALA A 1 410 ? -22.349 12.328 19.099 1.00 94.00 410 ALA A CA 1
ATOM 3355 C C . ALA A 1 410 ? -21.207 11.497 18.492 1.00 94.00 410 ALA A C 1
ATOM 3357 O O . ALA A 1 410 ? -20.095 11.998 18.306 1.00 94.00 410 ALA A O 1
ATOM 3358 N N . LYS A 1 411 ? -21.474 10.228 18.173 1.00 92.38 411 LYS A N 1
ATOM 3359 C CA . LYS A 1 411 ? -20.513 9.281 17.592 1.00 92.38 411 LYS A CA 1
ATOM 3360 C C . LYS A 1 411 ? -21.140 8.533 16.418 1.00 92.38 411 LYS A C 1
ATOM 3362 O O . LYS A 1 411 ? -22.358 8.430 16.319 1.00 92.38 411 LYS A O 1
ATOM 3367 N N . ASP A 1 412 ? -20.298 8.009 15.535 1.00 93.88 412 ASP A N 1
ATOM 3368 C CA . ASP A 1 412 ? -20.748 7.068 14.511 1.00 93.88 412 ASP A CA 1
ATOM 3369 C C . ASP A 1 412 ? -21.352 5.826 15.188 1.00 93.88 412 ASP A C 1
ATOM 3371 O O . ASP A 1 412 ? -20.805 5.337 16.178 1.00 93.88 412 ASP A O 1
ATOM 3375 N N . VAL A 1 413 ? -22.455 5.312 14.645 1.00 94.06 413 VAL A N 1
ATOM 3376 C CA . VAL A 1 413 ? -23.104 4.086 15.123 1.00 94.06 413 VAL A CA 1
ATOM 3377 C C . VAL A 1 413 ? -22.878 2.980 14.109 1.00 94.06 413 VAL A C 1
ATOM 3379 O O . VAL A 1 413 ? -23.057 3.170 12.900 1.00 94.06 413 VAL A O 1
ATOM 3382 N N . TYR A 1 414 ? -22.507 1.814 14.618 1.00 95.12 414 TYR A N 1
ATOM 3383 C CA . TYR A 1 414 ? -22.143 0.647 13.842 1.00 95.12 414 TYR A CA 1
ATOM 3384 C C . TYR A 1 414 ? -23.000 -0.556 14.219 1.00 95.12 414 TYR A C 1
ATOM 3386 O O . TYR A 1 414 ? -23.333 -0.755 15.386 1.00 95.12 414 TYR A O 1
ATOM 3394 N N . VAL A 1 415 ? -23.264 -1.408 13.232 1.00 95.06 415 VAL A N 1
ATOM 3395 C CA . VAL A 1 415 ? -23.551 -2.823 13.474 1.00 95.06 415 VAL A CA 1
ATOM 3396 C C . VAL A 1 415 ? -22.223 -3.518 13.714 1.00 95.06 415 VAL A C 1
ATOM 3398 O O . VAL A 1 415 ? -21.306 -3.416 12.893 1.00 95.06 415 VAL A O 1
ATOM 3401 N N . VAL A 1 416 ? -22.120 -4.209 14.840 1.00 94.69 416 VAL A N 1
ATOM 3402 C CA . VAL A 1 416 ? -20.912 -4.896 15.287 1.00 94.69 416 VAL A CA 1
ATOM 3403 C C . VAL A 1 416 ? -21.163 -6.391 15.217 1.00 94.69 416 VAL A C 1
ATOM 3405 O O . VAL A 1 416 ? -22.100 -6.885 15.827 1.00 94.69 416 VAL A O 1
ATOM 3408 N N . ASN A 1 417 ? -20.346 -7.109 14.457 1.00 92.81 417 ASN A N 1
ATOM 3409 C CA . ASN A 1 417 ? -20.328 -8.563 14.436 1.00 92.81 417 ASN A CA 1
ATOM 3410 C C . ASN A 1 417 ? -19.132 -9.042 15.256 1.00 92.81 417 ASN A C 1
ATOM 3412 O O . ASN A 1 417 ? -17.985 -8.885 14.830 1.00 92.81 417 ASN A O 1
ATOM 3416 N N . ASP A 1 418 ? -19.414 -9.621 16.416 1.00 92.31 418 ASP A N 1
ATOM 3417 C CA . ASP A 1 418 ? -18.424 -10.263 17.266 1.00 92.31 418 ASP A CA 1
ATOM 3418 C C . ASP A 1 418 ? -18.693 -11.770 17.307 1.00 92.31 418 ASP A C 1
ATOM 3420 O O . ASP A 1 418 ? -19.685 -12.228 17.871 1.00 92.31 418 ASP A O 1
ATOM 3424 N N . ASN A 1 419 ? -17.837 -12.548 16.640 1.00 87.56 419 ASN A N 1
ATOM 3425 C CA . ASN A 1 419 ? -17.938 -14.011 16.565 1.00 87.56 419 ASN A CA 1
ATOM 3426 C C . ASN A 1 419 ? -19.327 -14.540 16.145 1.00 87.56 419 ASN A C 1
ATOM 3428 O O . ASN A 1 419 ? -19.794 -15.566 16.637 1.00 87.56 419 ASN A O 1
ATOM 3432 N N . GLY A 1 420 ? -19.988 -13.848 15.213 1.00 85.56 420 GLY A N 1
ATOM 3433 C CA . GLY A 1 420 ? -21.314 -14.205 14.701 1.00 85.56 420 GLY A CA 1
ATOM 3434 C C . GLY A 1 420 ? -22.474 -13.551 15.452 1.00 85.56 420 GLY A C 1
ATOM 3435 O O . GLY A 1 420 ? -23.603 -13.592 14.964 1.00 85.56 420 GLY A O 1
ATOM 3436 N N . VAL A 1 421 ? -22.219 -12.906 16.594 1.00 89.56 421 VAL A N 1
ATOM 3437 C CA . VAL A 1 421 ? -23.229 -12.155 17.343 1.00 89.56 421 VAL A CA 1
ATOM 3438 C C . VAL A 1 421 ? -23.270 -10.719 16.826 1.00 89.56 421 VAL A C 1
ATOM 3440 O O . VAL A 1 421 ? -22.286 -9.987 16.917 1.00 89.56 421 VAL A O 1
ATOM 3443 N N . LYS A 1 422 ? -24.421 -10.311 16.280 1.00 92.19 422 LYS A N 1
ATOM 3444 C CA . LYS A 1 422 ? -24.663 -8.933 15.836 1.00 92.19 422 LYS A CA 1
ATOM 3445 C C . LYS A 1 422 ? -25.190 -8.076 16.990 1.00 92.19 422 LYS A C 1
ATOM 3447 O O . LYS A 1 422 ? -26.273 -8.327 17.518 1.00 92.19 422 LYS A O 1
ATOM 3452 N N . THR A 1 423 ? -24.459 -7.027 17.339 1.00 93.44 423 THR A N 1
ATOM 3453 C CA . THR A 1 423 ? -24.860 -5.989 18.296 1.00 93.44 423 THR A CA 1
ATOM 3454 C C . THR A 1 423 ? -24.770 -4.606 17.651 1.00 93.44 423 THR A C 1
ATOM 3456 O O . THR A 1 423 ? -24.440 -4.467 16.471 1.00 93.44 423 THR A O 1
ATOM 3459 N N . ILE A 1 424 ? -25.134 -3.570 18.403 1.00 93.31 424 ILE A N 1
ATOM 3460 C CA . ILE A 1 424 ? -25.081 -2.180 17.950 1.00 93.31 424 ILE A CA 1
ATOM 3461 C C . ILE A 1 424 ? -24.143 -1.434 18.885 1.00 93.31 424 ILE A C 1
ATOM 3463 O O . ILE A 1 424 ? -24.232 -1.600 20.102 1.00 93.31 424 ILE A O 1
ATOM 3467 N N . SER A 1 425 ? -23.242 -0.636 18.314 1.00 94.06 425 SER A N 1
ATOM 3468 C CA . SER A 1 425 ? -22.323 0.175 19.106 1.00 94.06 425 SER A CA 1
ATOM 3469 C C . SER A 1 425 ? -23.088 1.212 19.946 1.00 94.06 425 SER A C 1
ATOM 3471 O O . SER A 1 425 ? -24.198 1.603 19.574 1.00 94.06 425 SER A O 1
ATOM 3473 N N . PRO A 1 426 ? -22.505 1.721 21.044 1.00 93.50 426 PRO A N 1
ATOM 3474 C CA . PRO A 1 426 ? -23.172 2.677 21.919 1.00 93.50 426 PRO A CA 1
ATOM 3475 C C . PRO A 1 426 ? -23.697 3.903 21.163 1.00 93.50 426 PRO A C 1
ATOM 3477 O O . PRO A 1 426 ? -22.975 4.533 20.387 1.00 93.50 426 PRO A O 1
ATOM 3480 N N . VAL A 1 427 ? -24.957 4.258 21.421 1.00 94.50 427 VAL A N 1
ATOM 3481 C CA . VAL A 1 427 ? -25.623 5.421 20.826 1.00 94.50 427 VAL A CA 1
ATOM 3482 C C . VAL A 1 427 ? -25.688 6.533 21.864 1.00 94.50 427 VAL A C 1
ATOM 3484 O O . VAL A 1 427 ? -26.174 6.324 22.975 1.00 94.50 427 VAL A O 1
ATOM 3487 N N . SER A 1 428 ? -25.200 7.719 21.509 1.00 95.06 428 SER A N 1
ATOM 3488 C CA . SER A 1 428 ? -25.244 8.890 22.386 1.00 95.06 428 SER A CA 1
ATOM 3489 C C . SER A 1 428 ? -25.470 10.182 21.608 1.00 95.06 428 SER A C 1
ATOM 3491 O O . SER A 1 428 ? -25.115 10.284 20.431 1.00 95.06 428 SER A O 1
ATOM 3493 N N . PHE A 1 429 ? -26.068 11.167 22.275 1.00 96.19 429 PHE A N 1
ATOM 3494 C CA . PHE A 1 429 ? -26.562 12.395 21.661 1.00 96.19 429 PHE A CA 1
ATOM 3495 C C . PHE A 1 429 ? -26.145 13.656 22.421 1.00 96.19 429 PHE A C 1
ATOM 3497 O O . PHE A 1 429 ? -26.057 13.684 23.651 1.00 96.19 429 PHE A O 1
ATOM 3504 N N . TYR A 1 430 ? -25.971 14.736 21.667 1.00 95.25 430 TYR A N 1
ATOM 3505 C CA . TYR A 1 430 ? -25.931 16.108 22.150 1.00 95.25 430 TYR A CA 1
ATOM 3506 C C . TYR A 1 430 ? -27.318 16.741 22.016 1.00 95.25 430 TYR A C 1
ATOM 3508 O O . TYR A 1 430 ? -27.843 16.861 20.910 1.00 95.25 430 TYR A O 1
ATOM 3516 N N . PHE A 1 431 ? -27.896 17.208 23.121 1.00 93.31 431 PHE A N 1
ATOM 3517 C CA . PHE A 1 431 ? -29.154 17.958 23.094 1.00 93.31 431 PHE A CA 1
ATOM 3518 C C . PHE A 1 431 ? -28.883 19.390 22.628 1.00 93.31 431 PHE A C 1
ATOM 3520 O O . PHE A 1 431 ? -28.210 20.158 23.317 1.00 93.31 431 PHE A O 1
ATOM 3527 N N . LYS A 1 432 ? -29.401 19.761 21.455 1.00 92.56 432 LYS A N 1
ATOM 3528 C CA . LYS A 1 432 ? -29.241 21.114 20.895 1.00 92.56 432 LYS A CA 1
ATOM 3529 C C . LYS A 1 432 ? -30.318 22.057 21.384 1.00 92.56 432 LYS A C 1
ATOM 3531 O O . LYS A 1 432 ? -30.025 23.178 21.807 1.00 92.56 432 LYS A O 1
ATOM 3536 N N . LYS A 1 433 ? -31.551 21.566 21.366 1.00 92.75 433 LYS A N 1
ATOM 3537 C CA . LYS A 1 433 ? -32.744 22.290 21.780 1.00 92.75 433 LYS A CA 1
ATOM 3538 C C . LYS A 1 433 ? -33.720 21.313 22.409 1.00 92.75 433 LYS A C 1
ATOM 3540 O O . LYS A 1 433 ? -33.821 20.181 21.955 1.00 92.75 433 LYS A O 1
ATOM 3545 N N . TRP A 1 434 ? -34.437 21.752 23.436 1.00 94.31 434 TRP A N 1
ATOM 3546 C CA . TRP A 1 434 ? -35.582 21.022 23.968 1.00 94.31 434 TRP A CA 1
ATOM 3547 C C . TRP A 1 434 ? -36.658 21.988 24.441 1.00 94.31 434 TRP A C 1
ATOM 3549 O O . TRP A 1 434 ? -36.360 23.118 24.833 1.00 94.31 434 TRP A O 1
ATOM 3559 N N . ILE A 1 435 ? -37.908 21.549 24.379 1.00 95.06 435 ILE A N 1
ATOM 3560 C CA . ILE A 1 435 ? -39.095 22.320 24.729 1.00 95.06 435 ILE A CA 1
ATOM 3561 C C . ILE A 1 435 ? -40.034 21.384 25.486 1.00 95.06 435 ILE A C 1
ATOM 3563 O O . ILE A 1 435 ? -40.289 20.277 25.021 1.00 95.06 435 ILE A O 1
ATOM 3567 N N . ARG A 1 436 ? -40.552 21.833 26.632 1.00 93.75 436 ARG A N 1
ATOM 3568 C CA . ARG A 1 436 ? -41.599 21.144 27.405 1.00 93.75 436 ARG A CA 1
ATOM 3569 C C . ARG A 1 436 ? -42.755 22.110 27.602 1.00 93.75 436 ARG A C 1
ATOM 3571 O O . ARG A 1 436 ? -42.523 23.218 28.078 1.00 93.75 436 ARG A O 1
ATOM 3578 N N . GLU A 1 437 ? -43.967 21.712 27.226 1.00 91.50 437 GLU A N 1
ATOM 3579 C CA . GLU A 1 437 ? -45.184 22.533 27.376 1.00 91.50 437 GLU A CA 1
ATOM 3580 C C . GLU A 1 437 ? -45.026 23.969 26.828 1.00 91.50 437 GLU A C 1
ATOM 3582 O O . GLU A 1 437 ? -45.494 24.945 27.406 1.00 91.50 437 GLU A O 1
ATOM 3587 N N . GLY A 1 438 ? -44.314 24.113 25.704 1.00 91.62 438 GLY A N 1
ATOM 3588 C CA . GLY A 1 438 ? -44.047 25.408 25.063 1.00 91.62 438 GLY A CA 1
ATOM 3589 C C . GLY A 1 438 ? -42.896 26.225 25.668 1.00 91.62 438 GLY A C 1
ATOM 3590 O O . GLY A 1 438 ? -42.540 27.263 25.112 1.00 91.62 438 GLY A O 1
ATOM 3591 N N . VAL A 1 439 ? -42.266 25.767 26.753 1.00 93.81 439 VAL A N 1
ATOM 3592 C CA . VAL A 1 439 ? -41.124 26.443 27.386 1.00 93.81 439 VAL A CA 1
ATOM 3593 C C . VAL A 1 439 ? -39.810 25.904 26.823 1.00 93.81 439 VAL A C 1
ATOM 3595 O O . VAL A 1 439 ? -39.464 24.737 27.022 1.00 93.81 439 VAL A O 1
ATOM 3598 N N . GLU A 1 440 ? -39.053 26.754 26.125 1.00 94.00 440 GLU A N 1
ATOM 3599 C CA . GLU A 1 440 ? -37.720 26.394 25.633 1.00 94.00 440 GLU A CA 1
ATOM 3600 C C . GLU A 1 440 ? -36.724 26.202 26.784 1.00 94.00 440 GLU A C 1
ATOM 3602 O O . GLU A 1 440 ? -36.701 26.959 27.756 1.00 94.00 440 GLU A O 1
ATOM 3607 N N . TYR A 1 441 ? -35.868 25.189 26.651 1.00 93.38 441 TYR A N 1
ATOM 3608 C CA . TYR A 1 441 ? -34.873 24.793 27.646 1.00 93.38 441 TYR A CA 1
ATOM 3609 C C . TYR A 1 441 ? -35.477 24.579 29.036 1.00 93.38 441 TYR A C 1
ATOM 3611 O O . TYR A 1 441 ? -34.866 24.933 30.045 1.00 93.38 441 TYR A O 1
ATOM 3619 N N . ALA A 1 442 ? -36.681 24.010 29.094 1.00 92.25 442 ALA A N 1
ATOM 3620 C CA . ALA A 1 442 ? -37.406 23.763 30.332 1.00 92.25 442 ALA A CA 1
ATOM 3621 C C . ALA A 1 442 ? -36.619 22.912 31.343 1.00 92.25 442 ALA A C 1
ATOM 3623 O O . ALA A 1 442 ? -35.783 22.076 30.975 1.00 92.25 442 ALA A O 1
ATOM 3624 N N . LYS A 1 443 ? -36.904 23.140 32.627 1.00 91.56 443 LYS A N 1
ATOM 3625 C CA . LYS A 1 443 ? -36.482 22.295 33.746 1.00 91.56 443 LYS A CA 1
ATOM 3626 C C . LYS A 1 443 ? -37.194 20.942 33.708 1.00 91.56 443 LYS A C 1
ATOM 3628 O O . LYS A 1 443 ? -38.315 20.822 33.209 1.00 91.56 443 LYS A O 1
ATOM 3633 N N . ASP A 1 444 ? -36.540 19.941 34.288 1.00 88.12 444 ASP A N 1
ATOM 3634 C CA . ASP A 1 444 ? -37.051 18.565 34.304 1.00 88.12 444 ASP A CA 1
ATOM 3635 C C . ASP A 1 444 ? -38.240 18.410 35.266 1.00 88.12 444 ASP A C 1
ATOM 3637 O O . ASP A 1 444 ? -39.030 17.485 35.112 1.00 88.12 444 ASP A O 1
ATOM 3641 N N . THR A 1 445 ? -38.405 19.345 36.210 1.00 89.62 445 THR A N 1
ATOM 3642 C CA . THR A 1 445 ? -39.484 19.386 37.208 1.00 89.62 445 THR A CA 1
ATOM 3643 C C . THR A 1 445 ? -40.183 20.751 37.254 1.00 89.62 445 THR A C 1
ATOM 3645 O O . THR A 1 445 ? -39.605 21.777 36.871 1.00 89.62 445 THR A O 1
ATOM 3648 N N . GLY A 1 446 ? -41.420 20.757 37.756 1.00 86.94 446 GLY A N 1
ATOM 3649 C CA . GLY A 1 446 ? -42.256 21.938 37.965 1.00 86.94 446 GLY A CA 1
ATOM 3650 C C . GLY A 1 446 ? -43.449 22.011 37.010 1.00 86.94 446 GLY A C 1
ATOM 3651 O O . GLY A 1 446 ? -43.298 21.835 35.803 1.00 86.94 446 GLY A O 1
ATOM 3652 N N . ASN A 1 447 ? -44.622 22.343 37.562 1.00 81.38 447 ASN A N 1
ATOM 3653 C CA . ASN A 1 447 ? -45.874 22.517 36.825 1.00 81.38 447 ASN A CA 1
ATOM 3654 C C . ASN A 1 447 ? -46.558 23.848 37.237 1.00 81.38 447 ASN A C 1
ATOM 3656 O O . ASN A 1 447 ? -47.018 23.954 38.378 1.00 81.38 447 ASN A O 1
ATOM 3660 N N . PRO A 1 448 ? -46.591 24.885 36.371 1.00 84.25 448 PRO A N 1
ATOM 3661 C CA . PRO A 1 448 ? -46.059 24.908 35.004 1.00 84.25 448 PRO A CA 1
ATOM 3662 C C . PRO A 1 448 ? -44.515 24.915 34.966 1.00 84.25 448 PRO A C 1
ATOM 3664 O O . PRO A 1 448 ? -43.878 25.440 35.893 1.00 84.25 448 PRO A O 1
ATOM 3667 N N . PRO A 1 449 ? -43.887 24.370 33.907 1.00 91.06 449 PRO A N 1
ATOM 3668 C CA . PRO A 1 449 ? -42.437 24.301 33.800 1.00 91.06 449 PRO A CA 1
ATOM 3669 C C . PRO A 1 449 ? -41.818 25.692 33.652 1.00 91.06 449 PRO A C 1
ATOM 3671 O O . PRO A 1 449 ? -42.374 26.605 33.045 1.00 91.06 449 PRO A O 1
ATOM 3674 N N . LYS A 1 450 ? -40.612 25.852 34.201 1.00 92.50 450 LYS A N 1
ATOM 3675 C CA . LYS A 1 450 ? -39.796 27.067 34.050 1.00 92.50 450 LYS A CA 1
ATOM 3676 C C . LYS A 1 450 ? -38.572 26.769 33.194 1.00 92.50 450 LYS A C 1
ATOM 3678 O O . LYS A 1 450 ? -38.049 25.658 33.233 1.00 92.50 450 LYS A O 1
ATOM 3683 N N . ALA A 1 451 ? -38.085 27.767 32.463 1.00 92.56 451 ALA A N 1
ATOM 3684 C CA . ALA A 1 451 ? -36.837 27.650 31.714 1.00 92.56 451 ALA A CA 1
ATOM 3685 C C . ALA A 1 451 ? -35.633 27.483 32.661 1.00 92.56 451 ALA A C 1
ATOM 3687 O O . ALA A 1 451 ? -35.602 28.033 33.769 1.00 92.56 451 ALA A O 1
ATOM 3688 N N . ASN A 1 452 ? -34.630 26.724 32.222 1.00 90.25 452 ASN A N 1
ATOM 3689 C CA . ASN A 1 452 ? -33.320 26.693 32.864 1.00 90.25 452 ASN A CA 1
ATOM 3690 C C . ASN A 1 452 ? -32.662 28.073 32.780 1.00 90.25 452 ASN A C 1
ATOM 3692 O O . ASN A 1 452 ? -32.796 28.777 31.776 1.00 90.25 452 ASN A O 1
ATOM 3696 N N . THR A 1 453 ? -31.911 28.451 33.816 1.00 91.56 453 THR A N 1
ATOM 3697 C CA . THR A 1 453 ? -31.043 29.628 33.708 1.00 91.56 453 THR A CA 1
ATOM 3698 C C . THR A 1 453 ? -29.916 29.347 32.708 1.00 91.56 453 THR A C 1
ATOM 3700 O O . THR A 1 453 ? -29.607 28.191 32.408 1.00 91.56 453 THR A O 1
ATOM 3703 N N . ASN A 1 454 ? -29.248 30.391 32.206 1.00 87.56 454 ASN A N 1
ATOM 3704 C CA . ASN A 1 454 ? -28.094 30.209 31.315 1.00 87.56 454 ASN A CA 1
ATOM 3705 C C . ASN A 1 454 ? -26.987 29.356 31.960 1.00 87.56 454 ASN A C 1
ATOM 3707 O O . ASN A 1 454 ? -26.330 28.588 31.261 1.00 87.56 454 ASN A O 1
ATOM 3711 N N . ILE A 1 455 ? -26.806 29.467 33.281 1.00 88.81 455 ILE A N 1
ATOM 3712 C CA . ILE A 1 455 ? -25.826 28.685 34.045 1.00 88.81 455 ILE A CA 1
ATOM 3713 C C . ILE A 1 455 ? -26.243 27.211 34.077 1.00 88.81 455 ILE A C 1
ATOM 3715 O O . ILE A 1 455 ? -25.449 26.356 33.696 1.00 88.81 455 ILE A O 1
ATOM 3719 N N . ASP A 1 456 ? -27.497 26.919 34.433 1.00 86.88 456 ASP A N 1
ATOM 3720 C CA . ASP A 1 456 ? -28.024 25.545 34.477 1.00 86.88 456 ASP A CA 1
ATOM 3721 C C . ASP A 1 456 ? -27.958 24.875 33.097 1.00 86.88 456 ASP A C 1
ATOM 3723 O O . ASP A 1 456 ? -27.584 23.708 32.968 1.00 86.88 456 ASP A O 1
ATOM 3727 N N . ARG A 1 457 ? -28.258 25.636 32.037 1.00 86.25 457 ARG A N 1
ATOM 3728 C CA . ARG A 1 457 ? -28.154 25.165 30.652 1.00 86.25 457 ARG A CA 1
ATOM 3729 C C . ARG A 1 457 ? -26.712 24.813 30.282 1.00 86.25 457 ARG A C 1
ATOM 3731 O O . ARG A 1 457 ? -26.482 23.780 29.660 1.00 86.25 457 ARG A O 1
ATOM 3738 N N . LEU A 1 458 ? -25.746 25.650 30.660 1.00 85.75 458 LEU A N 1
ATOM 3739 C CA . LEU A 1 458 ? -24.320 25.387 30.446 1.00 85.75 458 LEU A CA 1
ATOM 3740 C C . LEU A 1 458 ? -23.853 24.133 31.191 1.00 85.75 458 LEU A C 1
ATOM 3742 O O . LEU A 1 458 ? -23.077 23.361 30.632 1.00 85.75 458 LEU A O 1
ATOM 3746 N N . THR A 1 459 ? -24.334 23.911 32.415 1.00 87.44 459 THR A N 1
ATOM 3747 C CA . THR A 1 459 ? -24.035 22.700 33.192 1.00 87.44 459 THR A CA 1
ATOM 3748 C C . THR A 1 459 ? -24.545 21.450 32.480 1.00 87.44 459 THR A C 1
ATOM 3750 O O . THR A 1 459 ? -23.758 20.542 32.230 1.00 87.44 459 THR A O 1
ATOM 3753 N N . LYS A 1 460 ? -25.805 21.446 32.026 1.00 83.38 460 LYS A N 1
ATOM 3754 C CA . LYS A 1 460 ? -26.365 20.327 31.247 1.00 83.38 460 LYS A CA 1
ATOM 3755 C C . LYS A 1 460 ? -25.599 20.067 29.948 1.00 83.38 460 LYS A C 1
ATOM 3757 O O . LYS A 1 460 ? -25.305 18.932 29.600 1.00 83.38 460 LYS A O 1
ATOM 3762 N N . ILE A 1 461 ? -25.200 21.116 29.228 1.00 82.94 461 ILE A N 1
ATOM 3763 C CA . ILE A 1 461 ? -24.395 20.943 28.009 1.00 82.94 461 ILE A CA 1
ATOM 3764 C C . ILE A 1 461 ? -23.030 20.305 28.331 1.00 82.94 461 ILE A C 1
ATOM 3766 O O . ILE A 1 461 ? -22.550 19.487 27.551 1.00 82.94 461 ILE A O 1
ATOM 3770 N N . LYS A 1 462 ? -22.412 20.615 29.476 1.00 84.56 462 LYS A N 1
ATOM 3771 C CA . LYS A 1 462 ? -21.132 20.008 29.891 1.00 84.56 462 LYS A CA 1
ATOM 3772 C C . LYS A 1 462 ? -21.238 18.530 30.279 1.00 84.56 462 LYS A C 1
ATOM 3774 O O . LYS A 1 462 ? -20.233 17.834 30.215 1.00 84.56 462 LYS A O 1
ATOM 3779 N N . GLU A 1 463 ? -22.417 18.060 30.672 1.00 85.50 463 GLU A N 1
ATOM 3780 C CA . GLU A 1 463 ? -22.673 16.651 31.013 1.00 85.50 463 GLU A CA 1
ATOM 3781 C C . GLU A 1 463 ? -22.909 15.759 29.781 1.00 85.50 463 GLU A C 1
ATOM 3783 O O . GLU A 1 463 ? -22.952 14.533 29.898 1.00 85.50 463 GLU A O 1
ATOM 3788 N N . SER A 1 464 ? -23.054 16.367 28.601 1.00 84.75 464 SER A N 1
ATOM 3789 C CA . SER A 1 464 ? -23.218 15.674 27.324 1.00 84.75 464 SER A CA 1
ATOM 3790 C C . SER A 1 464 ? -21.896 15.050 26.816 1.00 84.75 464 SER A C 1
ATOM 3792 O O . SER A 1 464 ? -20.814 15.515 27.183 1.00 84.75 464 SER A O 1
ATOM 3794 N N . PRO A 1 465 ? -21.934 14.027 25.938 1.00 92.94 465 PRO A N 1
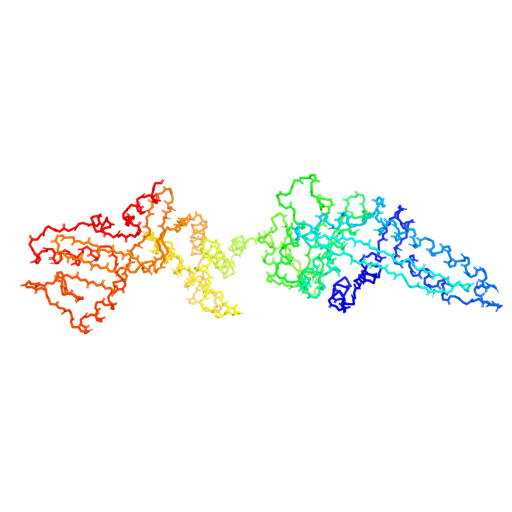ATOM 3795 C CA . PRO A 1 465 ? -23.119 13.422 25.331 1.00 92.94 465 PRO A CA 1
ATOM 3796 C C . PRO A 1 465 ? -23.862 12.463 26.273 1.00 92.94 465 PRO A C 1
ATOM 3798 O O . PRO A 1 465 ? -23.268 11.817 27.136 1.00 92.94 465 PRO A O 1
ATOM 3801 N N . TYR A 1 466 ? -25.176 12.355 26.077 1.00 93.50 466 TYR A N 1
ATOM 3802 C CA . TYR A 1 466 ? -26.049 11.456 26.833 1.00 93.50 466 TYR A CA 1
ATOM 3803 C C . TYR A 1 466 ? -26.315 10.182 26.030 1.00 93.50 466 TYR A C 1
ATOM 3805 O O . TYR A 1 466 ? -26.746 10.258 24.880 1.00 93.50 466 TYR A O 1
ATOM 3813 N N . ASP A 1 467 ? -26.052 9.018 26.622 1.00 93.69 467 ASP A N 1
ATOM 3814 C CA . ASP A 1 467 ? -26.512 7.735 26.085 1.00 93.69 467 ASP A CA 1
ATOM 3815 C C . ASP A 1 467 ? -28.030 7.560 26.281 1.00 93.69 467 ASP A C 1
ATOM 3817 O O . ASP A 1 467 ? -28.678 8.329 26.997 1.00 93.69 467 ASP A O 1
ATOM 3821 N N . VAL A 1 468 ? -28.612 6.551 25.629 1.00 93.25 468 VAL A N 1
ATOM 3822 C CA . VAL A 1 468 ? -30.061 6.282 25.697 1.00 93.25 468 VAL A CA 1
ATOM 3823 C C . VAL A 1 468 ? -30.527 6.048 27.140 1.00 93.25 468 VAL A C 1
ATOM 3825 O O . VAL A 1 468 ? -31.584 6.548 27.521 1.00 93.25 468 VAL A O 1
ATOM 3828 N N . VAL A 1 469 ? -29.720 5.382 27.971 1.00 93.75 469 VAL A N 1
ATOM 3829 C CA . VAL A 1 469 ? -30.041 5.098 29.381 1.00 93.75 469 VAL A CA 1
ATOM 3830 C C . VAL A 1 469 ? -30.186 6.395 30.181 1.00 93.75 469 VAL A C 1
ATOM 3832 O O . VAL A 1 469 ? -31.164 6.584 30.907 1.00 93.75 469 VAL A O 1
ATOM 3835 N N . LYS A 1 470 ? -29.247 7.333 30.020 1.00 93.19 470 LYS A N 1
ATOM 3836 C CA . LYS A 1 470 ? -29.300 8.653 30.660 1.00 93.19 470 LYS A CA 1
ATOM 3837 C C . LYS A 1 470 ? -30.474 9.485 30.156 1.00 93.19 470 LYS A C 1
ATOM 3839 O O . L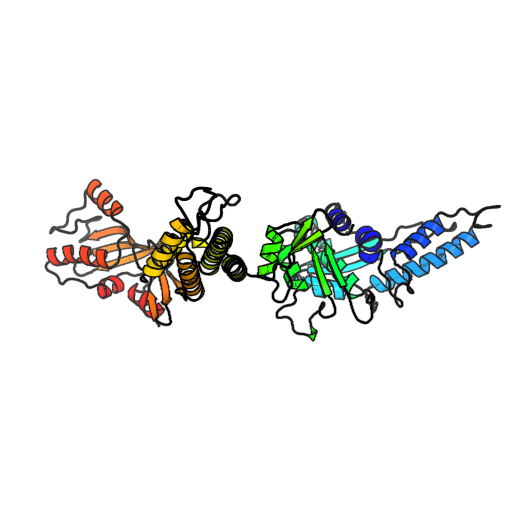YS A 1 470 ? -31.082 10.198 30.953 1.00 93.19 470 LYS A O 1
ATOM 3844 N N . ILE A 1 471 ? -30.811 9.389 28.868 1.00 93.75 471 ILE A N 1
ATOM 3845 C CA . ILE A 1 471 ? -31.989 10.067 28.307 1.00 93.75 471 ILE A CA 1
ATOM 3846 C C . ILE A 1 471 ? -33.262 9.538 28.970 1.00 93.75 471 ILE A C 1
ATOM 3848 O O . ILE A 1 471 ? -34.059 10.337 29.456 1.00 93.75 471 ILE A O 1
ATOM 3852 N N . VAL A 1 472 ? -33.427 8.215 29.058 1.00 94.88 472 VAL A N 1
ATOM 3853 C CA . VAL A 1 472 ? -34.567 7.578 29.738 1.00 94.88 472 VAL A CA 1
ATOM 3854 C C . VAL A 1 472 ? -34.664 8.041 31.191 1.00 94.88 472 VAL A C 1
ATOM 3856 O O . VAL A 1 472 ? -35.729 8.475 31.627 1.00 94.88 472 VAL A O 1
ATOM 3859 N N . ALA A 1 473 ? -33.553 8.012 31.932 1.00 93.88 473 ALA A N 1
ATOM 3860 C CA . ALA A 1 473 ? -33.523 8.460 33.322 1.00 93.88 473 ALA A CA 1
ATOM 3861 C C . ALA A 1 473 ? -33.962 9.929 33.463 1.00 93.88 473 ALA A C 1
ATOM 3863 O O . ALA A 1 473 ? -34.799 10.240 34.310 1.00 93.88 473 ALA A O 1
ATOM 3864 N N . GLY A 1 474 ? -33.458 10.816 32.597 1.00 91.19 474 GLY A N 1
ATOM 3865 C CA . GLY A 1 474 ? -33.853 12.225 32.564 1.00 91.19 474 GLY A CA 1
ATOM 3866 C C . GLY A 1 474 ? -35.334 12.423 32.234 1.00 91.19 474 GLY A C 1
ATOM 3867 O O . GLY A 1 474 ? -36.020 13.184 32.913 1.00 91.19 474 GLY A O 1
ATOM 3868 N N . MET A 1 475 ? -35.858 11.698 31.241 1.00 92.75 475 MET A N 1
ATOM 3869 C CA . MET A 1 475 ? -37.274 11.778 30.858 1.00 92.75 475 MET A CA 1
ATOM 3870 C C . MET A 1 475 ? -38.202 11.249 31.953 1.00 92.75 475 MET A C 1
ATOM 3872 O O . MET A 1 475 ? -39.282 11.801 32.165 1.00 92.75 475 MET A O 1
ATOM 3876 N N . ASN A 1 476 ? -37.780 10.222 32.690 1.00 94.50 476 ASN A N 1
ATOM 3877 C CA . ASN A 1 476 ? -38.570 9.647 33.775 1.00 94.50 476 ASN A CA 1
ATOM 3878 C C . ASN A 1 476 ? -38.689 10.587 34.979 1.00 94.50 476 ASN A C 1
ATOM 3880 O O . ASN A 1 476 ? -39.721 10.580 35.645 1.00 94.50 476 ASN A O 1
ATOM 3884 N N . ILE A 1 477 ? -37.714 11.468 35.227 1.00 93.12 477 ILE A N 1
ATOM 3885 C CA . ILE A 1 477 ? -37.870 12.544 36.223 1.00 93.12 477 ILE A CA 1
ATOM 3886 C C . ILE A 1 477 ? -39.082 13.416 35.865 1.00 93.12 477 ILE A C 1
ATOM 3888 O O . ILE A 1 477 ? -39.946 13.649 36.709 1.00 93.12 477 ILE A O 1
ATOM 3892 N N . THR A 1 478 ? -39.186 13.828 34.600 1.00 91.06 478 THR A N 1
ATOM 3893 C CA . THR A 1 478 ? -40.312 14.631 34.109 1.00 91.06 478 THR A CA 1
ATOM 3894 C C . THR A 1 478 ? -41.624 13.853 34.083 1.00 91.06 478 THR A C 1
ATOM 3896 O O . THR A 1 478 ? -42.660 14.400 34.451 1.00 91.06 478 THR A O 1
ATOM 3899 N N . CYS A 1 479 ? -41.605 12.574 33.698 1.00 91.38 479 CYS A N 1
ATOM 3900 C CA . CYS A 1 479 ? -42.811 11.743 33.701 1.00 91.38 479 CYS A CA 1
ATOM 3901 C C . CYS A 1 479 ? -43.414 11.632 35.107 1.00 91.38 479 CYS A C 1
ATOM 3903 O O . CYS A 1 479 ? -44.613 11.848 35.277 1.00 91.38 479 CYS A O 1
ATOM 3905 N N . ASN A 1 480 ? -42.576 11.391 36.120 1.00 92.62 480 ASN A N 1
ATOM 3906 C CA . ASN A 1 480 ? -43.019 11.323 37.511 1.00 92.62 480 ASN A CA 1
ATOM 3907 C C . ASN A 1 480 ? -43.565 12.672 38.017 1.00 92.62 480 ASN A C 1
ATOM 3909 O O . ASN A 1 480 ? -44.590 12.693 38.692 1.00 92.62 480 ASN A O 1
ATOM 3913 N N . ASP A 1 481 ? -42.929 13.793 37.659 1.00 89.94 481 ASP A N 1
ATOM 3914 C CA . ASP A 1 481 ? -43.393 15.153 37.997 1.00 89.94 481 ASP A CA 1
ATOM 3915 C C . ASP A 1 481 ? -44.763 15.481 37.368 1.00 89.94 481 ASP A C 1
ATOM 3917 O O . ASP A 1 481 ? -45.612 16.104 38.003 1.00 89.94 481 ASP A O 1
ATOM 3921 N N . CYS A 1 482 ? -45.012 15.001 36.146 1.00 86.50 482 CYS A N 1
ATOM 3922 C CA . CYS A 1 482 ? -46.298 15.121 35.453 1.00 86.50 482 CYS A CA 1
ATOM 3923 C C . CYS A 1 482 ? -47.345 14.076 35.887 1.00 86.50 482 CYS A C 1
ATOM 3925 O O . CYS A 1 482 ? -48.478 14.131 35.409 1.00 86.50 482 CYS A O 1
ATOM 3927 N N . GLY A 1 483 ? -46.996 13.113 36.748 1.00 88.81 483 GLY A N 1
ATOM 3928 C CA . GLY A 1 483 ? -47.892 12.025 37.154 1.00 88.81 483 GLY A CA 1
ATOM 3929 C C . GLY A 1 483 ? -48.234 11.038 36.030 1.00 88.81 483 GLY A C 1
ATOM 3930 O O . GLY A 1 483 ? -49.306 10.433 36.053 1.00 88.81 483 GLY A O 1
ATOM 3931 N N . VAL A 1 484 ? -47.352 10.881 35.038 1.00 91.25 484 VAL A N 1
ATOM 3932 C CA . VAL A 1 484 ? -47.519 9.946 33.913 1.00 91.25 484 VAL A CA 1
ATOM 3933 C C . VAL A 1 484 ? -46.554 8.764 34.017 1.00 91.25 484 VAL A C 1
ATOM 3935 O O . VAL A 1 484 ? -45.570 8.803 34.753 1.00 91.25 484 VAL A O 1
ATOM 3938 N N . ALA A 1 485 ? -46.835 7.691 33.273 1.00 92.00 485 ALA A N 1
ATOM 3939 C CA . ALA A 1 485 ? -46.003 6.491 33.269 1.00 92.00 485 ALA A CA 1
ATOM 3940 C C . ALA A 1 485 ? -44.564 6.774 32.793 1.00 92.00 485 ALA A C 1
ATOM 3942 O O . ALA A 1 485 ? -44.337 7.628 31.934 1.00 92.00 485 ALA A O 1
ATOM 3943 N N . ASN A 1 486 ? -43.605 6.029 33.347 1.00 93.62 486 ASN A N 1
ATOM 3944 C CA . ASN A 1 486 ? -42.200 6.065 32.937 1.00 93.62 486 ASN A CA 1
ATOM 3945 C C . ASN A 1 486 ? -42.003 5.418 31.556 1.00 93.62 486 ASN A C 1
ATOM 3947 O O . ASN A 1 486 ? -42.727 4.494 31.192 1.00 93.62 486 ASN A O 1
ATOM 3951 N N . SER A 1 487 ? -40.993 5.882 30.820 1.00 91.62 487 SER A N 1
ATOM 3952 C CA . SER A 1 487 ? -40.499 5.259 29.591 1.00 91.62 487 SER A CA 1
ATOM 3953 C C . SER A 1 487 ? -39.434 4.212 29.868 1.00 91.62 487 SER A C 1
ATOM 3955 O O . SER A 1 487 ? -38.658 4.329 30.822 1.00 91.62 487 SER A O 1
ATOM 3957 N N . ASP A 1 488 ? -39.351 3.249 28.954 1.00 94.19 488 ASP A N 1
ATOM 3958 C CA . ASP A 1 488 ? -38.193 2.381 28.770 1.00 94.19 488 ASP A CA 1
ATOM 3959 C C . ASP A 1 488 ? -37.325 2.839 27.577 1.00 94.19 488 ASP A C 1
ATOM 3961 O O . ASP A 1 488 ? -37.637 3.803 26.870 1.00 94.19 488 ASP A O 1
ATOM 3965 N N . GLU A 1 489 ? -36.191 2.165 27.366 1.00 92.44 489 GLU A N 1
ATOM 3966 C CA . GLU A 1 489 ? -35.257 2.489 26.279 1.00 92.44 489 GLU A CA 1
ATOM 3967 C C . GLU A 1 489 ? -35.873 2.313 24.890 1.00 92.44 489 GLU A C 1
ATOM 3969 O O . GLU A 1 489 ? -35.573 3.088 23.979 1.00 92.44 489 GLU A O 1
ATOM 3974 N N . LYS A 1 490 ? -36.734 1.304 24.718 1.00 93.31 490 LYS A N 1
ATOM 3975 C CA . LYS A 1 490 ? -37.356 1.009 23.430 1.00 93.31 490 LYS A CA 1
ATOM 3976 C C . LYS A 1 490 ? -38.315 2.128 23.044 1.00 93.31 490 LYS A C 1
ATOM 3978 O O . LYS A 1 490 ? -38.205 2.646 21.936 1.00 93.31 490 LYS A O 1
ATOM 3983 N N . GLU A 1 491 ? -39.181 2.548 23.963 1.00 93.56 491 GLU A N 1
ATOM 3984 C CA . GLU A 1 491 ? -40.112 3.651 23.740 1.00 93.56 491 GLU A CA 1
ATOM 3985 C C . GLU A 1 491 ? -39.360 4.945 23.409 1.00 93.56 491 GLU A C 1
ATOM 3987 O O . GLU A 1 491 ? -39.717 5.638 22.454 1.00 93.56 491 GLU A O 1
ATOM 3992 N N . VAL A 1 492 ? -38.286 5.267 24.141 1.00 94.06 492 VAL A N 1
ATOM 3993 C CA . VAL A 1 492 ? -37.471 6.453 23.832 1.00 94.06 492 VAL A CA 1
ATOM 3994 C C . VAL A 1 492 ? -36.883 6.355 22.425 1.00 94.06 492 VAL A C 1
ATOM 3996 O O . VAL A 1 492 ? -36.995 7.309 21.658 1.00 94.06 492 VAL A O 1
ATOM 3999 N N . MET A 1 493 ? -36.307 5.213 22.041 1.00 94.25 493 MET A N 1
ATOM 4000 C CA . MET A 1 493 ? -35.738 5.029 20.701 1.00 94.25 493 MET A CA 1
ATOM 4001 C C . MET A 1 493 ? -36.788 5.033 19.578 1.00 94.25 493 MET A C 1
ATOM 4003 O O . MET A 1 493 ? -36.479 5.458 18.465 1.00 94.25 493 MET A O 1
ATOM 4007 N N . GLU A 1 494 ? -38.017 4.586 19.830 1.00 95.62 494 GLU A N 1
ATOM 4008 C CA . GLU A 1 494 ? -39.125 4.671 18.865 1.00 95.62 494 GLU A CA 1
ATOM 4009 C C . GLU A 1 494 ? -39.592 6.118 18.647 1.00 95.62 494 GLU A C 1
ATOM 4011 O O . GLU A 1 494 ? -40.053 6.466 17.562 1.00 95.62 494 GLU A O 1
ATOM 4016 N N . ASN A 1 495 ? -39.402 6.982 19.643 1.00 95.44 495 ASN A N 1
ATOM 4017 C CA . ASN A 1 495 ? -39.773 8.394 19.597 1.00 95.44 495 ASN A CA 1
ATOM 4018 C C . ASN A 1 495 ? -38.647 9.327 19.109 1.00 95.44 495 ASN A C 1
ATOM 4020 O O . ASN A 1 495 ? -38.863 10.533 18.963 1.00 95.44 495 ASN A O 1
ATOM 4024 N N . ILE A 1 496 ? -37.446 8.795 18.851 1.00 96.06 496 ILE A N 1
ATOM 4025 C CA . ILE A 1 496 ? -36.339 9.509 18.199 1.00 96.06 496 ILE A CA 1
ATOM 4026 C C . ILE A 1 496 ? -36.431 9.248 16.692 1.00 96.06 496 ILE A C 1
ATOM 4028 O O . ILE A 1 496 ? -36.269 8.119 16.238 1.00 96.06 496 ILE A O 1
ATOM 4032 N N . LEU A 1 497 ? -36.686 10.296 15.913 1.00 95.25 497 LEU A N 1
ATOM 4033 C CA . LEU A 1 497 ? -37.091 10.220 14.512 1.00 95.25 497 LEU A CA 1
ATOM 4034 C C . LEU A 1 497 ? -36.127 10.966 13.589 1.00 95.25 497 LEU A C 1
ATOM 4036 O O . LEU A 1 497 ? -35.665 12.069 13.894 1.00 95.25 497 LEU A O 1
ATOM 4040 N N . ILE A 1 498 ? -35.904 10.404 12.404 1.00 93.94 498 ILE A N 1
ATOM 4041 C CA . ILE A 1 498 ? -35.233 11.067 11.286 1.00 93.94 498 ILE A CA 1
ATOM 4042 C C . ILE A 1 498 ? -35.914 10.695 9.972 1.00 93.94 498 ILE A C 1
ATOM 4044 O O . ILE A 1 498 ? -36.065 9.523 9.657 1.00 93.94 498 ILE A O 1
ATOM 4048 N N . ASN A 1 499 ? -36.337 11.693 9.191 1.00 88.62 499 ASN A N 1
ATOM 4049 C CA . ASN A 1 499 ? -36.982 11.491 7.883 1.00 88.62 499 ASN A CA 1
ATOM 4050 C C . ASN A 1 499 ? -38.142 10.467 7.885 1.00 88.62 499 ASN A C 1
ATOM 4052 O O . ASN A 1 499 ? -38.401 9.825 6.872 1.00 88.62 499 ASN A O 1
ATOM 4056 N N . GLY A 1 500 ? -38.844 10.322 9.014 1.00 85.12 500 GLY A N 1
ATOM 4057 C CA . GLY A 1 500 ? -39.941 9.363 9.187 1.00 85.12 500 GLY A CA 1
ATOM 4058 C C . GLY A 1 500 ? -39.530 7.971 9.685 1.00 85.12 500 GLY A C 1
ATOM 4059 O O . GLY A 1 500 ? -40.410 7.207 10.069 1.00 85.12 500 GLY A O 1
ATOM 4060 N N . ASP A 1 501 ? -38.236 7.650 9.746 1.00 91.94 501 ASP A N 1
ATOM 4061 C CA . ASP A 1 501 ? -37.724 6.429 10.375 1.00 91.94 501 ASP A CA 1
ATOM 4062 C C . ASP A 1 501 ? -37.433 6.659 11.866 1.00 91.94 501 ASP A C 1
ATOM 4064 O O . ASP A 1 501 ? -36.942 7.718 12.267 1.00 91.94 501 ASP A O 1
ATOM 4068 N N . THR A 1 502 ? -37.702 5.648 12.694 1.00 94.75 502 THR A N 1
ATOM 4069 C CA . THR A 1 502 ? -37.354 5.661 14.122 1.00 94.75 502 THR A CA 1
ATOM 4070 C C . THR A 1 502 ? -35.929 5.159 14.339 1.00 94.75 502 THR A C 1
ATOM 4072 O O . THR A 1 502 ? -35.450 4.279 13.615 1.00 94.75 502 THR A O 1
ATOM 4075 N N . LEU A 1 503 ? -35.247 5.663 15.370 1.00 93.62 503 LEU A N 1
ATOM 4076 C CA . LEU A 1 503 ? -33.926 5.173 15.765 1.00 93.62 503 LEU A CA 1
ATOM 4077 C C . LEU A 1 503 ? -33.982 3.673 16.071 1.00 93.62 503 LEU A C 1
ATOM 4079 O O . LEU A 1 503 ? -33.120 2.932 15.603 1.00 93.62 503 LEU A O 1
ATOM 4083 N N . TRP A 1 504 ? -35.022 3.217 16.779 1.00 93.12 504 TRP A N 1
ATOM 4084 C CA . TRP A 1 504 ? -35.244 1.790 17.021 1.00 93.12 504 TRP A CA 1
ATOM 4085 C C . TRP A 1 504 ? -35.331 0.992 15.715 1.00 93.12 504 TRP A C 1
ATOM 4087 O O . TRP A 1 504 ? -34.651 -0.018 15.573 1.00 93.12 504 TRP A O 1
ATOM 4097 N N . GLY A 1 505 ? -36.108 1.460 14.735 1.00 92.06 505 GLY A N 1
ATOM 4098 C CA . GLY A 1 505 ? -36.267 0.782 13.449 1.00 92.06 505 GLY A CA 1
ATOM 4099 C C . GLY A 1 505 ? -34.967 0.705 12.646 1.00 92.06 505 GLY A C 1
ATOM 4100 O O . GLY A 1 505 ? -34.697 -0.316 12.017 1.00 92.06 505 GLY A O 1
ATOM 4101 N N . ILE A 1 506 ? -34.134 1.747 12.690 1.00 91.88 506 ILE A N 1
ATOM 4102 C CA . ILE A 1 506 ? -32.810 1.754 12.045 1.00 91.88 506 ILE A CA 1
ATOM 4103 C C . ILE A 1 506 ? -31.877 0.735 12.717 1.00 91.88 506 ILE A C 1
ATOM 4105 O O . ILE A 1 506 ? -31.214 -0.052 12.040 1.00 91.88 506 ILE A O 1
ATOM 4109 N N . VAL A 1 507 ? -31.849 0.736 14.051 1.00 90.75 507 VAL A N 1
ATOM 4110 C CA . VAL A 1 507 ? -31.035 -0.163 14.884 1.00 90.75 507 VAL A CA 1
ATOM 4111 C C . VAL A 1 507 ? -31.470 -1.623 14.713 1.00 90.75 507 VAL A C 1
ATOM 4113 O O . VAL A 1 507 ? -30.615 -2.496 14.578 1.00 90.75 507 VAL A O 1
ATOM 4116 N N . ASP A 1 508 ? -32.774 -1.897 14.682 1.00 89.44 508 ASP A N 1
ATOM 4117 C CA . ASP A 1 508 ? -33.333 -3.244 14.530 1.00 89.44 508 ASP A CA 1
ATOM 4118 C C . ASP A 1 508 ? -33.082 -3.814 13.128 1.00 89.44 508 ASP A C 1
ATOM 4120 O O . ASP A 1 508 ? -32.565 -4.924 12.998 1.00 89.44 508 ASP A O 1
ATOM 4124 N N . LYS A 1 509 ? -33.314 -3.016 12.072 1.00 88.56 509 LYS A N 1
ATOM 4125 C CA . LYS A 1 509 ? -32.969 -3.392 10.688 1.00 88.56 509 LYS A CA 1
ATOM 4126 C C . LYS A 1 509 ? -31.486 -3.734 10.536 1.00 88.56 509 LYS A C 1
ATOM 4128 O O . LYS A 1 509 ? -31.153 -4.636 9.780 1.00 88.56 509 LYS A O 1
ATOM 4133 N N . GLY A 1 510 ? -30.598 -3.032 11.244 1.00 79.25 510 GLY A N 1
ATOM 4134 C CA . GLY A 1 510 ? -29.159 -3.309 11.211 1.00 79.25 510 GLY A CA 1
ATOM 4135 C C . GLY A 1 510 ? -28.759 -4.646 11.848 1.00 79.25 510 GLY A C 1
ATOM 4136 O O . GLY A 1 510 ? -27.715 -5.198 11.501 1.00 79.25 510 GLY A O 1
ATOM 4137 N N . LYS A 1 511 ? -29.564 -5.175 12.780 1.00 80.50 511 LYS A N 1
ATOM 4138 C CA . LYS A 1 511 ? -29.294 -6.455 13.459 1.00 80.50 511 LYS A CA 1
ATOM 4139 C C . LYS A 1 511 ? -29.736 -7.674 12.648 1.00 80.50 511 LYS A C 1
ATOM 4141 O O . LYS A 1 511 ? -29.168 -8.746 12.852 1.00 80.50 511 LYS A O 1
ATOM 4146 N N . GLN A 1 512 ? -30.721 -7.519 11.765 1.00 76.94 512 GLN A N 1
ATOM 4147 C CA . GLN A 1 512 ? -31.156 -8.558 10.821 1.00 76.94 512 GLN A CA 1
ATOM 4148 C C . GLN A 1 512 ? -30.032 -8.829 9.806 1.00 76.94 512 GLN A C 1
ATOM 4150 O O . GLN A 1 512 ? -29.724 -10.015 9.550 1.00 76.94 512 GLN A O 1
#

Sequence (512 aa):
MFLRYLLDVHNVKINREIDVFDLIINGVLKHFKSTTITNGQELGEIWNDFINESKKKAGRGKAFPAAPQKRNSVNRKLQVFNDAINKLFLSGSSDYLAPFINKNLRKLYPELSIEFSRKLPTIDNNGNIASKCKILLEVTMNNIPLKDKNPQLSLNESKLSAIAICIFLGAIIKQSPFSPKIKPLFLDDILIGLDSENRLRLLHLLWEGGVSEPDKVFKDFQIFITTYDRHWYEIAKLHLTGWKFIEFYKGIEGPEIIHNQKTFLEKARTYFNAYDFPASANYLRKECERTLKNKLLQTYTVEDGVKELVKPPKLETLIDRLKVYYEDLGIQPPEKLVTTLQNYKSILFNPMSHSDIESPIYKHDLELAFKTIEELNTIPLPVRTLILKKGIIFNFRLDRINYVAELELAKDVYVVNDNGVKTISPVSFYFKKWIREGVEYAKDTGNPPKANTNIDRLTKIKESPYDVVKIVAGMNITCNDCGVANSDEKEVMENILINGDTLWGIVDKGKQ

Radius of gyration: 35.85 Å; chains: 1; bounding box: 93×52×94 Å

Secondary structure (DSSP, 8-state):
-HHHHHHHHHT----SSEE-HIIIIIIITTT-B-TTTSTTSBHHHHHHHHHHHHHPPBSTTSSBSSHHHHHHHHHHHHHHHHHHHHHHHSTT-TT-SHHHHHHHHHHH-TTEEEEEEEE--EE-TTS-EEE--EEEEEEEETTEEGGGS-GGGT--HHHHHHHHHHHHHHHHHHSPPSSSS-EEEEEESTTTTS-HHHHHHHHHHHH-TT--TTT-SSTTEEEEEE-S-HHHHHHHHHH-TT----EEEE-SSSEEEE---S-HHHHHHHHHHTT-HHHHHHHHHHHHHHHHHHHS-GGGTS-S--TT--PPPPHHHHHHHHHHHHHHTTPPP-HHHHHHHHHHHHHTS-------TTS---HHHHHHHHHHHHHHHHPPPPEEEEEE-TT-EEEEEEGGGTEEEEEEE-S-EEEEEETTEEEEPPPEEEEEEEEETTEETB-SS-SS--BPPHHHHHHHHHTPPEEHHHHHHHHHHHHHHTT-PPP-HHHHHHTEEETTEEHHHHHHHHH-